Protein 9JI1 (pdb70)

Secondary structure (DSSP, 8-state):
---S----SS-BS----SSTTS--HHHHHHHHSSSSEEEEE-TTS-EEEEE-SHHHHHHHHT-TTEE--TTSTT---SSTTGGGGGGSPP-GGG--TTHHHHHHTTTGGGGSHHHHHHTHHHHHHHHHHHHHHHHHH-SEEEHIIIIITHHHHHHHHHHHT--GGGHHHHHHHHHHHHT-SSHHHHHHHHHHHHHHHHHHHHHHHHS--SSHHHHHIIIIITTTSS-HHHHHHHHHHHHHHHHHHHHHHHHHHHHHHHT-HHHHHHHHH-GGGHHHHHHHHHHHH-TTGGG-EEEESS-EEETTEEEPTT-EEEE-HHHHTT-TTTSSSTTS--TTS--TT--TT--STTS-TTHHHHHHHHHHHHHHHHHH-TT-EESS-GGG--BPPTTS---BS--EEE---

Organism: Streptomyces griseolus (NCBI:txid1909)

InterPro domains:
  IPR001128 Cytochrome P450 [PF00067] (219-374)
  IPR001128 Cytochrome P450 [PR00385] (244-261)
  IPR001128 Cytochrome P450 [PR00385] (279-290)
  IPR001128 Cytochrome P450 [PR00385] (346-355)
  IPR001128 Cytochrome P450 [PR00385] (355-366)
  IPR002397 Cytochrome P450, B-class [PR00359] (98-109)
  IPR002397 Cytochrome P450, B-class [PR00359] (145-161)
  IPR002397 Cytochrome P450, B-class [PR00359] (162-177)
  IPR002397 Cytochrome P450, B-class [PR00359] (198-220)
  IPR002397 Cytochrome P450, B-class [PR00359] (279-290)
  IPR002397 Cytochrome P450, B-class [PR00359] (297-324)
  IPR002397 Cytochrome P450, B-class [PR00359] (325-340)
  IPR002397 Cytochrome P450, B-class [PR00359] (346-355)
  IPR002397 Cytochrome P450, B-class [PR00359] (355-366)
  IPR017972 Cytochrome P450, conserved site [PS00086] (348-357)
  IPR036396 Cytochrome P450 superfamily [G3DSA:1.10.630.10] (2-406)
  IPR036396 Cytochrome P450 superfamily [SSF48264] (21-406)

Nearest PDB structures (foldseek):
  3cv8-assembly1_A  TM=9.986E-01  e=2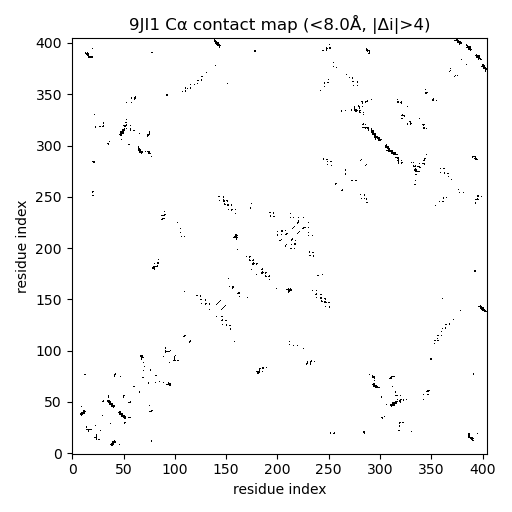.095E-65  Streptomyces griseolus
  5x7e-assembly1_A  TM=9.990E-01  e=7.126E-64  Streptomyces griseolus
  3cv9-assembly1_A  TM=9.985E-01  e=3.509E-63  Streptomyces griseolus
  2zbx-assembly1_A  TM=9.992E-01  e=6.575E-63  Streptomyces griseolus
  6f0c-assembly1_A  TM=9.402E-01  e=2.041E-28  Streptomyces acidiscabies 84-104

GO terms:
  GO:0005737 cytoplasm (C, IDA)
  GO:0016709 oxidoreductase activity, acting on paired donors, with incorporation or reduction of molecular oxygen, NAD(P)H as one donor, and incorporation of one atom of oxygen (F, IDA)
  GO:0070640 vitamin D3 metabolic process (P, IDA)
  GO:0020037 heme binding (F, IDA)

Solvent-accessible surface area: 17912 Å² total; per-residue (Å²): 179,80,130,94,126,134,136,80,106,15,46,81,11,28,30,94,20,108,40,5,33,52,20,7,136,38,7,32,120,7,40,97,40,118,30,4,5,39,106,0,41,10,93,80,53,104,95,2,14,0,0,1,42,7,118,7,0,68,125,1,22,43,16,117,100,11,5,1,47,64,40,50,117,58,11,5,18,9,7,42,29,44,112,15,51,148,172,23,56,39,13,10,66,2,34,44,79,97,91,7,14,54,43,50,147,28,0,75,72,35,20,59,115,172,107,13,164,46,14,94,91,57,0,63,128,9,0,58,33,35,0,78,109,2,47,93,84,19,94,82,16,35,0,17,58,76,1,1,33,11,0,0,0,54,0,3,1,182,14,0,19,5,60,45,97,52,53,140,84,0,23,74,0,0,91,81,20,20,37,7,101,61,30,112,43,0,61,59,0,24,78,47,0,17,47,43,1,51,40,14,1,69,118,21,98,105,122,97,37,90,19,4,2,2,49,3,6,64,75,31,27,80,97,63,91,4,86,60,95,22,0,15,5,4,2,9,39,11,0,19,41,14,0,10,42,4,5,3,6,1,2,0,1,6,0,0,1,48,59,40,93,151,35,36,65,34,0,102,92,65,65,93,40,0,80,34,0,4,35,0,2,7,0,8,0,1,14,18,12,37,52,5,7,15,2,2,87,37,77,1,144,4,139,83,54,81,0,150,57,29,42,6,0,4,1,0,10,4,0,0,0,4,12,41,129,59,5,138,94,23,51,47,9,52,3,114,38,76,4,164,106,19,1,13,28,22,58,33,84,37,57,42,31,19,28,53,8,14,73,13,2,3,31,5,0,1,28,2,0,2,80,85,6,75,68,11,140,25,46,40,72,44,153,121,28,118,37,20,55,6,31,5,20,8,1,3,53,122,0,45,0,16,22,146,199

Foldseek 3Di:
DDDDDDDDQAEEDDFFDLFLQFDDPVLVVVLPDDFQWGWHAAPVRDIFIEGQAAVLQQVVLADLLWALALLAPAWRARAQLSVQCNVFDAALLNHGPPVNVLRLVLQLVCADPVNLVVCLVVLLVLQVVLVVVQVVVDQKDWCLVSHLQPSLLVSLCQQAVNDCVCVVQLVVLLCQQQQPRHNVSNNVSLVSQLVSLLVVLVVCVVPQDDHSLSVCSVPCVVVVNADSSNSSNNSSVSNNCSRPQRSQLLQSVQVVCQVVVVVLVVCLVDVVLLLLLSLLSLLRSLQPLLSFKTAGQAWDDGPNDIDHHSHIYGHRQNSNSQNCVVPPVSSDRDSPDRSPSRQSQHHHPNRNSNVSSSSSSSSSNSNCCCVPFVFKDFPDDSSPFDWRGPSGGTHGPTTMIGGDD

Radius of gyration: 21.14 Å; Cα contacts (8 Å, |Δi|>4): 704; chains: 1; bounding box: 46×63×52 Å

B-factor: mean 29.86, std 13.22, range [12.65, 101.73]

Sequence (405 aa):
TATTPQTTDAPAFPSNRSCPYQQLPDGYAQLRDTPGPLHRVTLYDGRQAWVVTKHEAARKLLGDPRLSSNRRTDDNFPATSPRFEAVRESPQQAFIGLDPPEHGTRRRMTISEEFTVKRRIKGMRPEVEEVVHGFLDEMLAAGPTADLVSQQFALPVPSMVICRLLGVPYADHEFFQDASKRLVQSTDAQSSALTARNDLAGYLDGLITQFQTEPGAGLVGALVADQLANGEIDREEELISTAMLLLIAGHHETTASMTSSLSVITLLDHPEQYAALRRADRSLVPGAVEELLRYLAIADIAGGRVATADIEEVEGQLLIRAGEGVIVVNSIANRDGTVYEDDPDALDIHRSARRHHLAFGFGVHQQCLGQNLARLELEVILNALMDRVPTLRLAVPVEEQLVLRPGTTIQGVVNELPVTWHH

Structure (mmCIF, N/CA/C/O backbone):
data_9JI1
#
_entry.id   9JI1
#
_cell.length_a   52.994
_cell.length_b   53.578
_cell.length_c   139.097
_cell.angle_alpha   90.000
_cell.angle_beta   90.000
_cell.angle_gamma   90.000
#
_symmetry.space_group_name_H-M   'P 21 21 21'
#
loop_
_entity.id
_entity.type
_entity.pdbx_description
1 polymer 'Vitamin D3 dihydroxylase'
2 non-polymer 'PROTOPORPHYRIN IX CONTAINING FE'
3 non-polymer 2-AMINO-2-HYDROXYMETHYL-PROPANE-1,3-DIOL
4 non-polymer '2-[[3-(TRIFLUOROMETHYL)PHENYL]AMINO] BENZOIC ACID'
5 non-polymer 1,2-ETHANEDIOL
6 water water
#
loop_
_atom_site.group_PDB
_atom_site.id
_atom_site.type_symbol
_atom_site.label_atom_id
_atom_site.label_alt_id
_atom_site.label_comp_id
_atom_site.label_asym_id
_atom_site.label_entity_id
_atom_site.label_seq_id
_atom_site.pdbx_PDB_ins_code
_atom_site.Cartn_x
_atom_site.Cartn_y
_atom_site.Cartn_z
_atom_site.occupancy
_atom_site.B_iso_or_equiv
_atom_site.auth_seq_id
_atom_site.auth_comp_id
_atom_site.auth_asym_id
_atom_site.auth_atom_id
_atom_site.pdbx_PDB_model_num
ATOM 1 N N . THR A 1 4 ? -10.22700 -28.45800 32.41200 1.000 52.16152 4 THR A N 1
ATOM 2 C CA . THR A 1 4 ? -9.19500 -27.43400 32.27500 1.000 51.72725 4 THR A CA 1
ATOM 3 C C . THR A 1 4 ? -7.87700 -28.04900 31.81500 1.000 50.59554 4 THR A C 1
ATOM 4 O O . THR A 1 4 ? -7.75300 -29.27000 31.71800 1.000 50.00863 4 THR A O 1
ATOM 8 N N . ALA A 1 5 ? -6.89300 -27.19200 31.54400 1.000 48.05050 5 ALA A N 1
ATOM 9 C CA . ALA A 1 5 ? -5.62200 -27.63400 30.98300 1.000 45.40018 5 ALA A CA 1
ATOM 10 C C . ALA A 1 5 ? -4.73700 -28.24200 32.06600 1.000 44.17635 5 ALA A C 1
ATOM 11 O O . ALA A 1 5 ? -4.46700 -27.60700 33.09100 1.000 42.95515 5 ALA A O 1
ATOM 13 N N . THR A 1 6 ? -4.27100 -29.47000 31.82700 1.000 46.12922 6 THR A N 1
ATOM 14 C CA . THR A 1 6 ? -3.45800 -30.19900 32.79200 1.000 49.08483 6 THR A CA 1
ATOM 15 C C . THR A 1 6 ? -2.05700 -30.53300 32.29000 1.000 50.54553 6 THR A C 1
ATOM 16 O O . THR A 1 6 ? -1.26800 -31.11700 33.04100 1.000 53.39588 6 THR A O 1
ATOM 20 N N . THR A 1 7 ? -1.72500 -30.17800 31.06400 1.000 46.28186 7 THR A N 1
ATOM 21 C CA . THR A 1 7 ? -0.46100 -30.51200 30.42900 1.000 41.85765 7 THR A CA 1
ATOM 22 C C . THR A 1 7 ? 0.45500 -29.29600 30.42400 1.000 36.93601 7 THR A C 1
ATOM 23 O O . THR A 1 7 ? 0.01100 -28.17000 30.66400 1.000 35.73323 7 THR A O 1
ATOM 27 N N . PRO A 1 8 ? 1.75800 -29.48200 30.16500 1.000 34.12251 8 PRO A N 1
ATOM 28 C CA . PRO A 1 8 ? 2.66800 -28.32700 30.14100 1.000 31.66695 8 PRO A CA 1
ATOM 29 C C . PRO A 1 8 ? 2.23600 -27.29200 29.11300 1.000 30.77211 8 PRO A C 1
ATOM 30 O O . PRO A 1 8 ? 1.63600 -27.61700 28.08700 1.000 31.21953 8 PRO A O 1
ATOM 34 N N . GLN A 1 9 ? 2.57000 -26.03400 29.40000 1.000 29.98254 9 GLN A N 1
ATOM 35 C CA . GLN A 1 9 ? 2.06600 -24.88900 28.65300 1.000 29.91411 9 GLN A CA 1
ATOM 36 C C . GLN A 1 9 ? 3.09900 -24.23700 27.74200 1.000 28.67712 9 GLN A C 1
ATOM 37 O O . GLN A 1 9 ? 2.78500 -23.22000 27.11200 1.000 31.23006 9 GLN A O 1
ATOM 43 N N . THR A 1 10 ? 4.31600 -24.77900 27.66700 1.000 27.94546 10 THR A N 1
ATOM 44 C CA . THR A 1 10 ? 5.34000 -24.26800 26.75700 1.000 27.21379 10 THR A CA 1
ATOM 45 C C . THR A 1 10 ? 4.78700 -24.16600 25.33900 1.000 25.59254 10 THR A C 1
ATOM 46 O O . THR A 1 10 ? 4.04300 -25.03600 24.88500 1.000 24.83982 10 THR A O 1
ATOM 50 N N . THR A 1 11 ? 5.14600 -23.08800 24.63900 1.000 25.69782 11 THR A N 1
ATOM 51 C CA . THR A 1 11 ? 4.78000 -22.91600 23.24200 1.000 26.21893 11 THR A CA 1
ATOM 52 C C . THR A 1 11 ? 6.02300 -22.57900 22.43200 1.000 27.07430 11 THR A C 1
ATOM 53 O O . THR A 1 11 ? 7.00800 -22.06800 22.96900 1.000 30.06939 11 THR A O 1
ATOM 57 N N . ASP A 1 12 ? 5.98000 -22.88600 21.13500 1.000 26.62688 12 ASP A N 1
ATOM 58 C CA . ASP A 1 12 ? 7.00700 -22.43800 20.20300 1.000 28.36393 12 ASP A CA 1
ATOM 59 C C . ASP A 1 12 ? 6.59100 -21.18600 19.43600 1.000 29.81410 12 ASP A C 1
ATOM 60 O O . ASP A 1 12 ?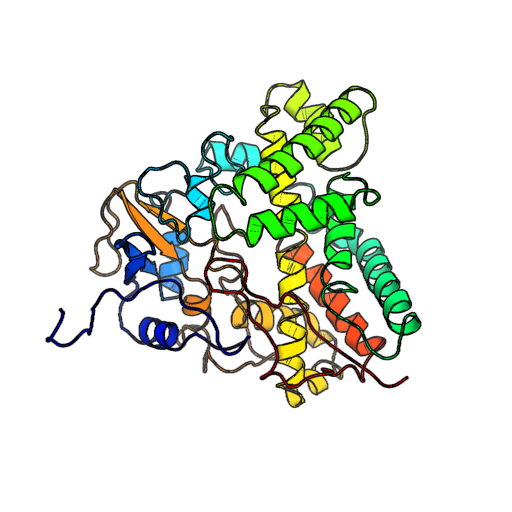 7.28700 -20.78100 18.49900 1.000 31.59589 12 ASP A O 1
ATOM 65 N N . ALA A 1 13 ? 5.47000 -20.56800 19.81300 1.000 28.85346 13 ALA A N 1
ATOM 66 C CA . ALA A 1 13 ? 5.00000 -19.32900 19.19200 1.000 29.36405 13 ALA A CA 1
ATOM 67 C C . ALA A 1 13 ? 4.52600 -18.40000 20.29700 1.000 30.22994 13 ALA A C 1
ATOM 68 O O . ALA A 1 13 ? 3.32000 -18.22600 20.51600 1.000 31.30902 13 ALA A O 1
ATOM 70 N N . PRO A 1 14 ? 5.45600 -17.78100 21.02100 1.000 29.99570 14 PRO A N 1
ATOM 71 C CA . PRO A 1 14 ? 5.07600 -16.98800 22.19500 1.000 30.23520 14 PRO A CA 1
ATOM 72 C C . PRO A 1 14 ? 4.23000 -15.77500 21.83700 1.000 30.05360 14 PRO A C 1
ATOM 73 O O . PRO A 1 14 ? 4.27500 -15.24400 20.72400 1.000 29.23772 14 PRO A O 1
ATOM 77 N N . ALA A 1 15 ? 3.44700 -15.33600 22.82300 1.000 30.19046 15 ALA A N 1
ATOM 78 C CA . ALA A 1 15 ? 2.62700 -14.14800 22.65100 1.000 28.17706 15 ALA A CA 1
ATOM 79 C C . ALA A 1 15 ? 3.51200 -12.93900 22.39000 1.000 25.57149 15 ALA A C 1
ATOM 80 O O . ALA A 1 15 ? 4.55000 -12.75700 23.03200 1.000 28.11653 15 ALA A O 1
ATOM 82 N N . PHE A 1 16 ? 3.09200 -12.11000 21.43600 1.000 24.34239 16 PHE A N 1
ATOM 83 C CA . PHE A 1 16 ? 3.84500 -10.92700 21.05400 1.000 22.92643 16 PHE A CA 1
ATOM 84 C C . PHE A 1 16 ? 2.85300 -9.79000 20.85100 1.000 24.28712 16 PHE A C 1
ATOM 85 O O . PHE A 1 16 ? 1.76600 -10.01300 20.30300 1.000 25.31883 16 PHE A O 1
ATOM 93 N N . PRO A 1 17 ? 3.20200 -8.55700 21.24600 1.000 25.00037 17 PRO A N 1
ATOM 94 C CA . PRO A 1 17 ? 4.46400 -8.11600 21.85300 1.000 25.23197 17 PRO A CA 1
ATOM 95 C C . PRO A 1 17 ? 4.54300 -8.40100 23.34000 1.000 25.30303 17 PRO A C 1
ATOM 96 O O . PRO A 1 17 ? 3.59500 -8.87900 23.95400 1.000 27.77438 17 PRO A O 1
ATOM 100 N N . SER A 1 18 ? 5.69500 -8.10400 23.92900 1.000 27.14273 18 SER A N 1
ATOM 101 C CA . SER A 1 18 ? 5.89600 -8.14900 25.36600 1.000 26.81374 18 SER A CA 1
ATOM 102 C C . SER A 1 18 ? 6.04000 -6.72800 25.89400 1.000 27.51119 18 SER A C 1
ATOM 103 O O . SER A 1 18 ? 6.31500 -5.78700 25.14700 1.000 27.39276 18 SER A O 1
ATOM 106 N N . ASN A 1 19 ? 5.84700 -6.57300 27.19900 1.000 27.92177 19 ASN A N 1
ATOM 107 C CA . ASN A 1 19 ? 5.98400 -5.27400 27.84100 1.000 26.89796 19 ASN A CA 1
ATOM 108 C C . ASN A 1 19 ? 7.34700 -5.16600 28.50900 1.000 26.70057 19 ASN A C 1
ATOM 109 O O . ASN A 1 19 ? 7.82900 -6.12400 29.11900 1.000 28.69291 19 ASN A O 1
ATOM 114 N N . ARG A 1 20 ? 7.95800 -3.99100 28.40200 1.000 25.03721 20 ARG A N 1
ATOM 115 C CA . ARG A 1 20 ? 9.18300 -3.72400 29.14300 1.000 26.72162 20 ARG A CA 1
ATOM 116 C C . ARG A 1 20 ? 8.89800 -3.60900 30.63000 1.000 30.21941 20 ARG A C 1
ATOM 117 O O . ARG A 1 20 ? 7.89100 -3.03100 31.04700 1.000 32.66181 20 ARG A O 1
ATOM 125 N N . SER A 1 21 ? 9.79900 -4.17200 31.42900 1.000 30.17204 21 SER A N 1
ATOM 126 C CA . SER A 1 21 ? 9.81300 -3.93000 32.86100 1.000 32.24597 21 SER A CA 1
ATOM 127 C C . SER A 1 21 ? 10.88300 -2.93000 33.26300 1.000 30.07992 21 SER A C 1
ATOM 128 O O . SER A 1 21 ? 10.77000 -2.31600 34.32900 1.000 33.88827 21 SER A O 1
ATOM 131 N N . CYS A 1 22 ? 11.90800 -2.75200 32.43100 1.000 26.50844 22 CYS A N 1
ATOM 132 C CA . CYS A 1 22 ? 12.94000 -1.75400 32.63500 1.000 27.12430 22 CYS A CA 1
ATOM 133 C C . CYS A 1 22 ? 12.98500 -0.92600 31.35700 1.000 26.53476 22 CYS A C 1
ATOM 134 O O . CYS A 1 22 ? 12.97900 -1.50000 30.25400 1.000 26.44528 22 CYS A O 1
ATOM 137 N N . PRO A 1 23 ? 13.02300 0.40600 31.45200 1.000 27.56646 23 PRO A N 1
ATOM 138 C CA . PRO A 1 23 ? 12.88100 1.23000 30.24000 1.000 28.53237 23 PRO A CA 1
ATOM 139 C C . PRO A 1 23 ? 13.94800 0.98700 29.18900 1.000 26.70320 23 PRO A C 1
ATOM 140 O O . PRO A 1 23 ? 13.69100 1.23400 28.00400 1.000 27.95598 23 PRO A O 1
ATOM 144 N N . TYR A 1 24 ? 15.12200 0.48300 29.56600 1.000 23.66336 24 TYR A N 1
ATOM 145 C CA . TYR A 1 24 ? 16.23400 0.36200 28.63000 1.000 23.94761 24 TYR A CA 1
ATOM 146 C C . TYR A 1 24 ? 16.73300 -1.07200 28.48500 1.000 24.01341 24 TYR A C 1
ATOM 147 O O . TYR A 1 24 ? 17.84800 -1.29000 27.99300 1.000 26.50844 24 TYR A O 1
ATOM 156 N N . GLN A 1 25 ? 15.93700 -2.06200 28.87300 1.000 23.92655 25 GLN A N 1
ATOM 157 C CA A GLN A 1 25 ? 16.34000 -3.42800 28.60700 0.510 25.80573 25 GLN A CA 1
ATOM 158 C CA B GLN A 1 25 ? 16.28500 -3.47500 28.74600 0.490 25.03458 25 GLN A CA 1
ATOM 159 C C . GLN A 1 25 ? 15.24300 -4.19700 27.89300 1.000 25.90311 25 GLN A C 1
ATOM 160 O O . GLN A 1 25 ? 14.06000 -3.84800 27.93300 1.000 26.11366 25 GLN A O 1
ATOM 171 N N . LEU A 1 26 ? 15.68400 -5.21300 27.15700 1.000 26.08471 26 LEU A N 1
ATOM 172 C CA . LEU A 1 26 ? 14.75800 -6.05800 26.42300 1.000 29.05612 26 LEU A CA 1
ATOM 173 C C . LEU A 1 26 ? 13.81400 -6.74600 27.40400 1.000 31.42482 26 LEU A C 1
ATOM 174 O O . LEU A 1 26 ? 14.24200 -7.16600 28.48600 1.000 32.47495 26 LEU A O 1
ATOM 179 N N . PRO A 1 27 ? 12.53000 -6.86400 27.07200 1.000 30.12466 27 PRO A N 1
ATOM 180 C CA . PRO A 1 27 ? 11.66700 -7.78600 27.81500 1.000 32.00384 27 PRO A CA 1
ATOM 181 C C . PRO A 1 27 ? 12.27300 -9.18400 27.79300 1.000 35.06473 27 PRO A C 1
ATOM 182 O O . PRO A 1 27 ? 12.91000 -9.58600 26.81600 1.000 33.75931 27 PRO A O 1
ATOM 186 N N . ASP A 1 28 ? 12.08300 -9.91900 28.89600 1.000 39.78635 28 ASP A N 1
ATOM 187 C CA . ASP A 1 28 ? 12.69800 -11.23800 29.03500 1.000 43.51838 28 ASP A CA 1
ATOM 188 C C . ASP A 1 28 ? 12.45800 -12.11200 27.80700 1.000 40.74699 28 ASP A C 1
ATOM 189 O O . ASP A 1 28 ? 13.38800 -12.73200 27.27900 1.000 41.01018 28 ASP A O 1
ATOM 194 N N . GLY A 1 29 ? 11.21300 -12.15900 27.32800 1.000 38.89151 29 GLY A N 1
ATOM 195 C CA . GLY A 1 29 ? 10.91600 -12.93800 26.13700 1.000 36.34383 29 GLY A CA 1
ATOM 196 C C . GLY A 1 29 ? 11.67500 -12.48400 24.90300 1.000 34.27253 29 GLY A C 1
ATOM 197 O O . GLY A 1 29 ? 11.95900 -13.29300 24.01500 1.000 31.29059 29 GLY A O 1
ATOM 198 N N . TYR A 1 30 ? 12.01600 -11.19200 24.82300 1.000 30.00097 30 TYR A N 1
ATOM 199 C CA . TYR A 1 30 ? 12.72000 -10.69500 23.64100 1.000 29.67461 30 TYR A CA 1
ATOM 200 C C . TYR A 1 30 ? 14.17700 -11.13200 23.62200 1.000 32.16175 30 TYR A C 1
ATOM 201 O O . TYR A 1 30 ? 14.75100 -11.32000 22.54200 1.000 31.19321 30 TYR A O 1
ATOM 210 N N . ALA A 1 31 ? 14.80400 -11.26000 24.79500 1.000 33.44875 31 ALA A N 1
ATOM 211 C CA . ALA A 1 31 ? 16.17000 -11.76700 24.84000 1.000 35.49373 31 ALA A CA 1
ATOM 212 C C . ALA A 1 31 ? 16.22700 -13.19500 24.31700 1.000 35.69112 31 ALA A C 1
ATOM 213 O O . ALA A 1 31 ? 17.17900 -13.57600 23.62500 1.000 34.93314 31 ALA A O 1
ATOM 215 N N . GLN A 1 32 ? 15.20500 -13.99400 24.63300 1.000 37.77032 32 GLN A N 1
ATOM 216 C CA . GLN A 1 32 ? 15.10400 -15.34400 24.08900 1.000 39.60738 32 GLN A CA 1
ATOM 217 C C . GLN A 1 32 ? 15.01400 -15.31500 22.56800 1.000 35.13053 32 GLN A C 1
ATOM 218 O O . GLN A 1 32 ? 15.73100 -16.05100 21.87800 1.000 35.48847 32 GLN A O 1
ATOM 224 N N . LEU A 1 33 ? 14.13600 -14.46400 22.02600 1.000 31.80118 33 LEU A N 1
ATOM 225 C CA . LEU A 1 33 ? 14.05500 -14.31800 20.57700 1.000 28.50605 33 LEU A CA 1
ATOM 226 C C . LEU A 1 33 ? 15.39300 -13.87800 19.99900 1.000 29.12718 33 LEU A C 1
ATOM 227 O O . LEU A 1 33 ? 15.83600 -14.40000 18.96900 1.000 29.39563 33 LEU A O 1
ATOM 232 N N . ARG A 1 34 ? 16.06100 -12.93000 20.66600 1.000 27.65332 34 ARG A N 1
ATOM 233 C CA . ARG A 1 34 ? 17.36000 -12.45100 20.19500 1.000 28.03494 34 ARG A CA 1
ATOM 234 C C . ARG A 1 34 ? 18.37200 -13.58900 20.10600 1.000 29.66671 34 ARG A C 1
ATOM 235 O O . ARG A 1 34 ? 19.17500 -13.64700 19.16600 1.000 31.12215 34 ARG A O 1
ATOM 243 N N . ASP A 1 35 ? 18.33200 -14.51800 21.06100 1.000 31.54589 35 ASP A N 1
ATOM 244 C CA . ASP A 1 35 ? 19.34700 -15.56600 21.14200 1.000 33.99355 35 ASP A CA 1
ATOM 245 C C . ASP A 1 35 ? 19.06400 -16.74700 20.21800 1.000 35.21212 35 ASP A C 1
ATOM 246 O O . ASP A 1 35 ? 20.00000 -17.46900 19.85100 1.000 37.01233 35 ASP A O 1
ATOM 251 N N . THR A 1 36 ? 17.80800 -16.97500 19.85100 1.000 34.17252 36 THR A N 1
ATOM 252 C CA . THR A 1 36 ? 17.47300 -18.13900 19.03200 1.000 36.47279 36 THR A CA 1
ATOM 253 C C . THR A 1 36 ? 18.03300 -17.96000 17.62600 1.000 36.07011 36 THR A C 1
ATOM 254 O O . THR A 1 36 ? 17.84300 -16.90000 17.02000 1.000 37.20972 36 THR A O 1
ATOM 258 N N . PRO A 1 37 ? 18.72600 -18.95700 17.08000 1.000 33.13029 37 PRO A N 1
ATOM 259 C CA . PRO A 1 37 ? 19.28900 -18.81500 15.73500 1.000 32.20912 37 PRO A CA 1
ATOM 260 C C . PRO A 1 37 ? 18.20300 -18.63300 14.68500 1.000 31.58800 37 PRO A C 1
ATOM 261 O O . PRO A 1 37 ? 17.05300 -19.05700 14.84400 1.000 30.65104 37 PRO A O 1
ATOM 265 N N . GLY A 1 38 ? 18.59200 -18.00000 13.58400 1.000 30.52208 38 GLY A N 1
ATOM 266 C CA . GLY A 1 38 ? 17.68900 -17.78900 12.48100 1.000 29.56933 38 GLY A CA 1
ATOM 267 C C . GLY A 1 38 ? 17.13000 -16.38400 12.46700 1.000 27.75070 38 GLY A C 1
ATOM 268 O O . GLY A 1 38 ? 16.95600 -15.74300 13.50700 1.000 29.04296 38 GLY A O 1
ATOM 269 N N . PRO A 1 39 ? 16.84400 -15.87800 11.26800 1.000 25.35567 39 PRO A N 1
ATOM 270 C CA . PRO A 1 39 ? 16.30700 -14.51600 11.15000 1.000 24.03183 39 PRO A CA 1
ATOM 271 C C . PRO A 1 39 ? 14.88200 -14.36600 11.65200 1.000 22.44216 39 PRO A C 1
ATOM 272 O O . PRO A 1 39 ? 14.50400 -13.25200 12.03400 1.000 21.59206 39 PRO A O 1
ATOM 276 N N . LEU A 1 40 ? 14.08500 -15.43500 11.66600 1.000 23.89234 40 LEU A N 1
ATOM 277 C CA . LEU A 1 40 ? 12.65600 -15.34700 11.92800 1.000 22.55534 40 LEU A CA 1
ATOM 278 C C . LEU A 1 40 ? 12.26500 -16.23100 13.10100 1.000 25.35567 40 LEU A C 1
ATOM 279 O O . LEU A 1 40 ? 12.89800 -17.26000 13.36600 1.000 26.21630 40 LEU A O 1
ATOM 284 N N . HIS A 1 41 ? 11.18800 -15.83700 13.78200 1.000 23.72653 41 HIS A N 1
ATOM 285 C CA . HIS A 1 41 ? 10.58900 -16.67400 14.81100 1.000 25.05827 41 HIS A CA 1
ATOM 286 C C . HIS A 1 41 ? 9.07700 -16.51500 14.78800 1.000 23.94498 41 HIS A C 1
ATOM 287 O O . HIS A 1 41 ? 8.56500 -15.40400 14.61600 1.000 23.27121 41 HIS A O 1
ATOM 294 N N . ARG A 1 42 ? 8.36800 -17.62900 14.95300 1.000 24.74770 42 ARG A N 1
ATOM 295 C CA . ARG A 1 42 ? 6.91700 -17.57400 15.03900 1.000 24.25817 42 ARG A CA 1
ATOM 296 C C . ARG A 1 42 ? 6.49200 -16.91200 16.34600 1.000 25.06353 42 ARG A C 1
ATOM 297 O O . ARG A 1 42 ? 7.15300 -17.04500 17.38000 1.000 26.07418 42 ARG A O 1
ATOM 305 N N . VAL A 1 43 ? 5.38200 -16.17100 16.28600 1.000 24.87930 43 VAL A N 1
ATOM 306 C CA . VAL A 1 43 ? 4.75200 -15.57300 17.45800 1.000 24.40293 43 VAL A CA 1
ATOM 307 C C . VAL A 1 43 ? 3.24300 -15.67300 17.29100 1.000 24.98984 43 VAL A C 1
ATOM 308 O O . VAL A 1 43 ? 2.73100 -15.91900 16.19700 1.000 26.07944 43 VAL A O 1
ATOM 312 N N . THR A 1 44 ? 2.53200 -15.45100 18.39400 1.000 25.80046 44 THR A N 1
ATOM 313 C CA . THR A 1 44 ? 1.07500 -15.43200 18.41800 1.000 26.31895 44 THR A CA 1
ATOM 314 C C . THR A 1 44 ? 0.61300 -14.03600 18.81000 1.000 27.39276 44 THR A C 1
ATOM 315 O O . THR A 1 44 ? 1.03400 -13.51200 19.84500 1.000 28.21917 44 THR A O 1
ATOM 319 N N . LEU A 1 45 ? -0.25200 -13.43900 17.98800 1.000 27.50330 45 LEU A N 1
ATOM 320 C CA . LEU A 1 45 ? -0.73900 -12.09200 18.24800 1.000 28.31392 45 LEU A CA 1
ATOM 321 C C . LEU A 1 45 ? -1.96600 -12.13600 19.15800 1.000 30.64841 45 LEU A C 1
ATOM 322 O O . LEU A 1 45 ? -2.47800 -13.20400 19.50200 1.000 30.92739 45 LEU A O 1
ATOM 327 N N . TYR A 1 46 ? -2.46000 -10.94900 19.53100 1.000 31.40377 46 TYR A N 1
ATOM 328 C CA . TYR A 1 46 ? -3.46900 -10.83800 20.58500 1.000 32.47758 46 TYR A CA 1
ATOM 329 C C . TYR A 1 46 ? -4.74500 -11.60500 20.25400 1.000 35.75955 46 TYR A C 1
ATOM 330 O O . TYR A 1 46 ? -5.43500 -12.07600 21.16600 1.000 37.98613 46 TYR A O 1
ATOM 339 N N . ASP A 1 47 ? -5.08300 -11.73400 18.97100 1.000 35.74639 47 ASP A N 1
ATOM 340 C CA . ASP A 1 47 ? -6.29200 -12.42900 18.55100 1.000 35.69112 47 ASP A CA 1
ATOM 341 C C . ASP A 1 47 ? -6.06000 -13.90400 18.25100 1.000 35.15158 47 ASP A C 1
ATOM 342 O O . ASP A 1 47 ? -6.97900 -14.57900 17.77500 1.000 39.18891 47 ASP A O 1
ATOM 347 N N . GLY A 1 48 ? -4.86400 -14.42200 18.52600 1.000 34.85681 48 GLY A N 1
ATOM 348 C CA . GLY A 1 48 ? -4.56100 -15.81100 18.26500 1.000 33.70667 48 GLY A CA 1
ATOM 349 C C . GLY A 1 48 ? -3.93000 -16.09100 16.91900 1.000 36.14118 48 GLY A C 1
ATOM 350 O O . GLY A 1 48 ? -3.54000 -17.23700 16.66300 1.000 37.49660 48 GLY A O 1
ATOM 351 N N . ARG A 1 49 ? -3.81500 -15.09100 16.05200 1.000 33.94881 49 ARG A N 1
ATOM 352 C CA . ARG A 1 49 ? -3.21500 -15.30600 14.74600 1.000 34.87787 49 ARG A CA 1
ATOM 353 C C . ARG A 1 49 ? -1.70100 -15.39900 14.86200 1.000 31.48535 49 ARG A C 1
ATOM 354 O O . ARG A 1 49 ? -1.07200 -14.67300 15.63800 1.000 30.31679 49 ARG A O 1
ATOM 362 N N . GLN A 1 50 ? -1.12200 -16.30900 14.09000 1.000 31.95909 50 GLN A N 1
ATOM 363 C CA . GLN A 1 50 ? 0.31800 -16.48700 14.06100 1.000 31.36429 50 GLN A CA 1
ATOM 364 C C . GLN A 1 50 ? 0.94400 -15.52700 13.05900 1.000 31.59853 50 GLN A C 1
ATOM 365 O O . GLN A 1 50 ? 0.37100 -15.24100 12.00300 1.000 33.49612 50 GLN A O 1
ATOM 371 N N . ALA A 1 51 ? 2.12700 -15.03300 13.40100 1.000 26.80321 51 ALA A N 1
ATOM 372 C CA . ALA A 1 51 ? 2.88800 -14.16100 12.52500 1.000 24.15816 51 ALA A CA 1
ATOM 373 C C . ALA A 1 51 ? 4.36000 -14.46800 12.72400 1.000 25.26092 51 ALA A C 1
ATOM 374 O O . ALA A 1 51 ? 4.74200 -15.19500 13.64200 1.000 26.59793 51 ALA A O 1
ATOM 376 N N . TRP A 1 52 ? 5.18600 -13.91700 11.84300 1.000 23.66073 52 TRP A N 1
ATOM 377 C CA . TRP A 1 52 ? 6.62800 -13.99000 11.99800 1.000 21.66049 52 TRP A CA 1
ATOM 378 C C . TRP A 1 52 ? 7.12500 -12.68100 12.58600 1.000 21.18149 52 TRP A C 1
ATOM 379 O O . TRP A 1 52 ? 6.59800 -11.60900 12.27400 1.000 24.26607 52 TRP A O 1
ATOM 390 N N . VAL A 1 53 ? 8.16200 -12.77000 13.41600 1.000 20.92619 53 VAL A N 1
ATOM 391 C CA . VAL A 1 53 ? 8.96300 -11.61600 13.80600 1.000 20.20505 53 VAL A CA 1
ATOM 392 C C . VAL A 1 53 ? 10.36700 -11.78600 13.24600 1.000 20.83671 53 VAL A C 1
ATOM 393 O O . VAL A 1 53 ? 10.88900 -12.90500 13.18500 1.000 20.60773 53 VAL A O 1
ATOM 397 N N . VAL A 1 54 ? 10.97400 -10.67400 12.83000 1.000 20.42613 54 VAL A N 1
ATOM 398 C CA . VAL A 1 54 ? 12.36700 -10.64500 12.39800 1.000 20.14452 54 VAL A CA 1
ATOM 399 C C . VAL A 1 54 ? 13.20400 -10.18400 13.57900 1.000 20.30507 54 VAL A C 1
ATOM 400 O O . VAL A 1 54 ? 12.92500 -9.13400 14.16900 1.000 21.67365 54 VAL A O 1
ATOM 404 N N . THR A 1 55 ? 14.23800 -10.95600 13.91700 1.000 19.98397 55 THR A N 1
ATOM 405 C CA . THR A 1 55 ? 14.97800 -10.76200 15.15600 1.000 21.91579 55 THR A CA 1
ATOM 406 C C . THR A 1 55 ? 16.46500 -10.49400 14.96300 1.000 23.55809 55 THR A C 1
ATOM 407 O O . THR A 1 55 ? 17.18700 -10.38500 15.96200 1.000 28.95874 55 THR A O 1
ATOM 411 N N . LYS A 1 56 ? 16.95100 -10.40700 13.72900 1.000 20.99462 56 LYS A N 1
ATOM 412 C CA . LYS A 1 56 ? 18.36800 -10.20900 13.45600 1.000 18.40747 56 LYS A CA 1
ATOM 413 C C . LYS A 1 56 ? 18.54700 -8.99600 12.54900 1.000 18.24692 56 LYS A C 1
ATOM 414 O O . LYS A 1 56 ? 17.67200 -8.67400 11.74100 1.000 19.50497 56 LYS A O 1
ATOM 420 N N . HIS A 1 57 ? 19.72100 -8.35800 12.65900 1.000 17.43367 57 HIS A N 1
ATOM 421 C CA . HIS A 1 57 ? 19.93100 -7.02100 12.10000 1.000 17.48631 57 HIS A CA 1
ATOM 422 C C . HIS A 1 57 ? 19.94300 -7.01500 10.56800 1.000 17.27839 57 HIS A C 1
ATOM 423 O O . HIS A 1 57 ? 19.18300 -6.27100 9.93200 1.000 19.35758 57 HIS A O 1
ATOM 430 N N . GLU A 1 58 ? 20.82900 -7.80100 9.94700 1.000 20.09188 58 GLU A N 1
ATOM 431 C CA . GLU A 1 58 ? 20.90800 -7.74800 8.48600 1.000 20.72880 58 GLU A CA 1
ATOM 432 C C . GLU A 1 58 ? 19.64200 -8.30000 7.84400 1.000 20.79723 58 GLU A C 1
ATOM 433 O O . GLU A 1 58 ? 19.17200 -7.76500 6.83300 1.000 20.32349 58 GLU A O 1
ATOM 439 N N . ALA A 1 59 ? 19.05900 -9.35000 8.43100 1.000 19.79185 59 ALA A N 1
ATOM 440 C CA . ALA A 1 59 ? 17.78700 -9.85800 7.92000 1.000 21.81314 59 ALA A CA 1
ATOM 441 C C . ALA A 1 59 ? 16.69400 -8.79500 7.99200 1.000 19.99977 59 ALA A C 1
ATOM 442 O O . ALA A 1 59 ? 15.83700 -8.71500 7.10300 1.000 21.50521 59 ALA A O 1
ATOM 444 N N . ALA A 1 60 ? 16.71100 -7.96500 9.04200 1.000 18.17060 60 ALA A N 1
ATOM 445 C CA . ALA A 1 60 ? 15.73400 -6.88300 9.14900 1.000 18.15744 60 ALA A CA 1
ATOM 446 C C . ALA A 1 60 ? 15.90500 -5.86000 8.02800 1.000 18.05216 60 ALA A C 1
ATOM 447 O O . ALA A 1 60 ? 14.91300 -5.42300 7.43400 1.000 18.12586 60 ALA A O 1
ATOM 449 N N . ARG A 1 61 ? 17.15000 -5.47400 7.71700 1.000 17.58106 61 ARG A N 1
ATOM 450 C CA . ARG A 1 61 ? 17.37700 -4.57500 6.58600 1.000 18.17323 61 ARG A CA 1
ATOM 451 C C . ARG A 1 61 ? 16.91900 -5.21400 5.28600 1.000 18.56012 61 ARG A C 1
ATOM 452 O O . ARG A 1 61 ? 16.29300 -4.55700 4.44300 1.000 19.91291 61 ARG A O 1
ATOM 460 N N . LYS A 1 62 ? 17.23400 -6.49400 5.09700 1.000 19.07071 62 LYS A N 1
ATOM 461 C CA . LYS A 1 62 ? 16.85200 -7.14700 3.85200 1.000 19.49181 62 LYS A CA 1
ATOM 462 C C . LYS A 1 62 ? 15.34000 -7.15800 3.68800 1.000 19.54708 62 LYS A C 1
ATOM 463 O O . LYS A 1 62 ? 14.82100 -6.89000 2.59600 1.000 23.15541 62 LYS A O 1
ATOM 469 N N . LEU A 1 63 ? 14.60900 -7.45800 4.76500 1.000 17.30997 63 LEU A N 1
ATOM 470 C CA . LEU A 1 63 ? 13.16100 -7.57400 4.64300 1.000 17.07047 63 LEU A CA 1
ATOM 471 C C . LEU A 1 63 ? 12.48300 -6.20800 4.56000 1.000 17.98374 63 LEU A C 1
ATOM 472 O O . LEU A 1 63 ? 11.50200 -6.05400 3.82400 1.000 18.77330 63 LEU A O 1
ATOM 477 N N . LEU A 1 64 ? 12.99300 -5.20500 5.29600 1.000 16.88624 64 LEU A N 1
ATOM 478 C CA . LEU A 1 64 ? 12.48800 -3.84400 5.13700 1.000 17.35998 64 LEU A CA 1
ATOM 479 C C . LEU A 1 64 ? 12.74500 -3.30900 3.73200 1.000 18.58381 64 LEU A C 1
ATOM 480 O O . LEU A 1 64 ? 11.99000 -2.46100 3.24200 1.000 19.28915 64 LEU A O 1
ATOM 485 N N . GLY A 1 65 ? 13.80000 -3.78900 3.07000 1.000 17.79161 65 GLY A N 1
ATOM 486 C CA . GLY A 1 65 ? 14.07800 -3.41200 1.69500 1.000 19.59972 65 GLY A CA 1
ATOM 487 C C . GLY A 1 65 ? 13.36400 -4.22700 0.63800 1.000 18.28640 65 GLY A C 1
ATOM 488 O O . GLY A 1 65 ? 13.46600 -3.89500 -0.54700 1.000 22.10528 65 GLY A O 1
ATOM 489 N N . ASP A 1 66 ? 12.62400 -5.26300 1.03000 1.000 18.36010 66 ASP A N 1
ATOM 490 C CA . ASP A 1 66 ? 12.03400 -6.18500 0.06600 1.000 19.52603 66 ASP A CA 1
ATOM 491 C C . ASP A 1 66 ? 10.63800 -5.70200 -0.30600 1.000 18.78120 66 ASP A C 1
ATOM 492 O O . ASP A 1 66 ? 9.75600 -5.67500 0.56000 1.000 20.06556 66 ASP A O 1
ATOM 497 N N . PRO A 1 67 ? 10.37900 -5.32600 -1.56200 1.000 20.52615 67 PRO A N 1
ATOM 498 C CA . PRO A 1 67 ? 9.03900 -4.83000 -1.90500 1.000 21.92631 67 PRO A CA 1
ATOM 499 C C . PRO A 1 67 ? 7.94700 -5.87800 -1.79300 1.000 22.18950 67 PRO A C 1
ATOM 500 O O . PRO A 1 67 ? 6.76200 -5.52100 -1.83800 1.000 21.57364 67 PRO A O 1
ATOM 504 N N . ARG A 1 68 ? 8.30100 -7.15400 -1.63800 1.000 19.93660 68 ARG A N 1
ATOM 505 C CA . ARG A 1 68 ? 7.29300 -8.17700 -1.40100 1.000 20.14715 68 ARG A CA 1
ATOM 506 C C . ARG A 1 68 ? 6.69100 -8.10100 -0.00300 1.000 19.91291 68 ARG A C 1
ATOM 507 O O . ARG A 1 68 ? 5.70500 -8.79400 0.26100 1.000 21.31835 68 ARG A O 1
ATOM 515 N N . LEU A 1 69 ? 7.25600 -7.29900 0.89600 1.000 19.48392 69 LEU A N 1
ATOM 516 C CA . LEU A 1 69 ? 6.65900 -7.05600 2.20700 1.000 19.92607 69 LEU A CA 1
ATOM 517 C C . LEU A 1 69 ? 5.94700 -5.71200 2.14500 1.000 19.19704 69 LEU A C 1
ATOM 518 O O . LEU A 1 69 ? 6.58600 -4.65700 2.16300 1.000 19.80764 69 LEU A O 1
ATOM 523 N N . SER A 1 70 ? 4.62100 -5.76300 2.09000 1.000 18.96280 70 SER A N 1
ATOM 524 C CA . SER A 1 70 ? 3.78600 -4.58200 1.92000 1.000 20.77354 70 SER A CA 1
ATOM 525 C C . SER A 1 70 ? 3.50500 -3.92100 3.26500 1.000 19.69447 70 SER A C 1
ATOM 526 O O . SER A 1 70 ? 3.46000 -4.58300 4.30700 1.000 20.17610 70 SER A O 1
ATOM 529 N N . SER A 1 71 ? 3.31700 -2.59700 3.23400 1.000 20.52878 71 SER A N 1
ATOM 530 C CA . SER A 1 71 ? 2.94900 -1.80600 4.40800 1.000 19.34442 71 SER A CA 1
ATOM 531 C C . SER A 1 71 ? 1.44900 -1.52600 4.48900 1.000 21.46310 71 SER A C 1
ATOM 532 O O . SER A 1 71 ? 1.02700 -0.68600 5.29000 1.000 22.87643 71 SER A O 1
ATOM 535 N N . ASN A 1 72 ? 0.64000 -2.20900 3.68600 1.000 23.26858 72 ASN A N 1
ATOM 536 C CA . ASN A 1 72 ? -0.79200 -1.91900 3.55500 1.000 23.23963 72 ASN A CA 1
ATOM 537 C C . ASN A 1 72 ? -1.55900 -2.38900 4.79000 1.000 26.82953 72 ASN A C 1
ATOM 538 O O . ASN A 1 72 ? -1.86200 -3.57300 4.93600 1.000 29.50091 72 ASN A O 1
ATOM 543 N N . ARG A 1 73 ? -1.92900 -1.44400 5.66100 1.000 27.97441 73 ARG A N 1
ATOM 544 C CA A ARG A 1 73 ? -2.67200 -1.76900 6.87600 0.400 31.02214 73 ARG A CA 1
ATOM 545 C CA B ARG A 1 73 ? -2.66200 -1.79000 6.87400 0.600 29.70093 73 ARG A CA 1
ATOM 546 C C . ARG A 1 73 ? -4.06900 -2.30400 6.58900 1.000 31.83803 73 ARG A C 1
ATOM 547 O O . ARG A 1 73 ? -4.64500 -2.98400 7.44400 1.000 34.17515 73 ARG A O 1
ATOM 562 N N . THR A 1 74 ? -4.63600 -1.99800 5.42000 1.000 33.21188 74 THR A N 1
ATOM 563 C CA . THR A 1 74 ? -5.98300 -2.46200 5.10000 1.000 35.76481 74 THR A CA 1
ATOM 564 C C . THR A 1 74 ? -6.02000 -3.92000 4.66200 1.000 34.26727 74 THR A C 1
ATOM 565 O O . THR A 1 74 ? -7.11300 -4.48300 4.54300 1.000 36.90179 74 THR A O 1
ATOM 569 N N . ASP A 1 75 ? -4.86600 -4.54200 4.42300 1.000 33.63298 75 ASP A N 1
ATOM 570 C CA . ASP A 1 75 ? -4.84400 -5.95300 4.06400 1.000 33.68562 75 ASP A CA 1
ATOM 571 C C . ASP A 1 75 ? -5.39000 -6.78900 5.21300 1.000 35.94642 75 ASP A C 1
ATOM 572 O O . ASP A 1 75 ? -5.04900 -6.56300 6.37800 1.000 34.20147 75 ASP A O 1
ATOM 577 N N . ASP A 1 76 ? -6.23900 -7.76600 4.86900 1.000 38.42040 76 ASP A N 1
ATOM 578 C CA . ASP A 1 76 ? -6.85700 -8.62800 5.87500 1.000 42.14716 76 ASP A CA 1
ATOM 579 C C . ASP A 1 76 ? -5.82300 -9.30700 6.76000 1.000 39.47842 76 ASP A C 1
ATOM 580 O O . ASP A 1 76 ? -6.10300 -9.60500 7.92700 1.000 40.16797 76 ASP A O 1
ATOM 585 N N . ASN A 1 77 ? -4.62900 -9.55900 6.23400 1.000 35.78850 77 ASN A N 1
ATOM 586 C CA . ASN A 1 77 ? -3.61800 -10.32100 6.94900 1.000 34.48835 77 ASN A CA 1
ATOM 587 C C . ASN A 1 77 ? -2.53800 -9.45400 7.58300 1.000 30.20889 77 ASN A C 1
ATOM 588 O O . ASN A 1 77 ? -1.53200 -9.99200 8.05800 1.000 32.75919 77 ASN A O 1
ATOM 593 N N . PHE A 1 78 ? -2.71400 -8.13500 7.60500 1.000 28.93768 78 PHE A N 1
ATOM 594 C CA . PHE A 1 78 ? -1.71600 -7.28700 8.24100 1.000 26.87691 78 PHE A CA 1
ATOM 595 C C . PHE A 1 78 ? -1.61100 -7.63300 9.72800 1.000 27.08483 78 PHE A C 1
ATOM 596 O O . PHE A 1 78 ? -2.63600 -7.81000 10.40200 1.000 29.96675 78 PHE A O 1
ATOM 604 N N . PRO A 1 79 ? -0.39000 -7.73900 10.27400 1.000 25.57675 79 PRO A N 1
ATOM 605 C CA . PRO A 1 79 ? -0.18600 -8.23700 11.65700 1.000 27.15852 79 PRO A CA 1
ATOM 606 C C . PRO A 1 79 ? -0.47900 -7.22100 12.75800 1.000 30.02202 79 PRO A C 1
ATOM 607 O O . PRO A 1 79 ? 0.40800 -6.63600 13.38900 1.000 31.84329 79 PRO A O 1
ATOM 611 N N . ALA A 1 80 ? -1.76800 -7.03200 13.02300 1.000 28.81924 80 ALA A N 1
ATOM 612 C CA . ALA A 1 80 ? -2.20200 -6.09300 14.05000 1.000 29.48248 80 ALA A CA 1
ATOM 613 C C . ALA A 1 80 ? -1.86700 -6.63400 15.43400 1.000 27.76649 80 ALA A C 1
ATOM 614 O O . ALA A 1 80 ? -2.13200 -7.80200 15.73800 1.000 28.47447 80 ALA A O 1
ATOM 616 N N . THR A 1 81 ? -1.28400 -5.78000 16.27600 1.000 26.30579 81 THR A N 1
ATOM 617 C CA . THR A 1 81 ? -0.86900 -6.19700 17.60900 1.000 25.31883 81 THR A CA 1
ATOM 618 C C . THR A 1 81 ? -1.87400 -5.85000 18.70000 1.000 28.84030 81 THR A C 1
ATOM 619 O O . THR A 1 81 ? -1.70500 -6.31000 19.83300 1.000 29.87200 81 THR A O 1
ATOM 623 N N . SER A 1 82 ? -2.90500 -5.06900 18.39000 1.000 31.33534 82 SER A N 1
ATOM 624 C CA . SER A 1 82 ? -3.93400 -4.71500 19.36000 1.000 33.81984 82 SER A CA 1
ATOM 625 C C . SER A 1 82 ? -5.18300 -4.30400 18.59200 1.000 35.61743 82 SER A C 1
ATOM 626 O O . SER A 1 82 ? -5.12300 -4.07000 17.37500 1.000 33.30136 82 SER A O 1
ATOM 629 N N . PRO A 1 83 ? -6.33500 -4.22000 19.26900 1.000 37.90981 83 PRO A N 1
ATOM 630 C CA . PRO A 1 83 ? -7.56900 -3.80000 18.58200 1.000 41.58657 83 PRO A CA 1
ATOM 631 C C . PRO A 1 83 ? -7.53000 -2.39200 18.00600 1.000 43.53154 83 PRO A C 1
ATOM 632 O O . PRO A 1 83 ? -8.41200 -2.06600 17.19900 1.000 45.31859 83 PRO A O 1
ATOM 636 N N . ARG A 1 84 ? -6.56000 -1.55700 18.39500 1.000 47.22145 84 ARG A N 1
ATOM 637 C CA . ARG A 1 84 ? -6.45100 -0.21000 17.83500 1.000 50.38499 84 ARG A CA 1
ATOM 638 C C . ARG A 1 84 ? -6.48800 -0.23300 16.31300 1.000 56.94893 84 ARG A C 1
ATOM 639 O O . ARG A 1 84 ? -7.10800 0.63400 15.68500 1.000 56.30938 84 ARG A O 1
ATOM 647 N N . PHE A 1 85 ? -5.84000 -1.23000 15.70500 1.000 64.38930 85 PHE A N 1
ATOM 648 C CA . PHE A 1 85 ? -5.71100 -1.26600 14.25100 1.000 72.09549 85 PHE A CA 1
ATOM 649 C C . PHE A 1 85 ? -7.07100 -1.34600 13.56400 1.000 79.69113 85 PHE A C 1
ATOM 650 O O . PHE A 1 85 ? -7.34000 -0.60000 12.61600 1.000 83.44422 85 PHE A O 1
ATOM 658 N N . GLU A 1 86 ? -7.95100 -2.23200 14.04200 1.000 81.49398 86 GLU A N 1
ATOM 659 C CA . GLU A 1 86 ? -9.23500 -2.46500 13.38400 1.000 82.69676 86 GLU A CA 1
ATOM 660 C C . GLU A 1 86 ? -10.08000 -1.20600 13.24700 1.000 84.18641 86 GLU A C 1
ATOM 661 O O . GLU A 1 86 ? -11.06700 -1.22200 12.50300 1.000 83.58371 86 GLU A O 1
ATOM 667 N N . ALA A 1 87 ? -9.72000 -0.12200 13.93500 1.000 86.77093 87 ALA A N 1
ATOM 668 C CA . ALA A 1 87 ? -10.59300 1.04300 14.01800 1.000 89.71339 87 ALA A CA 1
ATOM 669 C C . ALA A 1 87 ? -10.55300 1.89500 12.75300 1.000 93.94284 87 ALA A C 1
ATOM 670 O O . ALA A 1 87 ? -11.60000 2.34900 12.27700 1.000 95.49040 87 ALA A O 1
ATOM 672 N N . VAL A 1 88 ? -9.36500 2.11400 12.19300 1.000 94.85874 88 VAL A N 1
ATOM 673 C CA . VAL A 1 88 ? -9.14700 3.18600 11.22600 1.000 95.13509 88 VAL A CA 1
ATOM 674 C C . VAL A 1 88 ? -9.36100 2.72900 9.78500 1.000 96.44841 88 VAL A C 1
ATOM 675 O O . VAL A 1 88 ? -8.78300 3.30000 8.85200 1.000 97.25377 88 VAL A O 1
ATOM 679 N N . ARG A 1 89 ? -10.21500 1.72200 9.58800 1.000 96.10100 89 ARG A N 1
ATOM 680 C CA . ARG A 1 89 ? -10.38300 1.13800 8.25900 1.000 95.16667 89 ARG A CA 1
ATOM 681 C C . ARG A 1 89 ? -10.97000 2.13800 7.26700 1.000 94.19814 89 ARG A C 1
ATOM 682 O O . ARG A 1 89 ? -10.48700 2.25700 6.13500 1.000 94.44290 89 ARG A O 1
ATOM 690 N N . GLU A 1 90 ? -12.01200 2.86600 7.67500 1.000 92.95062 90 GLU A N 1
ATOM 691 C CA . GLU A 1 90 ? -12.77900 3.69400 6.74700 1.000 90.98459 90 GLU A CA 1
ATOM 692 C C . GLU A 1 90 ? -11.95600 4.82400 6.13500 1.000 86.00242 90 GLU A C 1
ATOM 693 O O . GLU A 1 90 ? -12.28900 5.29300 5.04100 1.000 85.87345 90 GLU A O 1
ATOM 699 N N . SER A 1 91 ? -10.88700 5.26100 6.80300 1.000 80.11750 91 SER A N 1
ATOM 700 C CA . SER A 1 91 ? -10.09400 6.41800 6.40200 1.000 72.85347 91 SER A CA 1
ATOM 701 C C . SER A 1 91 ? -8.98300 5.99900 5.44600 1.000 65.61839 91 SER A C 1
ATOM 702 O O . SER A 1 91 ? -8.38200 4.93400 5.62200 1.000 64.25770 91 SER A O 1
ATOM 705 N N . PRO A 1 92 ? -8.68600 6.82400 4.44200 1.000 59.21763 92 PRO A N 1
ATOM 706 C CA . PRO A 1 92 ? -7.53600 6.53300 3.58100 1.000 52.19047 92 PRO A CA 1
ATOM 707 C C . PRO A 1 92 ? -6.25700 6.59300 4.39500 1.000 43.13412 92 PRO A C 1
ATOM 708 O O . PRO A 1 92 ? -6.11900 7.39800 5.31700 1.000 43.18413 92 PRO A O 1
ATOM 712 N N . GLN A 1 93 ? -5.32300 5.72100 4.05800 1.000 36.01484 93 GLN A N 1
ATOM 713 C CA A GLN A 1 93 ? -4.08600 5.65500 4.81100 0.640 31.25112 93 GLN A CA 1
ATOM 714 C CA B GLN A 1 93 ? -4.07300 5.64200 4.79500 0.360 32.85657 93 GLN A CA 1
ATOM 715 C C . GLN A 1 93 ? -3.18100 6.83100 4.46500 1.000 30.70105 93 GLN A C 1
ATOM 716 O O . GLN A 1 93 ? -3.23000 7.38200 3.36200 1.000 33.71720 93 GLN A O 1
ATOM 727 N N . ALA A 1 94 ? -2.36300 7.22800 5.43700 1.000 26.71110 94 ALA A N 1
ATOM 728 C CA . ALA A 1 94 ? -1.24900 8.10500 5.12700 1.000 26.45844 94 ALA A CA 1
ATOM 729 C C . ALA A 1 94 ? -0.15200 7.27200 4.46700 1.000 24.55294 94 ALA A C 1
ATOM 730 O O . ALA A 1 94 ? -0.25400 6.04200 4.36100 1.000 24.92667 94 ALA A O 1
ATOM 732 N N . PHE A 1 95 ? 0.90900 7.94200 4.00400 1.000 22.96854 95 PHE A N 1
ATOM 733 C CA . PHE A 1 95 ? 1.87600 7.22800 3.17100 1.000 21.27887 95 PHE A CA 1
ATOM 734 C C . PHE A 1 95 ? 2.63500 6.13900 3.92100 1.000 20.26559 95 PHE A C 1
ATOM 735 O O . PHE A 1 95 ? 3.19900 5.25000 3.27500 1.000 21.34203 95 PHE A O 1
ATOM 743 N N . ILE A 1 96 ? 2.63500 6.16400 5.25700 1.000 20.96567 96 ILE A N 1
ATOM 744 C CA . ILE A 1 96 ? 3.24900 5.08300 6.02200 1.000 19.33916 96 ILE A CA 1
ATOM 745 C C . ILE A 1 96 ? 2.57500 3.74100 5.74000 1.000 19.41812 96 ILE A C 1
ATOM 746 O O . ILE A 1 96 ? 3.20000 2.69200 5.91100 1.000 20.47877 96 ILE A O 1
ATOM 751 N N . GLY A 1 97 ? 1.31600 3.75200 5.29700 1.000 19.34706 97 GLY A N 1
ATOM 752 C CA . GLY A 1 97 ? 0.57400 2.56500 4.92800 1.000 19.86028 97 GLY A CA 1
ATOM 753 C C . GLY A 1 97 ? 0.47700 2.31700 3.43800 1.000 21.06832 97 GLY A C 1
ATOM 754 O O . GLY A 1 97 ? -0.29200 1.44100 3.01700 1.000 25.92942 97 GLY A O 1
ATOM 755 N N . LEU A 1 98 ? 1.22900 3.05100 2.62300 1.000 21.85525 98 LEU A N 1
ATOM 756 C CA . LEU A 1 98 ? 1.20400 2.88100 1.17700 1.000 21.25255 98 LEU A CA 1
ATOM 757 C C . LEU A 1 98 ? 2.45300 2.14700 0.70900 1.000 21.31045 98 LEU A C 1
ATOM 758 O O . LEU A 1 98 ? 3.47800 2.11400 1.39400 1.000 22.70009 98 LEU A O 1
ATOM 763 N N . ASP A 1 99 ? 2.34300 1.53500 -0.46300 1.000 23.10277 99 ASP A N 1
ATOM 764 C CA . ASP A 1 99 ? 3.46000 0.91300 -1.14900 1.000 23.15278 99 ASP A CA 1
ATOM 765 C C . ASP A 1 99 ? 3.79100 1.69900 -2.41300 1.000 25.85310 99 ASP A C 1
ATOM 766 O O . ASP A 1 99 ? 2.96300 2.47000 -2.90900 1.000 24.48188 99 ASP A O 1
ATOM 771 N N . PRO A 1 100 ? 5.00300 1.54800 -2.94800 1.000 27.51119 100 PRO A N 1
ATOM 772 C CA . PRO A 1 100 ? 5.31200 2.12700 -4.25900 1.000 29.41932 100 PRO A CA 1
ATOM 773 C C . PRO A 1 100 ? 4.32400 1.62100 -5.29300 1.000 31.91172 100 PRO A C 1
ATOM 774 O O . PRO A 1 100 ? 3.91500 0.45100 -5.24300 1.000 36.01221 100 PRO A O 1
ATOM 778 N N . PRO A 1 101 ? 3.90400 2.47000 -6.24400 1.000 29.47195 101 PRO A N 1
ATOM 779 C CA . PRO A 1 101 ? 4.36500 3.84100 -6.51000 1.000 29.47722 101 PRO A CA 1
ATOM 780 C C . PRO A 1 101 ? 3.62500 4.91700 -5.71800 1.000 27.40592 101 PRO A C 1
ATOM 781 O O . PRO A 1 101 ? 4.06100 6.06400 -5.66800 1.000 27.77965 101 PRO A O 1
ATOM 785 N N . GLU A 1 102 ? 2.48800 4.58900 -5.10600 1.000 28.55079 102 GLU A N 1
ATOM 786 C CA . GLU A 1 102 ? 1.71400 5.61300 -4.41600 1.000 27.50330 102 GLU A CA 1
ATOM 787 C C . GLU A 1 102 ? 2.48100 6.18100 -3.22900 1.000 25.26882 102 GLU A C 1
ATOM 788 O O . GLU A 1 102 ? 2.37800 7.37900 -2.93600 1.000 27.53488 102 GLU A O 1
ATOM 794 N N . HIS A 1 103 ? 3.26200 5.34600 -2.54700 1.000 23.03434 103 HIS A N 1
ATOM 795 C CA . HIS A 1 103 ? 4.02100 5.81500 -1.39400 1.000 22.16845 103 HIS A CA 1
ATOM 796 C C . HIS A 1 103 ? 4.89000 7.01300 -1.75100 1.000 19.52076 103 HIS A C 1
ATOM 797 O O . HIS A 1 103 ? 4.87500 8.03800 -1.05800 1.000 20.63932 103 HIS A O 1
ATOM 804 N N . GLY A 1 104 ? 5.65700 6.89900 -2.83500 1.000 21.77630 104 GLY A N 1
ATOM 805 C CA . GLY A 1 104 ? 6.58300 7.96100 -3.19200 1.000 22.30004 104 GLY A CA 1
ATOM 806 C C . GLY A 1 104 ? 5.89500 9.25100 -3.59700 1.000 21.16833 104 GLY A C 1
ATOM 807 O O . GLY A 1 104 ? 6.35800 10.34300 -3.24700 1.000 23.90023 104 GLY A O 1
ATOM 808 N N . THR A 1 105 ? 4.77700 9.15300 -4.32600 1.000 21.55258 105 THR A N 1
ATOM 809 C CA . THR A 1 105 ? 4.09100 10.37300 -4.74900 1.000 23.50808 105 THR A CA 1
ATOM 810 C C . THR A 1 105 ? 3.56800 11.16700 -3.55900 1.000 24.52136 105 THR A C 1
ATOM 811 O O . THR A 1 105 ? 3.54500 12.40200 -3.60100 1.000 24.88193 105 THR A O 1
ATOM 815 N N . ARG A 1 106 ? 3.13700 10.48600 -2.49300 1.000 21.41309 106 ARG A N 1
ATOM 816 C CA . ARG A 1 106 ? 2.67900 11.20700 -1.30900 1.000 21.11306 106 ARG A CA 1
ATOM 817 C C . ARG A 1 106 ? 3.84200 11.65500 -0.43300 1.000 20.26032 106 ARG A C 1
ATOM 818 O O . ARG A 1 106 ? 3.86000 12.79700 0.04000 1.000 21.71839 106 ARG A O 1
ATOM 826 N N . ARG A 1 107 ? 4.81600 10.77100 -0.18800 1.000 18.49432 107 ARG A N 1
ATOM 827 C CA . ARG A 1 107 ? 5.96000 11.15400 0.63300 1.000 18.30219 107 ARG A CA 1
ATOM 828 C C . ARG A 1 107 ? 6.66800 12.37100 0.04800 1.000 20.16031 107 ARG A C 1
ATOM 829 O O . ARG A 1 107 ? 7.03700 13.29200 0.78400 1.000 21.36309 107 ARG A O 1
ATOM 837 N N . ARG A 1 108 ? 6.83300 12.41200 -1.28100 1.000 20.41824 108 ARG A N 1
ATOM 838 C CA . ARG A 1 108 ? 7.53800 13.53500 -1.88800 1.000 23.07382 108 ARG A CA 1
ATOM 839 C C . ARG A 1 108 ? 6.79600 14.85300 -1.71600 1.000 23.05540 108 ARG A C 1
ATOM 840 O O . ARG A 1 108 ? 7.40700 15.91500 -1.87500 1.000 25.29251 108 ARG A O 1
ATOM 848 N N . MET A 1 109 ? 5.50300 14.81900 -1.39000 1.000 19.45760 109 MET A N 1
ATOM 849 C CA . MET A 1 109 ? 4.79900 16.06300 -1.10600 1.000 17.75213 109 MET A CA 1
ATOM 850 C C . MET A 1 109 ? 5.23400 16.69400 0.20400 1.000 18.69171 109 MET A C 1
ATOM 851 O O . MET A 1 109 ? 4.91300 17.86600 0.44100 1.000 21.39467 109 MET A O 1
ATOM 856 N N . THR A 1 110 ? 5.94100 15.95200 1.06000 1.000 19.04965 110 THR A N 1
ATOM 857 C CA . THR A 1 110 ? 6.32200 16.45200 2.37000 1.000 17.82319 110 THR A CA 1
ATOM 858 C C . THR A 1 110 ? 7.82600 16.57400 2.58400 1.000 18.48380 110 THR A C 1
ATOM 859 O O . THR A 1 110 ? 8.23500 17.20000 3.56900 1.000 18.65487 110 THR A O 1
ATOM 863 N N . ILE A 1 111 ? 8.65800 16.00500 1.70300 1.000 20.30243 111 ILE A N 1
ATOM 864 C CA . ILE A 1 111 ? 10.09100 15.87500 1.98900 1.000 20.18663 111 ILE A CA 1
ATOM 865 C C . ILE A 1 111 ? 10.77500 17.22400 2.10300 1.000 21.32098 111 ILE A C 1
ATOM 866 O O . ILE A 1 111 ? 11.78800 17.35100 2.80000 1.000 22.68693 111 ILE A O 1
ATOM 871 N N . SER A 1 112 ? 10.26800 18.24100 1.40200 1.000 22.78694 112 SER A N 1
ATOM 872 C CA . SER A 1 112 ? 10.95200 19.52700 1.36300 1.000 23.46597 112 SER A CA 1
ATOM 873 C C . SER A 1 112 ? 11.02100 20.18700 2.72800 1.000 22.76589 112 SER A C 1
ATOM 874 O O . SER A 1 112 ? 11.88900 21.03400 2.94700 1.000 24.95299 112 SER A O 1
ATOM 877 N N . GLU A 1 113 ? 10.14800 19.80800 3.65700 1.000 20.42877 113 GLU A N 1
ATOM 878 C CA A GLU A 1 113 ? 10.15400 20.37300 4.99900 0.510 19.33916 113 GLU A CA 1
ATOM 879 C CA B GLU A 1 113 ? 10.19700 20.41400 4.97600 0.490 20.50246 113 GLU A CA 1
ATOM 880 C C . GLU A 1 113 ? 11.19900 19.73800 5.90200 1.000 19.48392 113 GLU A C 1
ATOM 881 O O . GLU A 1 113 ? 11.43000 20.23500 7.00400 1.000 21.31308 113 GLU A O 1
ATOM 892 N N . PHE A 1 114 ? 11.82400 18.64600 5.46900 1.000 17.61001 114 PHE A N 1
ATOM 893 C CA . PHE A 1 114 ? 12.71000 17.86400 6.32000 1.000 18.08112 114 PHE A CA 1
ATOM 894 C C . PHE A 1 114 ? 14.12500 17.74700 5.76600 1.000 18.62329 114 PHE A C 1
ATOM 895 O O . PHE A 1 114 ? 14.90600 16.92900 6.27100 1.000 21.96842 114 PHE A O 1
ATOM 903 N N . THR A 1 115 ? 14.47700 18.53600 4.74500 1.000 19.05228 115 THR A N 1
ATOM 904 C CA . THR A 1 115 ? 15.82400 18.49000 4.18700 1.000 20.82618 115 THR A CA 1
ATOM 905 C C . THR A 1 115 ? 16.84000 18.91900 5.23700 1.000 20.54983 115 THR A C 1
ATOM 906 O O . THR A 1 115 ? 16.52400 19.64000 6.18400 1.000 20.79723 115 THR A O 1
ATOM 910 N N . VAL A 1 116 ? 18.08900 18.49300 5.04200 1.000 20.76302 116 VAL A N 1
ATOM 911 C CA . VAL A 1 116 ? 19.15000 18.92400 5.95400 1.000 22.43164 116 VAL A CA 1
ATOM 912 C C . VAL A 1 116 ? 19.21300 20.44600 6.04400 1.000 25.12406 116 VAL A C 1
ATOM 913 O O . VAL A 1 116 ? 19.44000 21.01000 7.12200 1.000 23.71863 116 VAL A O 1
ATOM 917 N N . LYS A 1 117 ? 18.96300 21.13400 4.92800 1.000 25.95838 117 LYS A N 1
ATOM 918 C CA . LYS A 1 117 ? 19.03000 22.59200 4.92200 1.000 24.90299 117 LYS A CA 1
ATOM 919 C C . LYS A 1 117 ? 17.90700 23.19700 5.75900 1.000 22.68956 117 LYS A C 1
ATOM 920 O O . LYS A 1 117 ? 18.13800 24.14200 6.52700 1.000 23.96077 117 LYS A O 1
ATOM 926 N N . ARG A 1 118 ? 16.68800 22.65800 5.64200 1.000 21.74471 118 ARG A N 1
ATOM 927 C CA A ARG A 1 118 ? 15.59400 23.18000 6.45300 0.580 22.17634 118 ARG A CA 1
ATOM 928 C CA B ARG A 1 118 ? 15.58000 23.16000 6.44900 0.420 21.50784 118 ARG A CA 1
ATOM 929 C C . ARG A 1 118 ? 15.80200 22.86500 7.92500 1.000 21.91052 118 ARG A C 1
ATOM 930 O O . ARG A 1 118 ? 15.51500 23.70600 8.78500 1.000 23.52914 118 ARG A O 1
ATOM 945 N N . ILE A 1 119 ? 16.30900 21.67100 8.23400 1.000 21.28676 119 ILE A N 1
ATOM 946 C CA . ILE A 1 119 ? 16.54300 21.31700 9.63100 1.000 20.34454 119 ILE A CA 1
ATOM 947 C C . ILE A 1 119 ? 17.56800 22.25900 10.24600 1.000 23.57388 119 ILE A C 1
ATOM 948 O O . ILE A 1 119 ? 17.40200 22.73500 11.37600 1.000 23.51598 119 ILE A O 1
ATOM 953 N N . LYS A 1 120 ? 18.64500 22.54600 9.51300 1.000 22.74483 120 LYS A N 1
ATOM 954 C CA . LYS A 1 120 ? 19.64000 23.49000 10.01000 1.000 24.05288 120 LYS A CA 1
ATOM 955 C C . LYS A 1 120 ? 19.01200 24.84900 10.28000 1.000 24.61348 120 LYS A C 1
ATOM 956 O O . LYS A 1 120 ? 19.30500 25.48700 11.29800 1.000 26.74531 120 LYS A O 1
ATOM 962 N N . GLY A 1 121 ? 18.13100 25.30100 9.38300 1.000 25.18460 121 GLY A N 1
ATOM 963 C CA . GLY A 1 121 ? 17.44700 26.56400 9.58500 1.000 25.72151 121 GLY A CA 1
ATOM 964 C C . GLY A 1 121 ? 16.47300 26.56400 10.74600 1.000 24.47925 121 GLY A C 1
ATOM 965 O O . GLY A 1 121 ? 16.06300 27.64000 11.19300 1.000 26.32947 121 GLY A O 1
ATOM 966 N N . MET A 1 122 ? 16.08800 25.38700 11.23700 1.000 23.16594 122 MET A N 1
ATOM 967 C CA . MET A 1 122 ? 15.17700 25.29400 12.36900 1.000 23.25279 122 MET A CA 1
ATOM 968 C C . MET A 1 122 ? 15.87600 25.37700 13.71300 1.000 24.08183 122 MET A C 1
ATOM 969 O O . MET A 1 122 ? 15.18900 25.48500 14.73600 1.000 23.59757 122 MET A O 1
ATOM 974 N N . ARG A 1 123 ? 17.20700 25.33900 13.74300 1.000 24.62927 123 ARG A N 1
ATOM 975 C CA . ARG A 1 123 ? 17.91900 25.38100 15.02100 1.000 25.65308 123 ARG A CA 1
ATOM 976 C C . ARG A 1 123 ? 17.51500 26.54700 15.91900 1.000 26.51107 123 ARG A C 1
ATOM 977 O O . ARG A 1 123 ? 17.25400 26.31000 17.10900 1.000 25.54517 123 ARG A O 1
ATOM 985 N N . PRO A 1 124 ? 17.44500 27.80200 15.44300 1.000 27.82439 124 PRO A N 1
ATOM 986 C CA . PRO A 1 124 ? 17.02300 28.88600 16.34900 1.000 29.50354 124 PRO A CA 1
ATOM 987 C C . PRO A 1 124 ? 15.66500 28.65900 16.98600 1.000 27.29801 124 PRO A C 1
ATOM 988 O O . PRO A 1 124 ? 15.51100 28.90400 18.18900 1.000 30.03518 124 PRO A O 1
ATOM 992 N N . GLU A 1 125 ? 14.67300 28.20200 16.21400 1.000 26.34263 125 GLU A N 1
ATOM 993 C CA . GLU A 1 125 ? 13.35400 27.93700 16.78500 1.000 25.33988 125 GLU A CA 1
ATOM 994 C C . GLU A 1 125 ? 13.42200 26.81900 17.81400 1.000 23.94761 125 GLU A C 1
ATOM 995 O O . GLU A 1 125 ? 12.83200 26.92600 18.89500 1.000 24.67138 125 GLU A O 1
ATOM 1001 N N . VAL A 1 126 ? 14.13700 25.73700 17.49300 1.000 22.39216 126 VAL A N 1
ATOM 1002 C CA . VAL A 1 126 ? 14.21100 24.60100 18.40600 1.000 21.06568 126 VAL A CA 1
ATOM 1003 C C . VAL A 1 126 ? 14.88400 25.01100 19.70600 1.000 21.41309 126 VAL A C 1
ATOM 1004 O O . VAL A 1 126 ? 14.39700 24.69600 20.79600 1.000 23.26858 126 VAL A O 1
ATOM 1008 N N . GLU A 1 127 ? 15.99000 25.75300 19.61500 1.000 22.81589 127 GLU A N 1
ATOM 1009 C CA . GLU A 1 127 ? 16.66200 26.19700 20.83100 1.000 22.60271 127 GLU A CA 1
ATOM 1010 C C . GLU A 1 127 ? 15.78000 27.14400 21.63600 1.000 24.03446 127 GLU A C 1
ATOM 1011 O O . GLU A 1 127 ? 15.71200 27.04300 22.86700 1.000 25.72677 127 GLU A O 1
ATOM 1017 N N . GLU A 1 128 ? 15.07700 28.05600 20.95900 1.000 24.40556 128 GLU A N 1
ATOM 1018 C CA . GLU A 1 128 ? 14.20100 28.97600 21.68100 1.000 25.34251 128 GLU A CA 1
ATOM 1019 C C . GLU A 1 128 ? 13.07900 28.22700 22.39000 1.000 26.53476 128 GLU A C 1
ATOM 1020 O O . GLU A 1 128 ? 12.78100 28.50300 23.56200 1.000 25.98996 128 GLU A O 1
ATOM 1026 N N . VAL A 1 129 ? 12.46800 27.25600 21.70400 1.000 24.06868 129 VAL A N 1
ATOM 1027 C CA . VAL A 1 129 ? 11.36300 26.50000 22.28600 1.000 23.70284 129 VAL A CA 1
ATOM 1028 C C . VAL A 1 129 ? 11.84900 25.68300 23.48000 1.000 23.82391 129 VAL A C 1
ATOM 1029 O O . VAL A 1 129 ? 11.21400 25.66400 24.54200 1.000 24.73454 129 VAL A O 1
ATOM 1033 N N . VAL A 1 130 ? 12.98000 24.98900 23.31700 1.000 23.53966 130 VAL A N 1
ATOM 1034 C CA . VAL A 1 130 ? 13.52900 24.17900 24.40300 1.000 22.32636 130 VAL A CA 1
ATOM 1035 C C . VAL A 1 130 ? 13.81400 25.03800 25.62400 1.000 24.89772 130 VAL A C 1
ATOM 1036 O O . VAL A 1 130 ? 13.43300 24.69800 26.75100 1.000 26.55845 130 VAL A O 1
ATOM 1040 N N . HIS A 1 131 ? 14.49700 26.14600 25.42400 1.000 24.85561 131 HIS A N 1
ATOM 1041 C CA . HIS A 1 131 ? 14.90700 26.99300 26.57400 1.000 28.88241 131 HIS A CA 1
ATOM 1042 C C . HIS A 1 131 ? 13.68500 27.65000 27.21900 1.000 30.41680 131 HIS A C 1
ATOM 1043 O O . HIS A 1 131 ? 13.67500 27.80600 28.42700 1.000 33.08818 131 HIS A O 1
ATOM 1050 N N . GLY A 1 132 ? 12.67800 27.98500 26.43100 1.000 29.37194 132 GLY A N 1
ATOM 1051 C CA . GLY A 1 132 ? 11.46100 28.59800 26.97800 1.000 28.10600 132 GLY A CA 1
ATOM 1052 C C . GLY A 1 132 ? 10.71200 27.66000 27.88600 1.000 29.12981 132 GLY A C 1
ATOM 1053 O O . GLY A 1 132 ? 10.32100 28.07200 28.95300 1.000 31.45377 132 GLY A O 1
ATOM 1054 N N . PHE A 1 133 ? 10.48200 26.42100 27.46000 1.000 26.26631 133 PHE A N 1
ATOM 1055 C CA . PHE A 1 133 ? 9.72800 25.49300 28.32100 1.000 25.09775 133 PHE A CA 1
ATOM 1056 C C . PHE A 1 133 ? 10.57900 25.17300 29.55400 1.000 28.65607 133 PHE A C 1
ATOM 1057 O O . PHE A 1 133 ? 10.01000 24.88600 30.57600 1.000 30.01676 133 PHE A O 1
ATOM 1065 N N . LEU A 1 134 ? 11.89300 25.23800 29.40400 1.000 30.43786 134 LEU A N 1
ATOM 1066 C CA . LEU A 1 134 ? 12.80600 24.99100 30.54700 1.000 36.13065 134 LEU A CA 1
ATOM 1067 C C . LEU A 1 134 ? 12.73000 26.16900 31.50700 1.000 41.17599 134 LEU A C 1
ATOM 1068 O O . LEU A 1 134 ? 12.47400 25.91000 32.67900 1.000 45.45282 134 LEU A O 1
ATOM 1073 N N . ASP A 1 135 ? 12.93800 27.40000 31.02800 1.000 42.10768 135 ASP A N 1
ATOM 1074 C CA . ASP A 1 135 ? 12.70200 28.62200 31.85100 1.000 43.14465 135 ASP A CA 1
ATOM 1075 C C . ASP A 1 135 ? 11.42700 28.40100 32.67700 1.000 39.93637 135 ASP A C 1
ATOM 1076 O O . ASP A 1 135 ? 11.47900 28.43500 33.90300 1.000 41.22336 135 ASP A O 1
ATOM 1081 N N . GLU A 1 136 ? 10.33200 28.08100 32.00600 1.000 36.85968 136 GLU A N 1
ATOM 1082 C CA . GLU A 1 136 ? 9.01200 27.93900 32.65100 1.000 34.73838 136 GLU A CA 1
ATOM 1083 C C . GLU A 1 136 ? 9.00100 26.84600 33.72100 1.000 35.53847 136 GLU A C 1
ATOM 1084 O O . GLU A 1 136 ? 8.49500 27.10700 34.79400 1.000 37.26763 136 GLU A O 1
ATOM 1090 N N . MET A 1 137 ? 9.51300 25.65400 33.42500 1.000 36.35962 137 MET A N 1
ATOM 1091 C CA . MET A 1 137 ? 9.39500 24.52400 34.37600 1.000 35.33845 137 MET A CA 1
ATOM 1092 C C . MET A 1 137 ? 10.21100 24.83100 35.63200 1.000 38.24932 137 MET A C 1
ATOM 1093 O O . MET A 1 137 ? 9.74200 24.52000 36.70800 1.000 40.68119 137 MET A O 1
ATOM 1098 N N . LEU A 1 138 ? 11.39300 25.39200 35.45400 1.000 39.63896 138 LEU A N 1
ATOM 1099 C CA . LEU A 1 138 ? 12.27800 25.64700 36.61100 1.000 43.28940 138 LEU A CA 1
ATOM 1100 C C . LEU A 1 138 ? 11.63700 26.71500 37.49000 1.000 44.62377 138 LEU A C 1
ATOM 1101 O O . LEU A 1 138 ? 11.81000 26.63900 38.68600 1.000 48.02681 138 LEU A O 1
ATOM 1106 N N . ALA A 1 139 ? 10.92000 27.65800 36.89600 1.000 42.64459 139 ALA A N 1
ATOM 1107 C CA . ALA A 1 139 ? 10.30400 28.70900 37.69400 1.000 41.42865 139 ALA A CA 1
ATOM 1108 C C . ALA A 1 139 ? 9.00700 28.27000 38.36300 1.000 42.80513 139 ALA A C 1
ATOM 1109 O O . ALA A 1 139 ? 8.61900 28.86100 39.37700 1.000 46.08974 139 ALA A O 1
ATOM 1111 N N . ALA A 1 140 ? 8.33500 27.24600 37.83100 1.000 43.86579 140 ALA A N 1
ATOM 1112 C CA . ALA A 1 140 ? 7.01000 26.87500 38.31100 1.000 45.93182 140 ALA A CA 1
ATOM 1113 C C . ALA A 1 140 ? 7.03500 26.13300 39.64200 1.000 49.50067 140 ALA A C 1
ATOM 1114 O O . ALA A 1 140 ? 6.03500 26.16200 40.36800 1.000 52.96688 140 ALA A O 1
ATOM 1116 N N . GLY A 1 141 ? 8.14100 25.48300 39.98900 1.000 48.83743 141 GLY A N 1
ATOM 1117 C CA . GLY A 1 141 ? 8.21700 24.76800 41.23900 1.000 49.04009 141 GLY A CA 1
ATOM 1118 C C . GLY A 1 141 ? 9.53800 24.06000 41.43500 1.000 49.45593 141 GLY A C 1
ATOM 1119 O O . GLY A 1 141 ? 10.38100 24.00900 40.53900 1.000 51.29562 141 GLY A O 1
ATOM 1120 N N . PRO A 1 142 ? 9.75400 23.51900 42.63900 1.000 49.39276 142 PRO A N 1
ATOM 1121 C CA . PRO A 1 142 ? 10.95200 22.70000 42.87000 1.000 46.67928 142 PRO A CA 1
ATOM 1122 C C . PRO A 1 142 ? 10.86600 21.31900 42.25200 1.000 44.89749 142 PRO A C 1
ATOM 1123 O O . PRO A 1 142 ? 11.90800 20.67100 42.08500 1.000 45.90814 142 PRO A O 1
ATOM 1127 N N . THR A 1 143 ? 9.66700 20.84300 41.92400 1.000 41.38391 143 THR A N 1
ATOM 1128 C CA . THR A 1 143 ? 9.49300 19.55700 41.26400 1.000 39.20996 143 THR A CA 1
ATOM 1129 C C . THR A 1 143 ? 8.60200 19.74200 40.04600 1.000 39.06521 143 THR A C 1
ATOM 1130 O O . THR A 1 143 ? 7.91200 20.75400 39.90500 1.000 41.43392 143 THR A O 1
ATOM 1134 N N . ALA A 1 144 ? 8.62400 18.74600 39.16100 1.000 34.11462 144 ALA A N 1
ATOM 1135 C CA . ALA A 1 144 ? 7.82900 18.82100 37.94600 1.000 33.00133 144 ALA A CA 1
ATOM 1136 C C . ALA A 1 144 ? 7.63500 17.42600 37.37500 1.000 31.14058 144 ALA A C 1
ATOM 1137 O O . ALA A 1 144 ? 8.40800 16.50600 37.65400 1.000 33.12239 144 ALA A O 1
ATOM 1139 N N . ASP A 1 145 ? 6.58600 17.29000 36.56400 1.000 27.70069 145 ASP A N 1
ATOM 1140 C CA . ASP A 1 145 ? 6.43900 16.16300 35.64500 1.000 26.88743 145 ASP A CA 1
ATOM 1141 C C . ASP A 1 145 ? 7.16400 16.53600 34.35800 1.000 27.41908 145 ASP A C 1
ATOM 1142 O O . ASP A 1 145 ? 6.70700 17.41000 33.61600 1.000 28.39551 145 ASP A O 1
ATOM 1147 N N . LEU A 1 146 ? 8.29700 15.88000 34.10000 1.000 26.86638 146 LEU A N 1
ATOM 1148 C CA . LEU A 1 146 ? 9.07200 16.20100 32.90500 1.000 24.22922 146 LEU A CA 1
ATOM 1149 C C . LEU A 1 146 ? 8.26500 15.98200 31.63300 1.000 23.07119 146 LEU A C 1
ATOM 1150 O O . LEU A 1 146 ? 8.47800 16.68800 30.64500 1.000 25.57412 146 LEU A O 1
ATOM 1155 N N . VAL A 1 147 ? 7.34500 15.01800 31.63600 1.000 25.46621 147 VAL A N 1
ATOM 1156 C CA . VAL A 1 147 ? 6.59800 14.70000 30.42000 1.000 24.02656 147 VAL A CA 1
ATOM 1157 C C . VAL A 1 147 ? 5.69800 15.86500 30.02400 1.000 24.66612 147 VAL A C 1
ATOM 1158 O O . VAL A 1 147 ? 5.83300 16.43900 28.93400 1.000 25.41094 147 VAL A O 1
ATOM 1162 N N . SER A 1 148 ? 4.76600 16.23500 30.90500 1.000 25.91100 148 SER A N 1
ATOM 1163 C CA . SER A 1 148 ? 3.78700 17.25500 30.55400 1.000 25.31619 148 SER A CA 1
ATOM 1164 C C . SER A 1 148 ? 4.40000 18.64800 30.49500 1.000 25.20039 148 SER A C 1
ATOM 1165 O O . SER A 1 148 ? 3.89200 19.50500 29.76700 1.000 28.12969 148 SER A O 1
ATOM 1168 N N . GLN A 1 149 ? 5.47200 18.90500 31.24900 1.000 25.82941 149 GLN A N 1
ATOM 1169 C CA A GLN A 1 149 ? 6.04700 20.24300 31.32300 0.410 25.90837 149 GLN A CA 1
ATOM 1170 C CA B GLN A 1 149 ? 6.03300 20.24700 31.31000 0.590 27.10851 149 GLN A CA 1
ATOM 1171 C C . GLN A 1 149 ? 7.18700 20.47500 30.33800 1.000 25.06353 149 GLN A C 1
ATOM 1172 O O . GLN A 1 149 ? 7.58400 21.63000 30.13700 1.000 26.01101 149 GLN A O 1
ATOM 1183 N N . PHE A 1 150 ? 7.72100 19.42300 29.71300 1.000 24.18448 150 PHE A N 1
ATOM 1184 C CA . PHE A 1 150 ? 8.89000 19.62200 28.86600 1.000 21.98685 150 PHE A CA 1
ATOM 1185 C C . PHE A 1 150 ? 8.95700 18.65300 27.68700 1.000 21.13411 150 PHE A C 1
ATOM 1186 O O . PHE A 1 150 ? 9.06900 19.08100 26.53000 1.000 21.05516 150 PHE A O 1
ATOM 1194 N N . ALA A 1 151 ? 8.89700 17.34600 27.96500 1.000 21.49468 151 ALA A N 1
ATOM 1195 C CA . ALA A 1 151 ? 9.14700 16.36000 26.91300 1.000 19.51287 151 ALA A CA 1
ATOM 1196 C C . ALA A 1 151 ? 8.11000 16.44300 25.80500 1.000 20.14978 151 ALA A C 1
ATOM 1197 O O . ALA A 1 151 ? 8.44200 16.27800 24.62600 1.000 20.26296 151 ALA A O 1
ATOM 1199 N N . LEU A 1 152 ? 6.85100 16.68100 26.15300 1.000 19.68394 152 LEU A N 1
ATOM 1200 C CA . LEU A 1 152 ? 5.81100 16.73600 25.12900 1.000 18.59433 152 LEU A CA 1
ATOM 1201 C C . LEU A 1 152 ? 5.64100 18.12000 24.49400 1.000 19.94186 152 LEU A C 1
ATOM 1202 O O . LEU A 1 152 ? 5.57900 18.21700 23.25900 1.000 20.38929 152 LEU A O 1
ATOM 1207 N N . PRO A 1 153 ? 5.55100 19.21100 25.26800 1.000 21.29203 153 PRO A N 1
ATOM 1208 C CA . PRO A 1 153 ? 5.29700 20.51100 24.62100 1.000 22.22635 153 PRO A CA 1
ATOM 1209 C C . PRO A 1 153 ? 6.36900 20.92700 23.63000 1.000 20.40508 153 PRO A C 1
ATOM 1210 O O . PRO A 1 153 ? 6.05400 21.59200 22.63600 1.000 22.06844 153 PRO A O 1
ATOM 1214 N N . VAL A 1 154 ? 7.62700 20.59200 23.88600 1.000 20.57615 154 VAL A N 1
ATOM 1215 C CA . VAL A 1 154 ? 8.71200 21.04100 23.01700 1.000 18.84700 154 VAL A CA 1
ATOM 1216 C C . VAL A 1 154 ? 8.53900 20.51500 21.59100 1.000 17.79161 154 VAL A C 1
ATOM 1217 O O . VAL A 1 154 ? 8.39500 21.32400 20.66100 1.000 18.39431 154 VAL A O 1
ATOM 1221 N N . PRO A 1 155 ? 8.53500 19.19500 21.35100 1.000 17.66001 155 PRO A N 1
ATOM 1222 C CA . PRO A 1 155 ? 8.34600 18.72100 19.96700 1.000 16.84939 155 PRO A CA 1
ATOM 1223 C C . PRO A 1 155 ? 6.97700 19.05200 19.40800 1.000 17.52579 155 PRO A C 1
ATOM 1224 O O . PRO A 1 155 ? 6.83200 19.16700 18.18000 1.000 17.25996 155 PRO A O 1
ATOM 1228 N N . SER A 1 156 ? 5.97300 19.21000 20.27200 1.000 16.40723 156 SER A N 1
ATOM 1229 C CA . SER A 1 156 ? 4.64600 19.60800 19.81900 1.000 16.76517 156 SER A CA 1
ATOM 1230 C C . SER A 1 156 ? 4.67800 20.99200 19.18400 1.000 16.74938 156 SER A C 1
ATOM 1231 O O . SER A 1 156 ? 4.18900 21.18900 18.06700 1.000 18.98649 156 SER A O 1
ATOM 1234 N N . MET A 1 157 ? 5.25500 21.97000 19.88600 1.000 16.77833 157 MET A N 1
ATOM 1235 C CA . MET A 1 157 ? 5.33200 23.32000 19.33800 1.000 17.28628 157 MET A CA 1
ATOM 1236 C C . MET A 1 157 ? 6.14700 23.34900 18.04700 1.000 16.12299 157 MET A C 1
ATOM 1237 O O . MET A 1 157 ? 5.78200 24.04000 17.08400 1.000 18.88911 157 MET A O 1
ATOM 1242 N N . VAL A 1 158 ? 7.25200 22.59600 18.00600 1.000 17.38103 158 VAL A N 1
ATOM 1243 C CA . VAL A 1 158 ? 8.10800 22.57400 16.82000 1.000 15.69925 158 VAL A CA 1
ATOM 1244 C C . VAL A 1 158 ? 7.35700 22.00600 15.61900 1.000 14.40436 158 VAL A C 1
ATOM 1245 O O . VAL A 1 158 ? 7.35500 22.60200 14.53300 1.000 16.98098 158 VAL A O 1
ATOM 1249 N N . ILE A 1 159 ? 6.72700 20.84000 15.78200 1.000 14.61228 159 ILE A N 1
ATOM 1250 C CA . ILE A 1 159 ? 6.04600 20.24400 14.63300 1.000 14.92284 159 ILE A CA 1
ATOM 1251 C C . ILE A 1 159 ? 4.83300 21.06900 14.22200 1.000 17.42314 159 ILE A C 1
ATOM 1252 O O . ILE A 1 159 ? 4.51000 21.14800 13.03000 1.000 16.78886 159 ILE A O 1
ATOM 1257 N N . CYS A 1 160 ? 4.13500 21.69300 15.17900 1.000 16.44408 160 CYS A N 1
ATOM 1258 C CA . CYS A 1 160 ? 2.99100 22.51100 14.79400 1.000 17.43630 160 CYS A CA 1
ATOM 1259 C C . CYS A 1 160 ? 3.42400 23.68300 13.92500 1.000 17.69949 160 CYS A C 1
ATOM 1260 O O . CYS A 1 160 ? 2.73600 24.03900 12.95900 1.000 18.24429 160 CYS A O 1
ATOM 1263 N N . ARG A 1 161 ? 4.57200 24.28800 14.23900 1.000 20.04977 161 ARG A N 1
ATOM 1264 C CA . ARG A 1 161 ? 5.06600 25.38100 13.40900 1.000 19.58393 161 ARG A CA 1
ATOM 1265 C C . ARG A 1 161 ? 5.43400 24.88400 12.01600 1.000 18.44695 161 ARG A C 1
ATOM 1266 O O . ARG A 1 161 ? 5.12400 25.53700 11.01100 1.000 20.49983 161 ARG A O 1
ATOM 1274 N N . LEU A 1 162 ? 6.06800 23.71300 11.93600 1.000 16.23089 162 LEU A N 1
ATOM 1275 C CA . LEU A 1 162 ? 6.39500 23.14700 10.62800 1.000 16.49935 162 LEU A CA 1
ATOM 1276 C C . LEU A 1 162 ? 5.13100 22.90600 9.81000 1.000 17.28628 162 LEU A C 1
ATOM 1277 O O . LEU A 1 162 ? 5.11000 23.13800 8.59100 1.000 17.90215 162 LEU A O 1
ATOM 1282 N N . LEU A 1 163 ? 4.06800 22.43400 10.46500 1.000 15.47554 163 LEU A N 1
ATOM 1283 C CA . LEU A 1 163 ? 2.83500 22.07200 9.77300 1.000 15.68083 163 LEU A CA 1
ATOM 1284 C C . LEU A 1 163 ? 1.91200 23.25500 9.50700 1.000 15.37553 163 LEU A C 1
ATOM 1285 O O . LEU A 1 163 ? 1.05800 23.15700 8.61600 1.000 16.57304 163 LEU A O 1
ATOM 1290 N N . GLY A 1 164 ? 2.03000 24.34300 10.27000 1.000 15.81242 164 GLY A N 1
ATOM 1291 C CA . GLY A 1 164 ? 1.01800 25.38000 10.22100 1.000 17.27312 164 GLY A CA 1
ATOM 1292 C C . GLY A 1 164 ? -0.20300 25.09200 11.06300 1.000 18.32851 164 GLY A C 1
ATOM 1293 O O . GLY A 1 164 ? -1.28100 25.61300 10.77700 1.000 21.10779 164 GLY A O 1
ATOM 1294 N N . VAL A 1 165 ? -0.06800 24.25500 12.08500 1.000 17.81266 165 VAL A N 1
ATOM 1295 C CA . VAL A 1 165 ? -1.14300 23.98600 13.03500 1.000 18.58644 165 VAL A CA 1
ATOM 1296 C C . VAL A 1 165 ? -1.00900 24.98800 14.17700 1.000 17.83635 165 VAL A C 1
ATOM 1297 O O . VAL A 1 165 ? 0.06800 25.06300 14.79200 1.000 19.48392 165 VAL A O 1
ATOM 1301 N N . PRO A 1 166 ? -2.04600 25.77200 14.48800 1.000 19.11545 166 PRO A N 1
ATOM 1302 C CA . PRO A 1 166 ? -1.90300 26.80500 15.52800 1.000 19.67078 166 PRO A CA 1
ATOM 1303 C C . PRO A 1 166 ? -1.78900 26.18900 16.91600 1.000 21.25781 166 PRO A C 1
ATOM 1304 O O . PRO A 1 166 ? -2.63800 25.39700 17.33700 1.000 22.56850 166 PRO A O 1
ATOM 1308 N N . TYR A 1 167 ? -0.73300 26.57300 17.63600 1.000 21.26044 167 TYR A N 1
ATOM 1309 C CA . TYR A 1 167 ? -0.49600 25.95600 18.93400 1.000 24.66348 167 TYR A CA 1
ATOM 1310 C C . TYR A 1 167 ? -1.53700 26.34800 19.97700 1.000 25.49516 167 TYR A C 1
ATOM 1311 O O . TYR A 1 167 ? -1.59900 25.70400 21.02800 1.000 26.86112 167 TYR A O 1
ATOM 1320 N N . ALA A 1 168 ? -2.35700 27.37100 19.71500 1.000 26.72426 168 ALA A N 1
ATOM 1321 C CA . ALA A 1 168 ? -3.41500 27.73700 20.65400 1.000 29.04822 168 ALA A CA 1
ATOM 1322 C C . ALA A 1 168 ? -4.37900 26.58800 20.92000 1.000 30.17993 168 ALA A C 1
ATOM 1323 O O . ALA A 1 168 ? -5.05700 26.58700 21.95300 1.000 33.45927 168 ALA A O 1
ATOM 1325 N N . ASP A 1 169 ? -4.45400 25.60800 20.02100 1.000 27.30327 169 ASP A N 1
ATOM 1326 C CA . ASP A 1 169 ? -5.35200 24.47500 20.17800 1.000 28.02704 169 ASP A CA 1
ATOM 1327 C C . ASP A 1 169 ? -4.65800 23.26100 20.77900 1.000 26.78479 169 ASP A C 1
ATOM 1328 O O . ASP A 1 169 ? -5.18100 22.14700 20.68200 1.000 26.72952 169 ASP A O 1
ATOM 1333 N N . HIS A 1 170 ? -3.50700 23.45900 21.42400 1.000 25.08459 170 HIS A N 1
ATOM 1334 C CA . HIS A 1 170 ? -2.64300 22.33300 21.77200 1.000 24.75297 170 HIS A CA 1
ATOM 1335 C C . HIS A 1 170 ? -3.27200 21.40200 22.80700 1.000 23.14225 170 HIS A C 1
ATOM 1336 O O . HIS A 1 170 ? -3.04600 20.18900 22.76200 1.000 23.80812 170 HIS A O 1
ATOM 1343 N N . GLU A 1 171 ? -4.03700 21.92800 23.76400 1.000 26.21367 171 GLU A N 1
ATOM 1344 C CA . GLU A 1 171 ? -4.66300 21.02200 24.72300 1.000 29.50880 171 GLU A CA 1
ATOM 1345 C C . GLU A 1 171 ? -5.58000 20.02500 24.02000 1.000 28.95347 171 GLU A C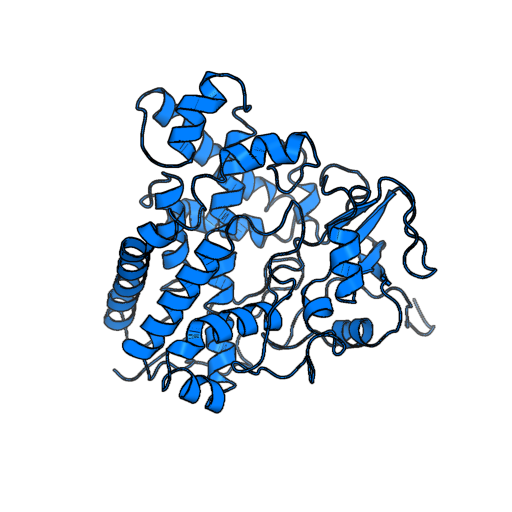 1
ATOM 1346 O O . GLU A 1 171 ? -5.57400 18.82900 24.34000 1.000 29.24298 171 GLU A O 1
ATOM 1352 N N . PHE A 1 172 ? -6.34000 20.48900 23.02900 1.000 26.69267 172 PHE A N 1
ATOM 1353 C CA . PHE A 1 172 ? -7.20400 19.58800 22.27600 1.000 24.77402 172 PHE A CA 1
ATOM 1354 C C . PHE A 1 172 ? -6.39700 18.54600 21.50400 1.000 23.80285 172 PHE A C 1
ATOM 1355 O O . PHE A 1 172 ? -6.62100 17.33500 21.64700 1.000 24.13447 172 PHE A O 1
ATOM 1363 N N . PHE A 1 173 ? -5.46100 18.98800 20.66000 1.000 22.70009 173 PHE A N 1
ATOM 1364 C CA . PHE A 1 173 ? -4.83400 18.01100 19.77100 1.000 20.30770 173 PHE A CA 1
ATOM 1365 C C . PHE A 1 173 ? -3.79300 17.15100 20.47700 1.000 19.94186 173 PHE A C 1
ATOM 1366 O O . PHE A 1 173 ? -3.56300 16.00800 20.06300 1.000 20.66564 173 PHE A O 1
ATOM 1374 N N . GLN A 1 174 ? -3.18000 17.65100 21.55300 1.000 20.96041 174 GLN A N 1
ATOM 1375 C CA . GLN A 1 174 ? -2.28000 16.79200 22.31900 1.000 21.42099 174 GLN A CA 1
ATOM 1376 C C . GLN A 1 174 ? -3.05200 15.67800 23.01200 1.000 22.10528 174 GLN A C 1
ATOM 1377 O O . GLN A 1 174 ? -2.61900 14.51600 23.00800 1.000 23.85812 174 GLN A O 1
ATOM 1383 N N . ASP A 1 175 ? -4.20200 16.01300 23.60400 1.000 22.33426 175 ASP A N 1
ATOM 1384 C CA . ASP A 1 175 ? -5.02700 14.98500 24.22300 1.000 25.51622 175 ASP A CA 1
ATOM 1385 C C . ASP A 1 175 ? -5.51400 13.97300 23.19300 1.000 25.05037 175 ASP A C 1
ATOM 1386 O O . ASP A 1 175 ? -5.50000 12.76300 23.44800 1.000 26.38737 175 ASP A O 1
ATOM 1391 N N . ALA A 1 176 ? -5.95200 14.44400 22.02000 1.000 22.54218 176 ALA A N 1
ATOM 1392 C CA . ALA A 1 176 ? -6.43700 13.51400 21.00600 1.000 22.67377 176 ALA A CA 1
ATOM 1393 C C . ALA A 1 176 ? -5.31300 12.62500 20.49000 1.000 22.13160 176 ALA A C 1
ATOM 1394 O O . ALA A 1 176 ? -5.52200 11.43200 20.24200 1.000 22.96854 176 ALA A O 1
ATOM 1396 N N . SER A 1 177 ? -4.11300 13.18600 20.32900 1.000 21.63154 177 SER A N 1
ATOM 1397 C CA . SER A 1 177 ? -2.97300 12.38800 19.89000 1.000 22.53954 177 SER A CA 1
ATOM 1398 C C . SER A 1 177 ? -2.66100 11.29000 20.89700 1.000 24.74770 177 SER A C 1
ATOM 1399 O O . SER A 1 177 ? -2.41900 10.13500 20.52500 1.000 24.55031 177 SER A O 1
ATOM 1402 N N . LYS A 1 178 ? -2.66600 11.63200 22.18200 1.000 24.32134 178 LYS A N 1
ATOM 1403 C CA . LYS A 1 178 ? -2.39900 10.63400 23.21100 1.000 26.58477 178 LYS A CA 1
ATOM 1404 C C . LYS A 1 178 ? -3.44800 9.52800 23.19400 1.000 26.40580 178 LYS A C 1
ATOM 1405 O O . LYS A 1 178 ? -3.11800 8.33800 23.28600 1.000 27.80333 178 LYS A O 1
ATOM 1411 N N . ARG A 1 179 ? -4.72500 9.90500 23.09100 1.000 25.16354 179 ARG A N 1
ATOM 1412 C CA . ARG A 1 179 ? -5.78700 8.90500 23.07600 1.000 25.92942 179 ARG A CA 1
ATOM 1413 C C . ARG A 1 179 ? -5.65600 7.97700 21.87700 1.000 28.79819 179 ARG A C 1
ATOM 1414 O O . ARG A 1 179 ? -5.94800 6.77800 21.97400 1.000 31.50641 179 ARG A O 1
ATOM 1422 N N . LEU A 1 180 ? -5.20400 8.50600 20.74000 1.000 27.01377 180 LEU A N 1
ATOM 1423 C CA . LEU A 1 180 ? -5.09000 7.67600 19.54600 1.000 26.95586 180 LEU A CA 1
ATOM 1424 C C . LEU A 1 180 ? -3.92900 6.69000 19.64800 1.000 26.36369 180 LEU A C 1
ATOM 1425 O O . LEU A 1 180 ? -4.10200 5.49000 19.40200 1.000 27.37697 180 LEU A O 1
ATOM 1430 N N . VAL A 1 181 ? -2.73400 7.16700 20.00900 1.000 25.23460 181 VAL A N 1
ATOM 1431 C CA . VAL A 1 181 ? -1.59200 6.25000 20.01400 1.000 23.68705 181 VAL A CA 1
ATOM 1432 C C . VAL A 1 181 ? -1.64400 5.26900 21.17600 1.000 28.80609 181 VAL A C 1
ATOM 1433 O O . VAL A 1 181 ? -1.08100 4.17100 21.08100 1.000 30.20099 181 VAL A O 1
ATOM 1437 N N . GLN A 1 182 ? -2.29000 5.63300 22.28400 1.000 27.58225 182 GLN A N 1
ATOM 1438 C CA . GLN A 1 182 ? -2.34300 4.77700 23.46300 1.000 30.37469 182 GLN A CA 1
ATOM 1439 C C . GLN A 1 182 ? -3.67800 4.05600 23.62600 1.000 32.12490 182 GLN A C 1
ATOM 1440 O O . GLN A 1 182 ? -3.89400 3.39300 24.64800 1.000 33.52507 182 GLN A O 1
ATOM 1446 N N . SER A 1 183 ? -4.56800 4.16700 22.64300 1.000 30.85107 183 SER A N 1
ATOM 1447 C CA . SER A 1 183 ? -5.85400 3.48400 22.69100 1.000 31.91962 183 SER A CA 1
ATOM 1448 C C . SER A 1 183 ? -5.65900 1.98000 22.80900 1.000 32.58022 183 SER A C 1
ATOM 1449 O O . SER A 1 183 ? -4.82900 1.38900 22.11400 1.000 31.99068 183 SER A O 1
ATOM 1452 N N . THR A 1 184 ? -6.44700 1.35600 23.68000 1.000 35.92536 184 THR A N 1
ATOM 1453 C CA . THR A 1 184 ? -6.41800 -0.09100 23.84100 1.000 36.19381 184 THR A CA 1
ATOM 1454 C C . THR A 1 184 ? -7.59400 -0.79100 23.17400 1.000 37.30447 184 THR A C 1
ATOM 1455 O O . THR A 1 184 ? -7.59800 -2.02600 23.09500 1.000 38.01245 184 THR A O 1
ATOM 1459 N N . ASP A 1 185 ? -8.58600 -0.04500 22.69600 1.000 36.51490 185 ASP A N 1
ATOM 1460 C CA . ASP A 1 185 ? -9.71300 -0.62000 21.98000 1.000 36.56754 185 ASP A CA 1
ATOM 1461 C C . ASP A 1 185 ? -9.97100 0.17900 20.71100 1.000 36.60702 185 ASP A C 1
ATOM 1462 O O . ASP A 1 185 ? -9.48600 1.30100 20.54500 1.000 36.55965 185 ASP A O 1
ATOM 1467 N N . ALA A 1 186 ? -10.75800 -0.41900 19.81500 1.000 34.66468 186 ALA A N 1
ATOM 1468 C CA . ALA A 1 186 ? -11.00200 0.19300 18.51500 1.000 33.68035 186 ALA A CA 1
ATOM 1469 C C . ALA A 1 186 ? -11.86600 1.44300 18.63500 1.000 33.44348 186 ALA A C 1
ATOM 1470 O O . ALA A 1 186 ? -11.65300 2.42000 17.90900 1.000 33.61456 186 ALA A O 1
ATOM 1472 N N . GLN A 1 187 ? -12.84900 1.4350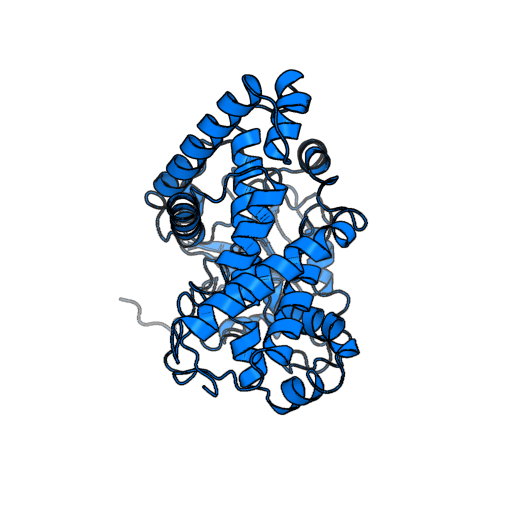0 19.53800 1.000 34.04356 187 GLN A N 1
ATOM 1473 C CA . GLN A 1 187 ? -13.77400 2.56200 19.60300 1.000 35.49373 187 GLN A CA 1
ATOM 1474 C C . GLN A 1 187 ? -13.08700 3.82500 20.10500 1.000 33.34610 187 GLN A C 1
ATOM 1475 O O . GLN A 1 187 ? -13.30000 4.91200 19.55500 1.000 34.07514 187 GLN A O 1
ATOM 1481 N N . SER A 1 188 ? -12.26000 3.70800 21.14600 1.000 32.69076 188 SER A N 1
ATOM 1482 C CA A SER A 1 188 ? -11.53700 4.87600 21.63900 0.300 31.89067 188 SER A CA 1
ATOM 1483 C CA B SER A 1 188 ? -11.53700 4.87600 21.63900 0.700 32.89605 188 SER A CA 1
ATOM 1484 C C . SER A 1 188 ? -10.57200 5.40900 20.58700 1.000 31.03793 188 SER A C 1
ATOM 1485 O O . SER A 1 188 ? -10.38500 6.62700 20.46200 1.000 29.94570 188 SER A O 1
ATOM 1490 N N . ALA A 1 189 ? -9.95100 4.51100 19.82000 1.000 28.25339 189 ALA A N 1
ATOM 1491 C CA . ALA A 1 189 ? -9.05900 4.93600 18.74800 1.000 28.77713 189 ALA A CA 1
ATOM 1492 C C . ALA A 1 189 ? -9.83000 5.67300 17.66200 1.000 27.53225 189 ALA A C 1
ATOM 1493 O O . ALA A 1 189 ? -9.39300 6.72600 17.17600 1.000 27.88492 189 ALA A O 1
ATOM 1495 N N . LEU A 1 190 ? -10.97900 5.12300 17.26600 1.000 26.33474 190 LEU A N 1
ATOM 1496 C CA . LEU A 1 190 ? -11.79000 5.75500 16.23300 1.000 27.03482 190 LEU A CA 1
ATOM 1497 C C . LEU A 1 190 ? -12.25500 7.13600 16.67400 1.000 25.96627 190 LEU A C 1
ATOM 1498 O O . LEU A 1 190 ? -12.24900 8.08300 15.88000 1.000 27.45856 190 LEU A O 1
ATOM 1503 N N . THR A 1 191 ? -12.66300 7.27200 17.93800 1.000 27.41118 191 THR A N 1
ATOM 1504 C CA . THR A 1 191 ? -13.09800 8.57200 18.43800 1.000 26.60056 191 THR A CA 1
ATOM 1505 C C . THR A 1 191 ? -11.96400 9.58700 18.38500 1.000 27.29801 191 THR A C 1
ATOM 1506 O O . THR A 1 191 ? -12.15300 10.72300 17.93000 1.000 27.34802 191 THR A O 1
ATOM 1510 N N . ALA A 1 192 ? -10.77300 9.19800 18.85000 1.000 26.07944 192 ALA A N 1
ATOM 1511 C CA . ALA A 1 192 ? -9.65100 10.12800 18.83600 1.000 24.62664 192 ALA A CA 1
ATOM 1512 C C . ALA A 1 192 ? -9.27700 10.50800 17.41000 1.000 23.10014 192 ALA A C 1
ATOM 1513 O O . ALA A 1 192 ? -8.97200 11.67400 17.12900 1.000 24.02656 192 ALA A O 1
ATOM 1515 N N . ARG A 1 193 ? -9.30400 9.54100 16.49100 1.000 23.82128 193 ARG A N 1
ATOM 1516 C CA . ARG A 1 193 ? -8.96300 9.85100 15.10700 1.000 23.81075 193 ARG A CA 1
ATOM 1517 C C . ARG A 1 193 ? -9.97300 10.81000 14.49800 1.000 23.25279 193 ARG A C 1
ATOM 1518 O O . ARG A 1 193 ? -9.59300 11.76400 13.80600 1.000 25.01353 193 ARG A O 1
ATOM 1526 N N . ASN A 1 194 ? -11.26500 10.57100 14.74200 1.000 23.87128 194 ASN A N 1
ATOM 1527 C CA . ASN A 1 194 ? -12.29400 11.46900 14.22200 1.000 25.18723 194 ASN A CA 1
ATOM 1528 C C . ASN A 1 194 ? -12.16100 12.86300 14.82200 1.000 26.20314 194 ASN A C 1
ATOM 1529 O O . ASN A 1 194 ? -12.40600 13.86800 14.13800 1.000 27.10588 194 ASN A O 1
ATOM 1534 N N . ASP A 1 195 ? -11.78000 12.94300 16.10100 1.000 25.72940 195 ASP A N 1
ATOM 1535 C CA . ASP A 1 195 ? -11.54600 14.24200 16.72700 1.000 25.36620 195 ASP A CA 1
ATOM 1536 C C . ASP A 1 195 ? -10.46200 15.01000 15.98000 1.000 23.87128 195 ASP A C 1
ATOM 1537 O O . ASP A 1 195 ? -10.64800 16.17900 15.61700 1.000 25.54517 195 ASP A O 1
ATOM 1542 N N . LEU A 1 196 ? -9.31600 14.36100 15.74200 1.000 22.93696 196 LEU A N 1
ATOM 1543 C CA . LEU A 1 196 ? -8.22500 15.00700 15.01700 1.000 24.02920 196 LEU A CA 1
ATOM 1544 C C . LEU A 1 196 ? -8.61900 15.31400 13.58000 1.000 20.84724 196 LEU A C 1
ATOM 1545 O O . LEU A 1 196 ? -8.26300 16.37300 13.04800 1.000 22.21056 196 LEU A O 1
ATOM 1550 N N . ALA A 1 197 ? -9.34000 14.39400 12.93300 1.000 20.55773 197 ALA A N 1
ATOM 1551 C CA . ALA A 1 197 ? -9.73800 14.60400 11.54600 1.000 20.70775 197 ALA A CA 1
ATOM 1552 C C . ALA A 1 197 ? -10.63800 15.82400 11.40600 1.000 21.71839 1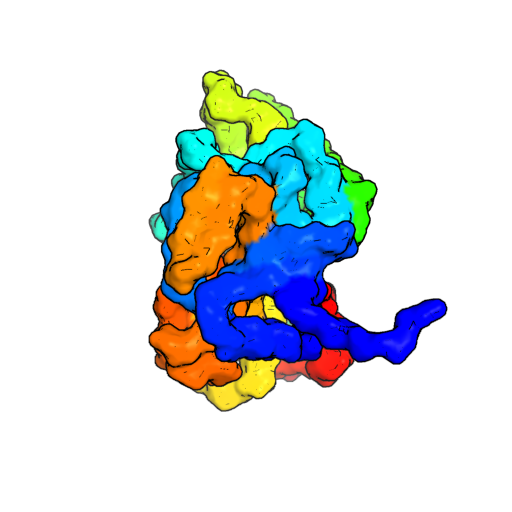97 ALA A C 1
ATOM 1553 O O . ALA A 1 197 ? -10.44700 16.64400 10.50100 1.000 23.72653 197 ALA A O 1
ATOM 1555 N N . GLY A 1 198 ? -11.61800 15.96700 12.29800 1.000 23.80022 198 GLY A N 1
ATOM 1556 C CA . GLY A 1 198 ? -12.49800 17.12000 12.22200 1.000 24.39240 198 GLY A CA 1
ATOM 1557 C C . GLY A 1 198 ? -11.75200 18.42000 12.43100 1.000 23.62652 198 GLY A C 1
ATOM 1558 O O . GLY A 1 198 ? -12.03000 19.42200 11.76500 1.000 25.86100 198 GLY A O 1
ATOM 1559 N N . TYR A 1 199 ? -10.78200 18.41600 13.34800 1.000 24.92141 199 TYR A N 1
ATOM 1560 C CA . TYR A 1 199 ? -9.97800 19.60700 13.58700 1.000 23.61862 199 TYR A CA 1
ATOM 1561 C C . TYR A 1 199 ? -9.14900 19.96300 12.35900 1.000 21.76050 199 TYR A C 1
ATOM 1562 O O . TYR A 1 199 ? -9.10300 21.12900 11.94000 1.000 24.57137 199 TYR A O 1
ATOM 1571 N N . LEU A 1 200 ? -8.47000 18.97000 11.77500 1.000 22.71851 200 LEU A N 1
ATOM 1572 C CA . LEU A 1 200 ? -7.62800 19.24300 10.61600 1.000 21.57627 200 LEU A CA 1
ATOM 1573 C C . LEU A 1 200 ? -8.46600 19.64400 9.41000 1.000 22.97907 200 LEU A C 1
ATOM 1574 O O . LEU A 1 200 ? -8.02200 20.45600 8.59000 1.000 22.53691 200 LEU A O 1
ATOM 1579 N N . ASP A 1 201 ? -9.67600 19.09200 9.29200 1.000 24.41345 201 ASP A N 1
ATOM 1580 C CA . ASP A 1 201 ? -10.56200 19.48300 8.20200 1.000 24.92141 201 ASP A CA 1
ATOM 1581 C C . ASP A 1 201 ? -10.89300 20.97000 8.26500 1.000 25.16881 201 ASP A C 1
ATOM 1582 O O . ASP A 1 201 ? -10.87800 21.66000 7.23900 1.000 27.19273 201 ASP A O 1
ATOM 1587 N N . GLY A 1 202 ? -11.20100 21.47800 9.46300 1.000 27.36644 202 GLY A N 1
ATOM 1588 C CA . GLY A 1 202 ? -11.46500 22.90300 9.60800 1.000 27.84808 202 GLY A CA 1
ATOM 1589 C C . GLY A 1 202 ? -10.25900 23.74900 9.24900 1.000 27.25327 202 GLY A C 1
ATOM 1590 O O . GLY A 1 202 ? -10.39200 24.82100 8.65000 1.000 28.48763 202 GLY A O 1
ATOM 1591 N N . LEU A 1 203 ? -9.06100 23.26100 9.58200 1.000 27.97441 203 LEU A N 1
ATOM 1592 C CA . LEU A 1 203 ? -7.83800 23.97400 9.23300 1.000 25.80046 203 LEU A CA 1
ATOM 1593 C C . LEU A 1 203 ? -7.66500 24.05600 7.72100 1.000 26.17419 203 LEU A C 1
ATOM 1594 O O . LEU A 1 203 ? -7.21100 25.07700 7.19300 1.000 26.30315 203 LEU A O 1
ATOM 1599 N N . ILE A 1 204 ? -8.03000 22.98600 7.00800 1.000 25.75572 204 ILE A N 1
ATOM 1600 C CA . ILE A 1 204 ? -7.91600 22.97300 5.55000 1.000 25.45568 204 ILE A CA 1
ATOM 1601 C C . ILE A 1 204 ? -8.82400 24.03200 4.92700 1.000 26.83216 204 ILE A C 1
ATOM 1602 O O . ILE A 1 204 ? -8.40200 24.81300 4.06100 1.000 27.57436 204 ILE A O 1
ATOM 1607 N N . THR A 1 205 ? -10.08700 24.06600 5.35200 1.000 27.70859 205 THR A N 1
ATOM 1608 C CA . THR A 1 205 ? -11.02100 25.04900 4.81100 1.000 29.11139 205 THR A CA 1
ATOM 1609 C C . THR A 1 205 ? -10.50400 26.46500 5.02200 1.000 29.19561 205 THR A C 1
ATOM 1610 O O . THR A 1 205 ? -10.67100 27.33800 4.15700 1.000 31.31165 205 THR A O 1
ATOM 1614 N N . GLN A 1 206 ? -9.83800 26.70200 6.15100 1.000 27.63489 206 GLN A N 1
ATOM 1615 C CA . GLN A 1 206 ? -9.34600 28.04000 6.43700 1.000 28.50868 206 GLN A CA 1
ATOM 1616 C C . GLN A 1 206 ? -8.21900 28.43200 5.48700 1.000 27.54541 206 GLN A C 1
ATOM 1617 O O . GLN A 1 206 ? -8.14300 29.58800 5.05400 1.000 26.52160 206 GLN A O 1
ATOM 1623 N N . PHE A 1 207 ? -7.34100 27.48100 5.14700 1.000 26.56108 207 PHE A N 1
ATOM 1624 C CA . PHE A 1 207 ? -6.26700 27.75700 4.19700 1.000 25.48463 207 PHE A CA 1
ATOM 1625 C C . PHE A 1 207 ? -6.79800 28.01600 2.78600 1.000 24.78981 207 PHE A C 1
ATOM 1626 O O . PHE A 1 207 ? -6.16200 28.74100 2.01200 1.000 26.22683 207 PHE A O 1
ATOM 1634 N N . GLN A 1 208 ? -7.93200 27.41200 2.41200 1.000 24.84772 208 GLN A N 1
ATOM 1635 C CA . GLN A 1 208 ? -8.49200 27.67800 1.08600 1.000 22.43427 208 GLN A CA 1
ATOM 1636 C C . GLN A 1 208 ? -9.02200 29.09900 0.98000 1.000 23.73706 208 GLN A C 1
ATOM 1637 O O . GLN A 1 208 ? -8.98000 29.70300 -0.10300 1.000 27.59015 208 GLN A O 1
ATOM 1643 N N . THR A 1 209 ? -9.52200 29.63900 2.08800 1.000 19.87870 209 THR A N 1
ATOM 1644 C CA . THR A 1 209 ? -9.97400 31.01800 2.13900 1.000 21.96842 209 THR A CA 1
ATOM 1645 C C . THR A 1 209 ? -8.79600 31.96400 2.29400 1.000 25.65834 209 THR A C 1
ATOM 1646 O O . THR A 1 209 ? -8.70700 32.98300 1.59700 1.000 27.78228 209 THR A O 1
ATOM 1650 N N . GLU A 1 210 ? -7.88600 31.63800 3.21100 1.000 26.81111 210 GLU A N 1
ATOM 1651 C CA . GLU A 1 210 ? -6.76600 32.50000 3.57400 1.000 30.26679 210 GLU A CA 1
ATOM 1652 C C . GLU A 1 210 ? -5.50500 31.65600 3.48700 1.000 26.78479 210 GLU A C 1
ATOM 1653 O O . GLU A 1 210 ? -5.12200 30.98900 4.45900 1.000 29.10349 210 GLU A O 1
ATOM 1659 N N . PRO A 1 211 ? -4.85300 31.63300 2.32800 1.000 27.80070 211 PRO A N 1
ATOM 1660 C CA . PRO A 1 211 ? -3.60700 30.87500 2.19300 1.000 27.22958 211 PRO A CA 1
ATOM 1661 C C . PRO A 1 211 ? -2.61100 31.26100 3.27900 1.000 25.80309 211 PRO A C 1
ATOM 1662 O O . PRO A 1 211 ? -2.54000 32.41400 3.70600 1.000 28.46131 211 PRO A O 1
ATOM 1666 N N . GLY A 1 212 ? -1.86000 30.27800 3.76100 1.000 26.96639 212 GLY A N 1
ATOM 1667 C CA . GLY A 1 212 ? -0.96200 30.56000 4.86000 1.000 26.66636 212 GLY A CA 1
ATOM 1668 C C . GLY A 1 212 ? 0.22700 29.62600 4.88000 1.000 25.16354 212 GLY A C 1
ATOM 1669 O O . GLY A 1 212 ? 0.34300 28.71700 4.05800 1.000 23.35806 212 GLY A O 1
ATOM 1670 N N . ALA A 1 213 ? 1.11800 29.87000 5.84000 1.000 26.52423 213 ALA A N 1
ATOM 1671 C CA . ALA A 1 213 ? 2.38400 29.16600 5.96000 1.000 23.20015 213 ALA A CA 1
ATOM 1672 C C . ALA A 1 213 ? 2.19700 27.78300 6.57700 1.000 21.28939 213 ALA A C 1
ATOM 1673 O O . ALA A 1 213 ? 1.17600 27.46700 7.19500 1.000 25.20565 213 ALA A O 1
ATOM 1675 N N . GLY A 1 214 ? 3.23300 26.97200 6.43000 1.000 20.73933 214 GLY A N 1
ATOM 1676 C CA . GLY A 1 214 ? 3.27300 25.63800 6.97900 1.000 18.17850 214 GLY A CA 1
ATOM 1677 C C . GLY A 1 214 ? 2.95800 24.58700 5.93100 1.000 17.45999 214 GLY A C 1
ATOM 1678 O O . GLY A 1 214 ? 2.36500 24.85800 4.88900 1.000 21.58943 214 GLY A O 1
ATOM 1679 N N . LEU A 1 215 ? 3.36700 23.35300 6.22600 1.000 15.76768 215 LEU A N 1
ATOM 1680 C CA . LEU A 1 215 ? 3.18300 22.26100 5.27400 1.000 15.46764 215 LEU A CA 1
ATOM 1681 C C . LEU A 1 215 ? 1.71200 22.04200 4.93600 1.000 16.88887 215 LEU A C 1
ATOM 1682 O O . LEU A 1 215 ? 1.37100 21.78100 3.77600 1.000 18.55749 215 LEU A O 1
ATOM 1687 N N . VAL A 1 216 ? 0.81900 22.13200 5.92800 1.000 17.56526 216 VAL A N 1
ATOM 1688 C CA . VAL A 1 216 ? -0.60300 21.98100 5.61800 1.000 16.79412 216 VAL A CA 1
ATOM 1689 C C . VAL A 1 216 ? -1.05000 23.06300 4.64500 1.000 18.03637 216 VAL A C 1
ATOM 1690 O O . VAL A 1 216 ? -1.75400 22.78100 3.66800 1.000 19.86291 216 VAL A O 1
ATOM 1694 N N . GLY A 1 217 ? -0.63200 24.31200 4.88000 1.000 17.12574 217 GLY A N 1
ATOM 1695 C CA . GLY A 1 217 ? -0.98000 25.38400 3.95200 1.000 18.37852 217 GLY A CA 1
ATOM 1696 C C . GLY A 1 217 ? -0.43700 25.14900 2.55100 1.000 19.42601 217 GLY A C 1
ATOM 1697 O O . GLY A 1 217 ? -1.10600 25.44500 1.55000 1.000 19.24441 217 GLY A O 1
ATOM 1698 N N . ALA A 1 218 ? 0.77700 24.60000 2.45900 1.000 17.85214 218 ALA A N 1
ATOM 1699 C CA . ALA A 1 218 ? 1.38700 24.35400 1.15400 1.000 18.53117 218 ALA A CA 1
ATOM 1700 C C . ALA A 1 218 ? 0.65700 23.24800 0.40300 1.000 17.12574 218 ALA A C 1
ATOM 1701 O O . ALA A 1 218 ? 0.44100 23.35300 -0.81400 1.000 19.28389 218 ALA A O 1
ATOM 1703 N N . LEU A 1 219 ? 0.26600 22.17700 1.10900 1.000 16.43881 219 LEU A N 1
ATOM 1704 C CA . LEU A 1 219 ? -0.46800 21.08700 0.47200 1.000 17.71265 219 LEU A CA 1
ATOM 1705 C C . LEU A 1 219 ? -1.84100 21.54500 0.00100 1.000 16.91782 219 LEU A C 1
ATOM 1706 O O . LEU A 1 219 ? -2.31800 21.11100 -1.05300 1.000 19.93397 219 LEU A O 1
ATOM 1711 N N . VAL A 1 220 ? -2.50100 22.40500 0.77900 1.000 16.41513 220 VAL A N 1
ATOM 1712 C CA . VAL A 1 220 ? -3.79500 22.94500 0.36600 1.000 17.81266 220 VAL A CA 1
ATOM 1713 C C . VAL A 1 220 ? -3.64400 23.78600 -0.89600 1.000 18.31535 220 VAL A C 1
ATOM 1714 O O . VAL A 1 220 ? -4.42300 23.65500 -1.85500 1.000 19.94976 220 VAL A O 1
ATOM 1718 N N . ALA A 1 221 ? -2.64700 24.67300 -0.91100 1.000 18.75225 221 ALA A N 1
ATOM 1719 C CA . ALA A 1 221 ? -2.53400 25.63600 -2.00200 1.000 19.02597 221 ALA A CA 1
ATOM 1720 C C . ALA A 1 221 ? -2.04900 24.98100 -3.28800 1.000 20.19716 221 ALA A C 1
ATOM 1721 O O . ALA A 1 221 ? -2.35300 25.47100 -4.38600 1.000 20.82092 221 ALA A O 1
ATOM 1723 N N . ASP A 1 222 ? -1.29200 23.89200 -3.17800 1.000 20.73143 222 ASP A N 1
ATOM 1724 C CA . ASP A 1 222 ? -0.67800 23.27600 -4.34700 1.000 18.85752 222 ASP A CA 1
ATOM 1725 C C . ASP A 1 222 ? -1.35100 21.95000 -4.69700 1.000 18.40484 222 ASP A C 1
ATOM 1726 O O . ASP A 1 222 ? -2.19800 21.90100 -5.59200 1.000 19.06281 222 ASP A O 1
ATOM 1731 N N . GLN A 1 223 ? -1.02200 20.87600 -3.97700 1.000 18.73909 223 GLN A N 1
ATOM 1732 C CA . GLN A 1 223 ? -1.49100 19.55200 -4.38500 1.000 19.27863 223 GLN A CA 1
ATOM 1733 C C . GLN A 1 223 ? -3.01400 19.42700 -4.32800 1.000 18.19955 223 GLN A C 1
ATOM 1734 O O . GLN A 1 223 ? -3.62900 18.85400 -5.23800 1.000 19.31811 223 GLN A O 1
ATOM 1740 N N . LEU A 1 224 ? -3.64500 19.93300 -3.26900 1.000 18.05216 224 LEU A N 1
ATOM 1741 C CA . LEU A 1 224 ? -5.09900 19.84200 -3.18100 1.000 17.86793 224 LEU A CA 1
ATOM 1742 C C . LEU A 1 224 ? -5.76800 20.61300 -4.32300 1.000 16.82307 224 LEU A C 1
ATOM 1743 O O . LEU A 1 224 ? -6.69600 20.10900 -4.97500 1.000 18.55222 224 LEU A O 1
ATOM 1748 N N . ALA A 1 225 ? -5.29800 21.84000 -4.58000 1.000 17.23891 225 ALA A N 1
ATOM 1749 C CA . ALA A 1 225 ? -5.86400 22.67100 -5.64000 1.000 16.76780 225 ALA A CA 1
ATOM 1750 C C . ALA A 1 225 ? -5.66300 22.05500 -7.01900 1.000 15.89401 225 ALA A C 1
ATOM 1751 O O . ALA A 1 225 ? -6.40300 22.38300 -7.95600 1.000 17.34418 225 ALA A O 1
ATOM 1753 N N . ASN A 1 226 ? -4.68700 21.16700 -7.17000 1.000 16.22826 226 ASN A N 1
ATOM 1754 C CA . ASN A 1 226 ? -4.48000 20.46900 -8.43200 1.000 18.01005 226 ASN A CA 1
ATOM 1755 C C . ASN A 1 226 ? -5.13100 19.09500 -8.47000 1.000 19.33127 226 ASN A C 1
ATOM 1756 O O . ASN A 1 226 ? -4.97800 18.38300 -9.46800 1.000 21.45520 226 ASN A O 1
ATOM 1761 N N . GLY A 1 227 ? -5.84100 18.70400 -7.41200 1.000 17.15732 227 GLY A N 1
ATOM 1762 C CA . GLY A 1 227 ? -6.43400 17.38500 -7.33700 1.000 18.78120 227 GLY A CA 1
ATOM 1763 C C . GLY A 1 227 ? -5.43200 16.26000 -7.24000 1.000 19.89186 227 GLY A C 1
ATOM 1764 O O . GLY A 1 227 ? -5.76700 15.11500 -7.56300 1.000 24.95299 227 GLY A O 1
ATOM 1765 N N . GLU A 1 228 ? -4.20300 16.55400 -6.82000 1.000 19.03649 228 GLU A N 1
ATOM 1766 C CA . GLU A 1 228 ? -3.14000 15.56600 -6.72000 1.000 19.17862 228 GLU A CA 1
ATOM 1767 C C . GLU A 1 228 ? -3.13700 14.83500 -5.38400 1.000 19.99713 228 GLU A C 1
ATOM 1768 O O . GLU A 1 228 ? -2.43600 13.82600 -5.23600 1.000 22.67640 228 GLU A O 1
ATOM 1774 N N . ILE A 1 229 ? -3.89300 15.32500 -4.41300 1.000 20.21295 229 ILE A N 1
ATOM 1775 C CA . ILE A 1 229 ? -4.12900 14.62100 -3.16300 1.000 19.62604 229 ILE A CA 1
ATOM 1776 C C . ILE A 1 229 ? -5.59600 14.81800 -2.82500 1.000 20.96304 229 ILE A C 1
ATOM 1777 O O . ILE A 1 229 ? -6.16400 15.88300 -3.09400 1.000 21.55258 229 ILE A O 1
ATOM 1782 N N . ASP A 1 230 ? -6.22800 13.77000 -2.30200 1.000 22.14213 230 ASP A N 1
ATOM 1783 C CA . ASP A 1 230 ? -7.59200 13.89100 -1.81700 1.000 23.81865 230 ASP A CA 1
ATOM 1784 C C . ASP A 1 230 ? -7.59200 14.62400 -0.47300 1.000 22.88432 230 ASP A C 1
ATOM 1785 O O . ASP A 1 230 ? -6.62000 14.57600 0.28300 1.000 19.75763 230 ASP A O 1
ATOM 1790 N N . ARG A 1 231 ? -8.68500 15.34500 -0.20100 1.000 21.89999 231 ARG A N 1
ATOM 1791 C CA . ARG A 1 231 ? -8.80800 16.07900 1.05500 1.000 22.53954 231 ARG A CA 1
ATOM 1792 C C . ARG A 1 231 ? -8.62000 15.14600 2.24400 1.000 20.04977 231 ARG A C 1
ATOM 1793 O O . ARG A 1 231 ? -7.92700 15.47000 3.21600 1.000 20.90777 231 ARG A O 1
ATOM 1801 N N . GLU A 1 232 ? -9.22200 13.97200 2.17500 1.000 20.28664 232 GLU A N 1
ATOM 1802 C CA A GLU A 1 232 ? -9.12400 13.01200 3.25900 0.530 20.10504 232 GLU A CA 1
ATOM 1803 C CA B GLU A 1 232 ? -9.10100 13.04000 3.29400 0.470 19.79974 232 GLU A CA 1
ATOM 1804 C C . GLU A 1 232 ? -7.68900 12.49300 3.41400 1.000 18.21797 232 GLU A C 1
ATOM 1805 O O . GLU A 1 232 ? -7.22600 12.23100 4.53700 1.000 17.50736 232 GLU A O 1
ATOM 1816 N N . GLU A 1 233 ? -6.97200 12.33900 2.29000 1.000 18.92595 233 GLU A N 1
ATOM 1817 C CA . GLU A 1 233 ? -5.55800 11.96600 2.34900 1.000 18.12849 233 GLU A CA 1
ATOM 1818 C C . GLU A 1 233 ? -4.72100 13.07000 2.97800 1.000 16.40197 233 GLU A C 1
ATOM 1819 O O . GLU A 1 233 ? -3.72900 12.79200 3.66700 1.000 17.80740 233 GLU A O 1
ATOM 1825 N N . LEU A 1 234 ? -5.04800 14.32800 2.67100 1.000 17.30997 234 LEU A N 1
ATOM 1826 C CA . LEU A 1 234 ? -4.33700 15.44300 3.28400 1.000 17.71528 234 LEU A CA 1
ATOM 1827 C C . LEU A 1 234 ? -4.50100 15.40100 4.79600 1.000 15.83874 234 LEU A C 1
ATOM 1828 O O . LEU A 1 234 ? -3.52600 15.57500 5.54100 1.000 16.79149 234 LEU A O 1
ATOM 1833 N N . ILE A 1 235 ? -5.72500 15.14600 5.26400 1.000 15.56766 235 ILE A N 1
ATOM 1834 C CA . ILE A 1 235 ? -5.97000 14.99700 6.69800 1.000 16.68884 235 ILE A CA 1
ATOM 1835 C C . ILE A 1 235 ? -5.09500 13.89100 7.28300 1.000 16.73885 235 ILE A C 1
ATOM 1836 O O . ILE A 1 235 ? -4.42100 14.08500 8.30100 1.000 16.85465 235 ILE A O 1
ATOM 1841 N N . SER A 1 236 ? -5.08500 12.71900 6.63900 1.000 16.75990 236 SER A N 1
ATOM 1842 C CA . SER A 1 236 ? -4.30900 11.59400 7.15200 1.000 15.97034 236 SER A CA 1
ATOM 1843 C C . SER A 1 236 ? -2.82300 11.91400 7.17600 1.000 15.08865 236 SER A C 1
ATOM 1844 O O . SER A 1 236 ? -2.10800 11.52200 8.10900 1.000 16.86518 236 SER A O 1
ATOM 1847 N N . THR A 1 237 ? -2.33100 12.60400 6.14400 1.000 15.99665 237 THR A N 1
ATOM 1848 C CA . THR A 1 237 ? -0.91600 12.96500 6.09300 1.000 14.54911 237 THR A CA 1
ATOM 1849 C C . THR A 1 237 ? -0.56400 13.93900 7.21100 1.000 14.69387 237 THR A C 1
ATOM 1850 O O . THR A 1 237 ? 0.42600 13.74800 7.92800 1.000 16.44934 237 THR A O 1
ATOM 1854 N N . ALA A 1 238 ? -1.36100 14.99500 7.36600 1.000 16.29143 238 ALA A N 1
ATOM 1855 C CA . ALA A 1 238 ? -1.12100 15.94900 8.44000 1.000 15.12023 238 ALA A CA 1
ATOM 1856 C C . ALA A 1 238 ? -1.19800 15.26800 9.79400 1.000 14.22802 238 ALA A C 1
ATOM 1857 O O . ALA A 1 238 ? -0.40100 15.56700 10.69400 1.000 16.58883 238 ALA A O 1
ATOM 1859 N N . MET A 1 239 ? -2.14500 14.33600 9.95600 1.000 15.10971 239 MET A N 1
ATOM 1860 C CA . MET A 1 239 ? -2.30100 13.66400 11.24400 1.000 16.15720 239 MET A CA 1
ATOM 1861 C C . MET A 1 239 ? -1.08400 12.80400 11.56700 1.000 14.07011 239 MET A C 1
ATOM 1862 O O . MET A 1 239 ? -0.59400 12.79800 12.71000 1.000 15.79663 239 MET A O 1
ATOM 1867 N N . LEU A 1 240 ? -0.59000 12.05800 10.57600 1.000 14.34383 240 LEU A N 1
ATOM 1868 C CA . LEU A 1 240 ? 0.61500 11.25600 10.76700 1.000 15.15445 240 LEU A CA 1
ATOM 1869 C C . LEU A 1 240 ? 1.78400 12.12300 11.22400 1.000 13.58321 240 LEU A C 1
ATOM 1870 O O . LEU A 1 240 ? 2.48400 11.79100 12.18800 1.000 15.98350 240 LEU A O 1
ATOM 1875 N N . LEU A 1 241 ? 2.02600 13.23600 10.53200 1.000 14.77809 241 LEU A N 1
ATOM 1876 C CA . LEU A 1 241 ? 3.17900 14.06400 10.87300 1.000 13.71217 241 LEU A CA 1
ATOM 1877 C C . LEU A 1 241 ? 3.00200 14.72600 12.23900 1.000 14.56490 241 LEU A C 1
ATOM 1878 O O . LEU A 1 241 ? 3.96200 14.82700 13.01800 1.000 15.79400 241 LEU A O 1
ATOM 1883 N N . LEU A 1 242 ? 1.78000 15.16200 12.54800 1.000 14.60438 242 LEU A N 1
ATOM 1884 C CA . LEU A 1 242 ? 1.50000 15.76800 13.85000 1.000 15.36237 242 LEU A CA 1
ATOM 1885 C C . LEU A 1 242 ? 1.77200 14.78800 14.98500 1.000 17.07047 242 LEU A C 1
ATOM 1886 O O . LEU A 1 242 ? 2.46700 15.11400 15.95900 1.000 17.71791 242 LEU A O 1
ATOM 1891 N N . ILE A 1 243 ? 1.23200 13.57400 14.87200 1.000 17.20206 243 ILE A N 1
ATOM 1892 C CA . ILE A 1 243 ? 1.32600 12.61200 15.96400 1.000 16.73622 243 ILE A CA 1
ATOM 1893 C C . ILE A 1 243 ? 2.74100 12.07000 16.08000 1.000 15.45185 243 ILE A C 1
ATOM 1894 O O . ILE A 1 243 ? 3.30700 12.00600 17.17800 1.000 17.73897 243 ILE A O 1
ATOM 1899 N N . ALA A 1 244 ? 3.33400 11.65100 14.95900 1.000 14.73335 244 ALA A N 1
ATOM 1900 C CA . ALA A 1 244 ? 4.70800 11.16300 15.03300 1.000 15.28868 244 ALA A CA 1
ATOM 1901 C C . ALA A 1 244 ? 5.64500 12.25900 15.52200 1.000 15.43869 244 ALA A C 1
ATOM 1902 O O . ALA A 1 244 ? 6.56700 11.99800 16.30500 1.000 19.43654 244 ALA A O 1
ATOM 1904 N N . GLY A 1 245 ? 5.41300 13.49700 15.08600 1.000 14.26750 245 GLY A N 1
ATOM 1905 C CA . GLY A 1 245 ? 6.30000 14.58000 15.45800 1.000 16.59673 245 GLY A CA 1
ATOM 1906 C C . GLY A 1 245 ? 6.29500 14.89600 16.94100 1.000 19.14703 245 GLY A C 1
ATOM 1907 O O . GLY A 1 245 ? 7.29400 15.38500 17.47700 1.000 24.03183 245 GLY A O 1
ATOM 1908 N N A HIS A 1 246 ? 5.22600 14.59600 17.65600 0.450 19.34442 246 HIS A N 1
ATOM 1909 N N B HIS A 1 246 ? 5.13400 14.68900 17.58600 0.550 19.86554 246 HIS A N 1
ATOM 1910 C CA A HIS A 1 246 ? 5.34100 14.87900 19.08000 0.450 18.99438 246 HIS A CA 1
ATOM 1911 C CA B HIS A 1 246 ? 4.90200 14.85300 19.02200 0.550 20.70248 246 HIS A CA 1
ATOM 1912 C C A HIS A 1 246 ? 5.33100 13.66500 19.99600 0.450 19.20493 246 HIS A C 1
ATOM 1913 C C B HIS A 1 246 ? 5.47100 13.67600 19.80000 0.550 16.53883 246 HIS A C 1
ATOM 1914 O O A HIS A 1 246 ? 5.72500 13.80000 21.15800 0.450 21.86578 246 HIS A O 1
ATOM 1915 O O B HIS A 1 246 ? 6.34400 13.83500 20.66400 0.550 14.99127 246 HIS A O 1
ATOM 1928 N N . GLU A 1 247 ? 4.94000 12.48200 19.52000 1.000 16.68621 247 GLU A N 1
ATOM 1929 C CA . GLU A 1 247 ? 4.99600 11.35800 20.45000 1.000 17.09942 247 GLU A CA 1
ATOM 1930 C C . GLU A 1 247 ? 6.37500 10.72300 20.50700 1.000 15.12550 247 GLU A C 1
ATOM 1931 O O . GLU A 1 247 ? 6.80700 10.27700 21.58100 1.000 17.85214 247 GLU A O 1
ATOM 1937 N N . THR A 1 248 ? 7.07000 10.65700 19.37300 1.000 14.07537 248 THR A N 1
ATOM 1938 C CA . THR A 1 248 ? 8.35800 9.97800 19.32000 1.000 13.97273 248 THR A CA 1
ATOM 1939 C C . THR A 1 248 ? 9.41500 10.73500 20.11800 1.000 13.47004 248 THR A C 1
ATOM 1940 O O . THR A 1 248 ? 10.07800 10.16700 20.99900 1.000 16.80201 248 THR A O 1
ATOM 1944 N N . THR A 1 249 ? 9.61700 12.01900 19.79500 1.000 13.93325 249 THR A N 1
ATOM 1945 C CA . THR A 1 249 ? 10.65300 12.77600 20.48800 1.000 15.54660 249 THR A CA 1
ATOM 1946 C C . THR A 1 249 ? 10.35000 12.88000 21.97000 1.000 15.36500 249 THR A C 1
ATOM 1947 O O . THR A 1 249 ? 11.26100 12.79600 22.80500 1.000 17.06257 249 THR A O 1
ATOM 1951 N N . ALA A 1 250 ? 9.07700 13.04900 22.32200 1.000 15.90717 250 ALA A N 1
ATOM 1952 C CA . ALA A 1 250 ? 8.72400 13.12500 23.73900 1.000 17.57053 250 ALA A CA 1
ATOM 1953 C C . ALA A 1 250 ? 9.14400 11.85500 24.46900 1.000 16.32564 250 ALA A C 1
ATOM 1954 O O . ALA A 1 250 ? 9.72900 11.91600 25.55900 1.000 18.17850 250 ALA A O 1
ATOM 1956 N N . SER A 1 251 ? 8.85600 10.69300 23.87300 1.000 17.36787 251 SER A N 1
ATOM 1957 C CA . SER A 1 251 ? 9.24100 9.42300 24.48100 1.000 15.93086 251 SER A CA 1
ATOM 1958 C C . SER A 1 251 ? 10.75500 9.29000 24.58100 1.000 16.89150 251 SER A C 1
ATOM 1959 O O . SER A 1 251 ? 11.27800 8.79400 25.58600 1.000 18.84173 251 SER A O 1
ATOM 1962 N N . MET A 1 252 ? 11.47700 9.69900 23.53800 1.000 15.43606 252 MET A N 1
ATOM 1963 C CA . MET A 1 252 ? 12.93000 9.60200 23.58500 1.000 17.06784 252 MET A CA 1
ATOM 1964 C C . MET A 1 252 ? 13.50300 10.48800 24.68000 1.000 16.73359 252 MET A C 1
ATOM 1965 O O . MET A 1 252 ? 14.46800 10.10900 25.34200 1.000 18.22587 252 MET A O 1
ATOM 1970 N N . THR A 1 253 ? 12.92900 11.67700 24.87700 1.000 16.72569 253 THR A N 1
ATOM 1971 C CA . THR A 1 253 ? 13.43600 12.57200 25.91500 1.000 17.47315 253 THR A CA 1
ATOM 1972 C C . THR A 1 253 ? 13.27800 11.95400 27.30000 1.000 17.67317 253 THR A C 1
ATOM 1973 O O . THR A 1 253 ? 14.24500 11.87200 28.07000 1.000 21.19991 253 THR A O 1
ATOM 1977 N N . SER A 1 254 ? 12.06600 11.50400 27.63300 1.000 18.87858 254 SER A N 1
ATOM 1978 C CA A SER A 1 254 ? 11.82600 10.96800 28.97100 0.490 19.24968 254 SER A CA 1
ATOM 1979 C CA B SER A 1 254 ? 11.81400 10.96000 28.96700 0.510 19.55761 254 SER A CA 1
ATOM 1980 C C . SER A 1 254 ? 12.62500 9.69200 29.21000 1.000 19.10755 254 SER A C 1
ATOM 1981 O O . SER A 1 254 ? 13.22800 9.51900 30.27700 1.000 23.18436 254 SER A O 1
ATOM 1986 N N . LEU A 1 255 ? 12.63700 8.77800 28.23300 1.000 18.05480 255 LEU A N 1
ATOM 1987 C CA . LEU A 1 255 ? 13.38400 7.53900 28.41400 1.000 19.13650 255 LEU A CA 1
ATOM 1988 C C . LEU A 1 255 ? 14.88800 7.78600 28.43500 1.000 19.02860 255 LEU A C 1
ATOM 1989 O O . LEU A 1 255 ? 15.61800 7.08300 29.14800 1.000 20.98146 255 LEU A O 1
ATOM 1994 N N . SER A 1 256 ? 15.37400 8.76700 27.66800 1.000 18.77594 256 SER A N 1
ATOM 1995 C CA . SER A 1 256 ? 16.79900 9.09200 27.70900 1.000 19.22336 256 SER A CA 1
ATOM 1996 C C . SER A 1 256 ? 17.20000 9.64800 29.06900 1.000 20.40508 256 SER A C 1
ATOM 1997 O O . SER A 1 256 ? 18.29200 9.35200 29.56400 1.000 21.47100 256 SER A O 1
ATOM 2000 N N . VAL A 1 257 ? 16.34900 10.48200 29.66800 1.000 20.68143 257 VAL A N 1
ATOM 2001 C CA . VAL A 1 257 ? 16.65900 11.01200 30.99500 1.000 20.92356 257 VAL A CA 1
ATOM 2002 C C . VAL A 1 257 ? 16.75600 9.87800 32.00500 1.000 22.86853 257 VAL A C 1
ATOM 2003 O O . VAL A 1 257 ? 17.71800 9.79400 32.78000 1.000 26.20314 257 VAL A O 1
ATOM 2007 N N . ILE A 1 258 ? 15.76700 8.97800 32.00200 1.000 22.63692 258 ILE A N 1
ATOM 2008 C CA . ILE A 1 258 ? 15.80500 7.83700 32.91500 1.000 23.44755 258 ILE A CA 1
ATOM 2009 C C . ILE A 1 258 ? 17.08200 7.03600 32.70900 1.000 22.99749 258 ILE A C 1
ATOM 2010 O O . ILE A 1 258 ? 17.77800 6.67000 33.66700 1.000 25.46621 258 ILE A O 1
ATOM 2015 N N . THR A 1 259 ? 17.40700 6.75400 31.44900 1.000 23.25805 259 THR A N 1
ATOM 2016 C CA . THR A 1 259 ? 18.54800 5.90700 31.13300 1.000 23.18436 259 THR A CA 1
ATOM 2017 C C . THR A 1 259 ? 19.85700 6.57300 31.53400 1.000 23.43965 259 THR A C 1
ATOM 2018 O O . THR A 1 259 ? 20.72100 5.93700 32.15200 1.000 25.56359 259 THR A O 1
ATOM 2022 N N . LEU A 1 260 ? 20.02000 7.86000 31.20500 1.000 22.40269 260 LEU A N 1
ATOM 2023 C CA . LEU A 1 260 ? 21.26900 8.54700 31.53000 1.000 20.63932 260 LEU A CA 1
ATOM 2024 C C . LEU A 1 260 ? 21.47900 8.63300 33.03700 1.000 24.09499 260 LEU A C 1
ATOM 2025 O O . LEU A 1 260 ? 22.60500 8.46600 33.52300 1.000 26.16893 260 LEU A O 1
ATOM 2030 N N . LEU A 1 261 ? 20.40200 8.85700 33.79300 1.000 26.30842 261 LEU A N 1
ATOM 2031 C CA . LEU A 1 261 ? 20.53400 8.93000 35.24900 1.000 27.16642 261 LEU A CA 1
ATOM 2032 C C . LEU A 1 261 ? 20.91400 7.58400 35.86600 1.000 28.19812 261 LEU A C 1
ATOM 2033 O O . LEU A 1 261 ? 21.56800 7.55200 36.91800 1.000 29.81673 261 LEU A O 1
ATOM 2038 N N . ASP A 1 262 ? 20.52800 6.47000 35.23800 1.000 26.44001 262 ASP A N 1
ATOM 2039 C CA . ASP A 1 262 ? 20.97000 5.14600 35.66600 1.000 27.17431 262 ASP A CA 1
ATOM 2040 C C . ASP A 1 262 ? 22.38200 4.80200 35.20800 1.000 27.20589 262 ASP A C 1
ATOM 2041 O O . ASP A 1 262 ? 22.91000 3.76000 35.61700 1.000 30.54577 262 ASP A O 1
ATOM 2046 N N . HIS A 1 263 ? 23.00100 5.63800 34.37800 1.000 26.32947 263 HIS A N 1
ATOM 2047 C CA . HIS A 1 263 ? 24.37300 5.43700 33.91300 1.000 26.56898 263 HIS A CA 1
ATOM 2048 C C . HIS A 1 263 ? 25.16600 6.70900 34.18300 1.000 28.05336 263 HIS A C 1
ATOM 2049 O O . HIS A 1 263 ? 25.62800 7.38400 33.25600 1.000 26.70583 263 HIS A O 1
ATOM 2056 N N . PRO A 1 264 ? 25.35300 7.05700 35.46000 1.000 28.60343 264 PRO A N 1
ATOM 2057 C CA . PRO A 1 264 ? 25.92800 8.37300 35.78900 1.000 30.50366 264 PRO A CA 1
ATOM 2058 C C . PRO A 1 264 ? 27.32400 8.59400 35.24300 1.000 32.80393 264 PRO A C 1
ATOM 2059 O O . PRO A 1 264 ? 27.68200 9.73500 34.92600 1.000 35.44109 264 PRO A O 1
ATOM 2063 N N . GLU A 1 265 ? 28.13000 7.53900 35.13200 1.000 33.80405 265 GLU A N 1
ATOM 2064 C CA . GLU A 1 265 ? 29.47000 7.69200 34.57900 1.000 36.22540 265 GLU A CA 1
ATOM 2065 C C . GLU A 1 265 ? 29.40900 8.19600 33.14300 1.000 35.41214 265 GLU A C 1
ATOM 2066 O O . GLU A 1 265 ? 30.14200 9.11700 32.76200 1.000 34.23568 265 GLU A O 1
ATOM 2072 N N . GLN A 1 266 ? 28.51500 7.62500 32.33900 1.000 32.35125 266 GLN A N 1
ATOM 2073 C CA . GLN A 1 266 ? 28.41000 8.05300 30.95000 1.000 30.30100 266 GLN A CA 1
ATOM 2074 C C . GLN A 1 266 ? 27.76000 9.42200 30.83900 1.000 29.59302 266 GLN A C 1
ATOM 2075 O O . GLN A 1 266 ? 28.11200 10.21100 29.95200 1.000 31.16953 266 GLN A O 1
ATOM 2081 N N . TYR A 1 267 ? 26.78900 9.71500 31.70400 1.000 29.16929 267 TYR A N 1
ATOM 2082 C CA . TYR A 1 267 ? 26.17600 11.03800 31.67200 1.000 29.51407 267 TYR A CA 1
ATOM 2083 C C . TYR A 1 267 ? 27.18400 12.11500 32.05300 1.000 30.81159 267 TYR A C 1
ATOM 2084 O O . TYR A 1 267 ? 27.19800 13.20000 31.45700 1.000 31.45377 267 TYR A O 1
ATOM 2093 N N . ALA A 1 268 ? 28.04000 11.83000 33.03900 1.000 30.76421 268 ALA A N 1
ATOM 2094 C CA . ALA A 1 268 ? 29.08400 12.78100 33.41000 1.000 33.37242 268 ALA A CA 1
ATOM 2095 C C . ALA A 1 268 ? 30.06600 12.99200 32.26600 1.000 35.06736 268 ALA A C 1
ATOM 2096 O O . ALA A 1 268 ? 30.50400 14.12000 32.01200 1.000 35.69375 268 ALA A O 1
ATOM 2098 N N . ALA A 1 269 ? 30.42300 11.91600 31.56000 1.000 32.66707 269 ALA A N 1
ATOM 2099 C CA . ALA A 1 269 ? 31.32300 12.05700 30.42100 1.000 33.35926 269 ALA A CA 1
ATOM 2100 C C . ALA A 1 269 ? 30.67400 12.87900 29.31700 1.000 34.56730 269 ALA A C 1
ATOM 2101 O O . ALA A 1 269 ? 31.33600 13.69300 28.66100 1.000 35.08315 269 ALA A O 1
ATOM 2103 N N . LEU A 1 270 ? 29.37500 12.67900 29.10100 1.000 32.36177 270 LEU A N 1
ATOM 2104 C CA . LEU A 1 270 ? 28.66500 13.46200 28.09900 1.000 31.55378 270 LEU A CA 1
ATOM 2105 C C . LEU A 1 270 ? 28.70300 14.94900 28.44100 1.000 33.49349 270 LEU A C 1
ATOM 2106 O O . LEU A 1 270 ? 28.93700 15.79100 27.56400 1.000 34.06198 270 LEU A O 1
ATOM 2111 N N . ARG A 1 271 ? 28.50100 15.29100 29.71700 1.000 32.03805 271 ARG A N 1
ATOM 2112 C CA A ARG A 1 271 ? 28.50700 16.69700 30.10800 0.510 34.00408 271 ARG A CA 1
ATOM 2113 C CA B ARG A 1 271 ? 28.50900 16.69600 30.11700 0.490 33.27504 271 ARG A CA 1
ATOM 2114 C C . ARG A 1 271 ? 29.88100 17.32400 29.89800 1.000 33.88827 271 ARG A C 1
ATOM 2115 O O . ARG A 1 271 ? 29.98500 18.48200 29.47800 1.000 33.92512 271 ARG A O 1
ATOM 2130 N N . ALA A 1 272 ? 30.94600 16.56700 30.16300 1.000 35.54900 272 ALA A N 1
ATOM 2131 C CA . ALA A 1 272 ? 32.30400 17.09000 30.06600 1.000 35.71744 272 ALA A CA 1
ATOM 2132 C C . ALA A 1 272 ? 32.79700 17.24600 28.63200 1.000 37.62293 272 ALA A C 1
ATOM 2133 O O . ALA A 1 272 ? 33.80000 17.93500 28.41200 1.000 40.24430 272 ALA A O 1
ATOM 2135 N N . ASP A 1 273 ? 32.13400 16.62900 27.65400 1.000 36.54912 273 ASP A N 1
ATOM 2136 C CA . ASP A 1 273 ? 32.59000 16.72500 26.26500 1.000 35.87272 273 ASP A CA 1
ATOM 2137 C C . ASP A 1 273 ? 31.34700 16.68600 25.37500 1.000 31.93804 273 ASP A C 1
ATOM 2138 O O . ASP A 1 273 ? 30.89300 15.61500 24.96500 1.000 31.10373 273 ASP A O 1
ATOM 2143 N N . ARG A 1 274 ? 30.82000 17.87200 25.06600 1.000 31.31954 274 ARG A N 1
ATOM 2144 C CA . ARG A 1 274 ? 29.57200 17.96300 24.31900 1.000 28.81398 274 ARG A CA 1
ATOM 2145 C C . ARG A 1 274 ? 29.71300 17.50100 22.87800 1.000 27.89808 274 ARG A C 1
ATOM 2146 O O . ARG A 1 274 ? 28.69000 17.27000 22.22000 1.000 28.35340 274 ARG A O 1
ATOM 2154 N N . SER A 1 275 ? 30.94200 17.35900 22.36700 1.000 28.55869 275 SER A N 1
ATOM 2155 C CA . SER A 1 275 ? 31.09800 16.79200 21.03000 1.000 28.69555 275 SER A CA 1
ATOM 2156 C C . SER A 1 275 ? 30.60200 15.35600 20.96700 1.000 27.00061 275 SER A C 1
ATOM 2157 O O . SER A 1 275 ? 30.38100 14.83300 19.86800 1.000 27.29801 275 SER A O 1
ATOM 2160 N N . LEU A 1 276 ? 30.40500 14.71900 22.12100 1.000 27.31906 276 LEU A N 1
ATOM 2161 C CA . LEU A 1 276 ? 29.87100 13.36500 22.19700 1.000 24.40029 276 LEU A CA 1
ATOM 2162 C C . LEU A 1 276 ? 28.35300 13.29500 22.05500 1.000 23.05540 276 LEU A C 1
ATOM 2163 O O . LEU A 1 276 ? 27.81900 12.19000 21.91000 1.000 23.00013 276 LEU A O 1
ATOM 2168 N N . VAL A 1 277 ? 27.64900 14.43000 22.10200 1.000 23.55019 277 VAL A N 1
ATOM 2169 C CA . VAL A 1 277 ? 26.18300 14.39100 22.10600 1.000 22.25004 277 VAL A CA 1
ATOM 2170 C C . VAL A 1 277 ? 25.58500 13.73400 20.86800 1.000 20.14715 277 VAL A C 1
ATOM 2171 O O . VAL A 1 277 ? 24.68900 12.88600 21.02000 1.000 20.52615 277 VAL A O 1
ATOM 2175 N N . PRO A 1 278 ? 25.98400 14.07800 19.64000 1.000 22.03422 278 PRO A N 1
ATOM 2176 C CA . PRO A 1 278 ? 25.36600 13.40200 18.48300 1.000 19.66288 278 PRO A CA 1
ATOM 2177 C C . PRO A 1 278 ? 25.54600 11.89500 18.51300 1.000 20.19716 278 PRO A C 1
ATOM 2178 O O . PRO A 1 278 ? 24.58900 11.15300 18.25200 1.000 18.72593 278 PRO A O 1
ATOM 2182 N N . GLY A 1 279 ? 26.74500 11.42200 18.86500 1.000 21.89473 279 GLY A N 1
ATOM 2183 C CA . GLY A 1 279 ? 26.95300 9.98800 18.99400 1.000 20.41034 279 GLY A CA 1
ATOM 2184 C C . GLY A 1 279 ? 26.13400 9.37600 20.11400 1.000 19.30231 279 GLY A C 1
ATOM 2185 O O . GLY A 1 279 ? 25.62100 8.25800 19.98200 1.000 20.36297 279 GLY A O 1
ATOM 2186 N N . ALA A 1 280 ? 25.99300 10.10000 21.22900 1.000 18.68645 280 ALA A N 1
ATOM 2187 C CA . ALA A 1 280 ? 25.18500 9.60300 22.34000 1.000 18.59170 280 ALA A CA 1
ATOM 2188 C C . ALA A 1 280 ? 23.71500 9.51300 21.95500 1.000 18.06006 280 ALA A C 1
ATOM 2189 O O . ALA A 1 280 ? 23.00900 8.59100 22.37900 1.000 18.25745 280 ALA A O 1
ATOM 2191 N N . VAL A 1 281 ? 23.23800 10.45200 21.13900 1.000 17.96531 281 VAL A N 1
ATOM 2192 C CA . VAL A 1 281 ? 21.86200 10.38100 20.66000 1.000 17.42051 281 VAL A CA 1
ATOM 2193 C C . VAL A 1 281 ? 21.66100 9.13300 19.81100 1.000 17.28365 281 VAL A C 1
ATOM 2194 O O . VAL A 1 281 ? 20.64400 8.44200 19.93900 1.000 17.96268 281 VAL A O 1
ATOM 2198 N N . GLU A 1 282 ? 22.62500 8.81800 18.93400 1.000 16.87571 282 GLU A N 1
ATOM 2199 C CA . GLU A 1 282 ? 22.49400 7.60900 18.12600 1.000 15.58345 282 GLU A CA 1
ATOM 2200 C C . GLU A 1 282 ? 22.46700 6.36800 19.00600 1.000 15.21761 282 GLU A C 1
ATOM 2201 O O . GLU A 1 282 ? 21.67500 5.44800 18.76500 1.000 15.72820 282 GLU A O 1
ATOM 2207 N N . GLU A 1 283 ? 23.33100 6.32300 20.02700 1.000 16.61252 283 GLU A N 1
ATOM 2208 C CA . GLU A 1 283 ? 23.34400 5.16400 20.91600 1.000 16.68884 283 GLU A CA 1
ATOM 2209 C C . GLU A 1 283 ? 22.03300 5.04500 21.68300 1.000 18.22061 283 GLU A C 1
ATOM 2210 O O . GLU A 1 283 ? 21.48400 3.94400 21.81900 1.000 18.98649 283 GLU A O 1
ATOM 2216 N N . LEU A 1 284 ? 21.50900 6.16500 22.18200 1.000 15.73610 284 LEU A N 1
ATOM 2217 C CA . LEU A 1 284 ? 20.22000 6.12900 22.86600 1.000 16.19668 284 LEU A CA 1
ATOM 2218 C C . LEU A 1 284 ? 19.10000 5.67700 21.93200 1.000 16.08877 284 LEU A C 1
ATOM 2219 O O . LEU A 1 284 ? 18.18900 4.95500 22.35200 1.000 16.08088 284 LEU A O 1
ATOM 2224 N N . LEU A 1 285 ? 19.12800 6.11400 20.67000 1.000 14.72282 285 LEU A N 1
ATOM 2225 C CA . LEU A 1 285 ? 18.12800 5.65600 19.71000 1.000 12.71468 285 LEU A CA 1
ATOM 2226 C C . LEU A 1 285 ? 18.21200 4.14500 19.52600 1.000 14.44384 285 LEU A C 1
ATOM 2227 O O . LEU A 1 285 ? 17.19200 3.44900 19.57100 1.000 15.08602 285 LEU A O 1
ATOM 2232 N N . ARG A 1 286 ? 19.42500 3.63300 19.29200 1.000 15.23867 286 ARG A N 1
ATOM 2233 C CA . ARG A 1 286 ? 19.63700 2.19200 19.15600 1.000 14.37541 286 ARG A CA 1
ATOM 2234 C C . ARG A 1 286 ? 19.11400 1.44900 20.37100 1.000 16.05192 286 ARG A C 1
ATOM 2235 O O . ARG A 1 286 ? 18.40300 0.44300 20.24500 1.000 16.20721 286 ARG A O 1
ATOM 2243 N N . TYR A 1 287 ? 19.49300 1.92400 21.56000 1.000 14.10959 287 TYR A N 1
ATOM 2244 C CA . TYR A 1 287 ? 19.31100 1.19000 22.80500 1.000 16.09667 287 TYR A CA 1
ATOM 2245 C C . TYR A 1 287 ? 17.86300 1.23000 23.27600 1.000 15.91770 287 TYR A C 1
ATOM 2246 O O . TYR A 1 287 ? 17.37300 0.25700 23.86900 1.000 18.01005 287 TYR A O 1
ATOM 2255 N N . LEU A 1 288 ? 17.16800 2.33900 23.03500 1.000 16.07035 288 LEU A N 1
ATOM 2256 C CA . LEU A 1 288 ? 15.80500 2.49700 23.51600 1.000 15.70978 288 LEU A CA 1
ATOM 2257 C C . LEU A 1 288 ? 14.76100 2.06200 22.50000 1.000 16.05456 288 LEU A C 1
ATOM 2258 O O . LEU A 1 288 ? 13.64100 1.73100 22.90700 1.000 16.97046 288 LEU A O 1
ATOM 2263 N N . ALA A 1 289 ? 15.09900 2.09400 21.19700 1.000 15.61766 289 ALA A N 1
ATOM 2264 C CA . ALA A 1 289 ? 14.28200 1.57900 20.09800 1.000 15.07286 289 ALA A CA 1
ATOM 2265 C C . ALA A 1 289 ? 12.78500 1.62100 20.39400 1.000 15.05180 289 ALA A C 1
ATOM 2266 O O . ALA A 1 289 ? 12.16000 0.58500 20.64600 1.000 18.63118 289 ALA A O 1
ATOM 2268 N N . ILE A 1 290 ? 12.20400 2.82300 20.38000 1.000 15.51502 290 ILE A N 1
ATOM 2269 C CA . ILE A 1 290 ? 10.86600 3.00300 20.94100 1.000 16.83097 290 ILE A CA 1
ATOM 2270 C C . ILE A 1 290 ? 9.72100 2.60800 20.01600 1.000 18.22324 290 ILE A C 1
ATOM 2271 O O . ILE A 1 290 ? 8.56300 2.62400 20.45800 1.000 19.45496 290 ILE A O 1
ATOM 2276 N N . ALA A 1 291 ? 9.99400 2.25100 18.75800 1.000 18.85226 291 ALA A N 1
ATOM 2277 C CA . ALA A 1 291 ? 8.95900 2.17300 17.73300 1.000 16.39933 291 ALA A CA 1
ATOM 2278 C C . ALA A 1 291 ? 8.85200 0.80000 17.04900 1.000 17.71002 291 ALA A C 1
ATOM 2279 O O . ALA A 1 291 ? 8.62800 0.72200 15.84300 1.000 18.71277 291 ALA A O 1
ATOM 2281 N N . ASP A 1 292 ? 8.93900 -0.31000 17.80400 1.000 20.58142 292 ASP A N 1
ATOM 2282 C CA . ASP A 1 292 ? 8.61300 -1.62300 17.22500 1.000 20.91567 292 ASP A CA 1
ATOM 2283 C C . ASP A 1 292 ? 7.19000 -1.67200 16.68300 1.000 19.47076 292 ASP A C 1
ATOM 2284 O O . ASP A 1 292 ? 6.88000 -2.50800 15.81900 1.000 20.07609 292 ASP A O 1
ATOM 2289 N N . ILE A 1 293 ? 6.29600 -0.83600 17.21700 1.000 20.85250 293 ILE A N 1
ATOM 2290 C CA . ILE A 1 293 ? 4.91100 -0.80100 16.76000 1.000 23.99235 293 ILE A CA 1
ATOM 2291 C C . ILE A 1 293 ? 4.81500 -0.48200 15.26300 1.000 25.13459 293 ILE A C 1
ATOM 2292 O O . ILE A 1 293 ? 3.78600 -0.75900 14.63000 1.000 28.04810 293 ILE A O 1
ATOM 2297 N N . ALA A 1 294 ? 5.88200 0.06000 14.67300 1.000 21.22360 294 ALA A N 1
ATOM 2298 C CA . ALA A 1 294 ? 5.89900 0.47200 13.27800 1.000 24.47136 294 ALA A CA 1
ATOM 2299 C C . ALA A 1 294 ? 6.55900 -0.55500 12.36700 1.000 23.71337 294 ALA A C 1
ATOM 2300 O O . ALA A 1 294 ? 6.82400 -0.25500 11.19800 1.000 28.77713 294 ALA A O 1
ATOM 2302 N N . GLY A 1 295 ? 6.81100 -1.76500 12.86000 1.000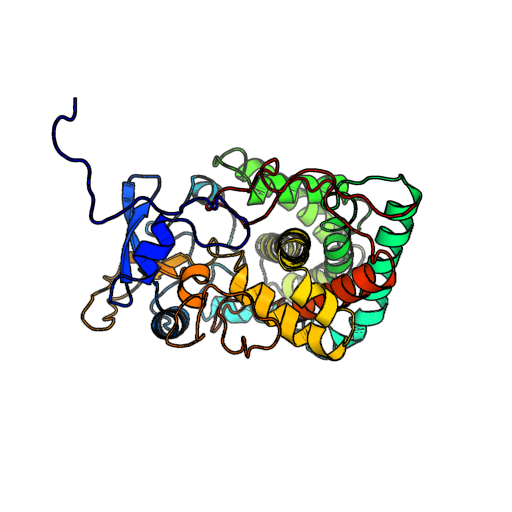 18.74698 295 GLY A N 1
ATOM 2303 C CA . GLY A 1 295 ? 7.49400 -2.77500 12.07800 1.000 17.86530 295 GLY A CA 1
ATOM 2304 C C . GLY A 1 295 ? 6.62400 -3.75400 11.31400 1.000 18.26798 295 GLY A C 1
ATOM 2305 O O . GLY A 1 295 ? 7.15700 -4.67200 10.68000 1.000 18.69171 295 GLY A O 1
ATOM 2306 N N . GLY A 1 296 ? 5.30300 -3.59400 11.34600 1.000 18.24956 296 GLY A N 1
ATOM 2307 C CA . GLY A 1 296 ? 4.42000 -4.57400 10.71900 1.000 19.10492 296 GLY A CA 1
ATOM 2308 C C . GLY A 1 296 ? 4.43000 -4.49600 9.19800 1.000 19.58393 296 GLY A C 1
ATOM 2309 O O . GLY A 1 296 ? 4.48400 -3.41500 8.60400 1.000 19.47865 296 GLY A O 1
ATOM 2310 N N . ARG A 1 297 ? 4.35200 -5.67800 8.57600 1.000 18.95754 297 ARG A N 1
ATOM 2311 C CA . ARG A 1 297 ? 4.35900 -5.85800 7.12900 1.000 17.53368 297 ARG A CA 1
ATOM 2312 C C . ARG A 1 297 ? 3.51200 -7.07900 6.79800 1.000 19.64446 297 ARG A C 1
ATOM 2313 O O . ARG A 1 297 ? 3.26800 -7.93400 7.65200 1.000 21.62628 297 ARG A O 1
ATOM 2321 N N . VAL A 1 298 ? 3.08000 -7.18000 5.54300 1.000 19.63393 298 VAL A N 1
ATOM 2322 C CA . VAL A 1 298 ? 2.36200 -8.36400 5.07600 1.000 21.19991 298 VAL A CA 1
ATOM 2323 C C . VAL A 1 298 ? 2.97000 -8.80500 3.75300 1.000 21.15780 298 VAL A C 1
ATOM 2324 O O . VAL A 1 298 ? 3.19100 -7.98100 2.85800 1.000 22.67903 298 VAL A O 1
ATOM 2328 N N . ALA A 1 299 ? 3.25800 -10.09600 3.63200 1.000 22.90275 299 ALA A N 1
ATOM 2329 C CA . ALA A 1 299 ? 3.86700 -10.60900 2.41300 1.000 22.03422 299 ALA A CA 1
ATOM 2330 C C . ALA A 1 299 ? 2.82700 -10.71400 1.30000 1.000 24.29765 299 ALA A C 1
ATOM 2331 O O . ALA A 1 299 ? 1.72600 -11.23500 1.50900 1.000 25.42147 299 ALA A O 1
ATOM 2333 N N . THR A 1 300 ? 3.16900 -10.20200 0.12000 1.000 23.77390 300 THR A N 1
ATOM 2334 C CA . THR A 1 300 ? 2.32500 -10.35900 -1.06000 1.000 24.81350 300 THR A CA 1
ATOM 2335 C C . THR A 1 300 ? 2.80600 -11.47400 -1.98400 1.000 25.20829 300 THR A C 1
ATOM 2336 O O . THR A 1 300 ? 2.14900 -11.76000 -2.99300 1.000 29.15876 300 THR A O 1
ATOM 2340 N N . ALA A 1 301 ? 3.93600 -12.09800 -1.65900 1.000 27.61647 301 ALA A N 1
ATOM 2341 C CA . ALA A 1 301 ? 4.50400 -13.20900 -2.40500 1.000 27.88492 301 ALA A CA 1
ATOM 2342 C C . ALA A 1 301 ? 5.41100 -13.96600 -1.44800 1.000 27.78754 301 ALA A C 1
ATOM 2343 O O . ALA A 1 301 ? 5.83800 -13.42500 -0.42400 1.000 27.64016 301 ALA A O 1
ATOM 2345 N N . ASP A 1 302 ? 5.70100 -15.22300 -1.79200 1.000 28.50868 302 ASP A N 1
ATOM 2346 C CA . ASP A 1 302 ? 6.59900 -16.02400 -0.96900 1.000 28.28234 302 ASP A CA 1
ATOM 2347 C C . ASP A 1 302 ? 7.97700 -15.38000 -0.92300 1.000 28.87715 302 ASP A C 1
ATOM 2348 O O . ASP A 1 302 ? 8.46300 -14.84400 -1.92300 1.000 30.45628 302 ASP A O 1
ATOM 2353 N N . ILE A 1 303 ? 8.61300 -15.44800 0.24500 1.000 26.46896 303 ILE A N 1
ATOM 2354 C CA . ILE A 1 303 ? 9.96100 -14.92400 0.45600 1.000 27.51909 303 ILE A CA 1
ATOM 2355 C C . ILE A 1 303 ? 10.75200 -15.98300 1.21100 1.000 27.87439 303 ILE A C 1
ATOM 2356 O O . ILE A 1 303 ? 10.35600 -16.38200 2.31200 1.000 28.70871 303 ILE A O 1
ATOM 2361 N N . GLU A 1 304 ? 11.86700 -16.43000 0.63700 1.000 30.60104 304 GLU A N 1
ATOM 2362 C CA A GLU A 1 304 ? 12.77000 -17.34900 1.31900 0.480 32.38809 304 GLU A CA 1
ATOM 2363 C CA B GLU A 1 304 ? 12.76100 -17.34700 1.33000 0.520 32.15912 304 GLU A CA 1
ATOM 2364 C C . GLU A 1 304 ? 13.80300 -16.54400 2.09900 1.000 33.90407 304 GLU A C 1
ATOM 2365 O O . GLU A 1 304 ? 14.46500 -15.66500 1.53400 1.000 36.28330 304 GLU A O 1
ATOM 2376 N N . VAL A 1 305 ? 13.93800 -16.84500 3.39000 1.000 32.65392 305 VAL A N 1
ATOM 2377 C CA . VAL A 1 305 ? 14.87000 -16.15800 4.28300 1.000 31.88803 305 VAL A CA 1
ATOM 2378 C C . VAL A 1 305 ? 15.71200 -17.22500 4.97300 1.000 33.52770 305 VAL A C 1
ATOM 2379 O O . VAL A 1 305 ? 15.27900 -17.81400 5.96900 1.000 35.11210 305 VAL A O 1
ATOM 2383 N N . GLU A 1 306 ? 16.91500 -17.46700 4.45900 1.000 36.32014 306 GLU A N 1
ATOM 2384 C CA . GLU A 1 306 ? 17.88800 -18.35900 5.09800 1.000 37.02812 306 GLU A CA 1
ATOM 2385 C C . GLU A 1 306 ? 17.28500 -19.72200 5.44500 1.000 38.42829 306 GLU A C 1
ATOM 2386 O O . GLU A 1 306 ? 17.48400 -20.26000 6.53600 1.000 40.89701 306 GLU A O 1
ATOM 2392 N N . GLY A 1 307 ? 16.54000 -20.28900 4.50000 1.000 39.50474 307 GLY A N 1
ATOM 2393 C CA . GLY A 1 307 ? 15.90700 -21.57200 4.69700 1.000 41.72079 307 GLY A CA 1
ATOM 2394 C C . GLY A 1 307 ? 14.49800 -21.51800 5.25000 1.000 43.74998 307 GLY A C 1
ATOM 2395 O O . GLY A 1 307 ? 13.74900 -22.48600 5.08500 1.000 47.67677 307 GLY A O 1
ATOM 2396 N N . GLN A 1 308 ? 14.11700 -20.42600 5.90500 1.000 41.47339 308 GLN A N 1
ATOM 2397 C CA . GLN A 1 308 ? 12.75800 -20.25800 6.39200 1.000 40.92596 308 GLN A CA 1
ATOM 2398 C C . GLN A 1 308 ? 11.91400 -19.60200 5.30400 1.000 39.36788 308 GLN A C 1
ATOM 2399 O O . GLN A 1 308 ? 12.40100 -18.77400 4.52800 1.000 39.27313 308 GLN A O 1
ATOM 2405 N N . LEU A 1 309 ? 10.64200 -19.98300 5.24200 1.000 36.80968 309 LEU A N 1
ATOM 2406 C CA A LEU A 1 309 ? 9.75600 -19.55600 4.16600 0.660 34.20936 309 LEU A CA 1
ATOM 2407 C CA B LEU A 1 309 ? 9.74500 -19.57300 4.16800 0.340 33.45138 309 LEU A CA 1
ATOM 2408 C C . LEU A 1 309 ? 8.65400 -18.67100 4.72700 1.000 32.34072 309 LEU A C 1
ATOM 2409 O O . LEU A 1 309 ? 7.84200 -19.11500 5.54700 1.000 34.81207 309 LEU A O 1
ATOM 2418 N N . ILE A 1 310 ? 8.62900 -17.42100 4.28000 1.000 26.67162 310 ILE A N 1
ATOM 2419 C CA . ILE A 1 310 ? 7.49100 -16.54200 4.51000 1.000 25.52148 310 ILE A CA 1
ATOM 2420 C C . ILE A 1 310 ? 6.53900 -16.74100 3.34400 1.000 25.90574 310 ILE A C 1
ATOM 2421 O O . ILE A 1 310 ? 6.91800 -16.54700 2.18200 1.000 27.14273 310 ILE A O 1
ATOM 2426 N N . ARG A 1 311 ? 5.30800 -17.12500 3.64200 1.000 27.69543 311 ARG A N 1
ATOM 2427 C CA . ARG A 1 311 ? 4.34100 -17.39700 2.59300 1.000 30.25100 311 ARG A CA 1
ATOM 2428 C C . ARG A 1 311 ? 3.57800 -16.12400 2.25700 1.000 28.49289 311 ARG A C 1
ATOM 2429 O O . ARG A 1 311 ? 3.39000 -15.25300 3.10600 1.000 27.81912 311 ARG A O 1
ATOM 2437 N N . ALA A 1 312 ? 3.15000 -16.01900 1.00100 1.000 27.41908 312 ALA A N 1
ATOM 2438 C CA . ALA A 1 312 ? 2.28000 -14.92400 0.60300 1.000 28.73766 312 ALA A CA 1
ATOM 2439 C C . ALA A 1 312 ? 1.05700 -14.89100 1.50700 1.000 28.08495 312 ALA A C 1
ATOM 2440 O O . ALA A 1 312 ? 0.40900 -15.91400 1.73500 1.000 30.77737 312 ALA A O 1
ATOM 2442 N N . GLY A 1 313 ? 0.76500 -13.71500 2.04500 1.000 27.89019 313 GLY A N 1
ATOM 2443 C CA . GLY A 1 313 ? -0.35700 -13.56100 2.94000 1.000 26.42159 313 GLY A CA 1
ATOM 2444 C C . GLY A 1 313 ? -0.03100 -13.68300 4.41000 1.000 28.21917 313 GLY A C 1
ATOM 2445 O O . GLY A 1 313 ? -0.93300 -13.52100 5.24000 1.000 32.05911 313 GLY A O 1
ATOM 2446 N N . GLU A 1 314 ? 1.22000 -13.95500 4.76600 1.000 26.95850 314 GLU A N 1
ATOM 2447 C CA . GLU A 1 314 ? 1.60800 -14.02300 6.16500 1.000 27.04798 314 GLU A CA 1
ATOM 2448 C C . GLU A 1 314 ? 2.04900 -12.66000 6.67200 1.000 26.99534 314 GLU A C 1
ATOM 2449 O O . GLU A 1 314 ? 2.66800 -11.87300 5.95000 1.000 25.91363 314 GLU A O 1
ATOM 2455 N N . GLY A 1 315 ? 1.74200 -12.40200 7.94100 1.000 25.21355 315 GLY A N 1
ATOM 2456 C CA . GLY A 1 315 ? 2.19700 -11.18000 8.58500 1.000 22.53165 315 GLY A CA 1
ATOM 2457 C C . GLY A 1 315 ? 3.62200 -11.32100 9.10400 1.000 23.84496 315 GLY A C 1
ATOM 2458 O O . GLY A 1 315 ? 4.04100 -12.38200 9.56600 1.000 23.53703 315 GLY A O 1
ATOM 2459 N N . VAL A 1 316 ? 4.37300 -10.22500 9.01400 1.000 20.56036 316 VAL A N 1
ATOM 2460 C CA . VAL A 1 316 ? 5.76700 -10.17700 9.44400 1.000 20.34981 316 VAL A CA 1
ATOM 2461 C C . VAL A 1 316 ? 5.97700 -8.87400 10.19800 1.000 20.28664 316 VAL A C 1
ATOM 2462 O O . VAL A 1 316 ? 5.63700 -7.80300 9.68500 1.000 22.23951 316 VAL A O 1
ATOM 2466 N N . ILE A 1 317 ? 6.53600 -8.94800 11.40600 1.000 18.12059 317 ILE A N 1
ATOM 2467 C CA . ILE A 1 317 ? 6.86900 -7.74900 12.17300 1.000 18.17850 317 ILE A CA 1
ATOM 2468 C C . ILE A 1 317 ? 8.38200 -7.66500 12.31700 1.000 18.26272 317 ILE A C 1
ATOM 2469 O O . ILE A 1 317 ? 9.01400 -8.56300 12.88900 1.000 18.84963 317 ILE A O 1
ATOM 2474 N N . VAL A 1 318 ? 8.96000 -6.58500 11.80400 1.000 17.55474 318 VAL A N 1
ATOM 2475 C CA . VAL A 1 318 ? 10.38900 -6.33900 11.93500 1.000 16.43618 318 VAL A CA 1
ATOM 2476 C C . VAL A 1 318 ? 10.60000 -5.64400 13.27500 1.000 17.25996 318 VAL A C 1
ATOM 2477 O O . VAL A 1 318 ? 10.25600 -4.46700 13.44500 1.000 18.46274 318 VAL A O 1
ATOM 2481 N N . VAL A 1 319 ? 11.15600 -6.37700 14.23500 1.000 17.94689 319 VAL A N 1
ATOM 2482 C CA . VAL A 1 319 ? 11.26500 -5.88700 15.61300 1.000 18.40221 319 VAL A CA 1
ATOM 2483 C C . VAL A 1 319 ? 12.62700 -5.21100 15.72800 1.000 18.17850 319 VAL A C 1
ATOM 2484 O O . VAL A 1 319 ? 13.63200 -5.83000 16.09700 1.000 18.43905 319 VAL A O 1
ATOM 2488 N N . ASN A 1 320 ? 12.65900 -3.90900 15.42700 1.000 15.91243 320 ASN A N 1
ATOM 2489 C CA . ASN A 1 320 ? 13.93000 -3.19900 15.38200 1.000 16.50198 320 ASN A CA 1
ATOM 2490 C C . ASN A 1 320 ? 14.61900 -3.11900 16.74600 1.000 16.96519 320 ASN A C 1
ATOM 2491 O O . ASN A 1 320 ? 15.84500 -2.98900 16.79400 1.000 17.74686 320 ASN A O 1
ATOM 2496 N N . SER A 1 321 ? 13.87400 -3.21200 17.85400 1.000 17.49947 321 SER A N 1
ATOM 2497 C CA . SER A 1 321 ? 14.53500 -3.19100 19.15300 1.000 18.58381 321 SER A CA 1
ATOM 2498 C C . SER A 1 321 ? 15.40200 -4.42400 19.35300 1.000 16.46776 321 SER A C 1
ATOM 2499 O O . SER A 1 321 ? 16.51900 -4.31800 19.87500 1.000 17.89688 321 SER A O 1
ATOM 2502 N N . ILE A 1 322 ? 14.90400 -5.59700 18.93600 1.000 18.30219 322 ILE A N 1
ATOM 2503 C CA . ILE A 1 322 ? 15.67700 -6.83300 19.03300 1.000 18.21008 322 ILE A CA 1
ATOM 2504 C C . ILE A 1 322 ? 16.82200 -6.82500 18.03200 1.000 17.27839 322 ILE A C 1
ATOM 2505 O O . ILE A 1 322 ? 17.95300 -7.21000 18.35500 1.000 19.20493 322 ILE A O 1
ATOM 2510 N N . ALA A 1 323 ? 16.54800 -6.38400 16.79800 1.000 17.55737 323 ALA A N 1
ATOM 2511 C CA . ALA A 1 323 ? 17.60500 -6.28700 15.79500 1.000 18.10480 323 ALA A CA 1
ATOM 2512 C C . ALA A 1 323 ? 18.72200 -5.34900 16.24700 1.000 17.75476 323 ALA A C 1
ATOM 2513 O O . ALA A 1 323 ? 19.89200 -5.56100 15.90500 1.000 17.33892 323 ALA A O 1
ATOM 2515 N N . ASN A 1 324 ? 18.38400 -4.30700 17.01100 1.000 16.65200 324 ASN A N 1
ATOM 2516 C CA . ASN A 1 324 ? 19.37600 -3.36600 17.51300 1.000 16.06245 324 ASN A CA 1
ATOM 2517 C C . ASN A 1 324 ? 20.21600 -3.93000 18.65000 1.000 16.73622 324 ASN A C 1
ATOM 2518 O O . ASN A 1 324 ? 21.16800 -3.27400 19.08100 1.000 18.01005 324 ASN A O 1
ATOM 2523 N N . ARG A 1 325 ? 19.88800 -5.13200 19.13600 1.000 17.56790 325 ARG A N 1
ATOM 2524 C CA . ARG A 1 325 ? 20.68100 -5.82800 20.13900 1.000 18.21534 325 ARG A CA 1
ATOM 2525 C C . ARG A 1 325 ? 21.39800 -7.03600 19.53200 1.000 19.36811 325 ARG A C 1
ATOM 2526 O O . ARG A 1 325 ? 21.70800 -8.00500 20.23200 1.000 20.71301 325 ARG A O 1
ATOM 2534 N N . ASP A 1 326 ? 21.65200 -6.99400 18.22400 1.000 18.61276 326 ASP A N 1
ATOM 2535 C CA . ASP A 1 326 ? 22.34100 -8.07000 17.52000 1.000 20.01556 326 ASP A CA 1
ATOM 2536 C C . ASP A 1 326 ? 23.83800 -7.92600 17.77200 1.000 19.97871 326 ASP A C 1
ATOM 2537 O O . ASP A 1 326 ? 24.46000 -6.95400 17.32500 1.000 21.28939 326 ASP A O 1
ATOM 2542 N N . GLY A 1 327 ? 24.41800 -8.88900 18.48600 1.000 21.38151 327 GLY A N 1
ATOM 2543 C CA . GLY A 1 327 ? 25.82400 -8.81800 18.85400 1.000 23.17909 327 GLY A CA 1
ATOM 2544 C C . GLY A 1 327 ? 26.79800 -8.98500 17.70400 1.000 24.44504 327 GLY A C 1
ATOM 2545 O O . GLY A 1 327 ? 27.99200 -8.71000 17.88500 1.000 25.42673 327 GLY A O 1
ATOM 2546 N N . THR A 1 328 ? 26.33200 -9.44800 16.54000 1.000 23.08961 328 THR A N 1
ATOM 2547 C CA . THR A 1 328 ? 27.20600 -9.48300 15.37200 1.000 23.52650 328 THR A CA 1
ATOM 2548 C C . THR A 1 328 ? 27.38700 -8.11200 14.74800 1.000 24.12395 328 THR A C 1
ATOM 2549 O O . THR A 1 328 ? 28.20800 -7.97000 13.83000 1.000 26.29263 328 THR A O 1
ATOM 2553 N N . VAL A 1 329 ? 26.63500 -7.11900 15.22100 1.000 21.22886 329 VAL A N 1
ATOM 2554 C CA . VAL A 1 329 ? 26.74600 -5.74700 14.75900 1.000 19.85501 329 VAL A CA 1
ATOM 2555 C C . VAL A 1 329 ? 27.22600 -4.82000 15.87000 1.000 19.51813 329 VAL A C 1
ATOM 2556 O O . VAL A 1 329 ? 28.09100 -3.97300 15.64000 1.000 22.63429 329 VAL A O 1
ATOM 2560 N N . TYR A 1 330 ? 26.69700 -4.98400 17.08600 1.000 19.97608 330 TYR A N 1
ATOM 2561 C CA . TYR A 1 330 ? 27.03100 -4.14200 18.24000 1.000 19.95502 330 TYR A CA 1
ATOM 2562 C C . TYR A 1 330 ? 27.63200 -5.04900 19.30200 1.000 22.12107 330 TYR A C 1
ATOM 2563 O O . TYR A 1 330 ? 26.90400 -5.79100 19.96600 1.000 23.79233 330 TYR A O 1
ATOM 2572 N N . GLU A 1 331 ? 28.95600 -4.99900 19.45200 1.000 24.50294 331 GLU A N 1
ATOM 2573 C CA . GLU A 1 331 ? 29.61600 -5.84200 20.44000 1.000 26.46370 331 GLU A CA 1
ATOM 2574 C C . GLU A 1 331 ? 29.11700 -5.47500 21.83200 1.000 25.71887 331 GLU A C 1
ATOM 2575 O O . GLU A 1 331 ? 28.98100 -4.29300 22.16300 1.000 25.36094 331 GLU A O 1
ATOM 2581 N N . ASP A 1 332 ? 28.82500 -6.49900 22.63700 1.000 26.90059 332 ASP A N 1
ATOM 2582 C CA A ASP A 1 332 ? 28.19500 -6.32300 23.94000 0.590 27.76386 332 ASP A CA 1
ATOM 2583 C CA B ASP A 1 332 ? 28.21200 -6.29200 23.94400 0.410 26.30315 332 ASP A CA 1
ATOM 2584 C C . ASP A 1 332 ? 26.92400 -5.49100 23.75700 1.000 26.00312 332 ASP A C 1
ATOM 2585 O O . ASP A 1 332 ? 26.81900 -4.37100 24.26800 1.000 25.65834 332 ASP A O 1
ATOM 2594 N N . PRO A 1 333 ? 25.94000 -6.02400 23.02500 1.000 24.32660 333 PRO A N 1
ATOM 2595 C CA . PRO A 1 333 ? 24.81000 -5.19600 22.56700 1.000 22.47112 333 PRO A CA 1
ATOM 2596 C C . PRO A 1 333 ? 23.90600 -4.67300 23.66600 1.000 23.87392 333 PRO A C 1
ATOM 2597 O O . PRO A 1 333 ? 23.21800 -3.66800 23.44100 1.000 24.08183 333 PRO A O 1
ATOM 2601 N N . ASP A 1 334 ? 23.85600 -5.32100 24.82600 1.000 24.70296 334 ASP A N 1
ATOM 2602 C CA . ASP A 1 334 ? 22.98500 -4.86300 25.90000 1.000 26.25578 334 ASP A CA 1
ATOM 2603 C C . ASP A 1 334 ? 23.64700 -3.84000 26.80700 1.000 25.75835 334 ASP A C 1
ATOM 2604 O O . ASP A 1 334 ? 23.04400 -3.43600 27.80600 1.000 29.34826 334 ASP A O 1
ATOM 2609 N N . ALA A 1 335 ? 24.85800 -3.40200 26.48500 1.000 26.34263 335 ALA A N 1
ATOM 2610 C CA . ALA A 1 335 ? 25.53600 -2.36500 27.24900 1.000 26.66636 335 ALA A CA 1
ATOM 2611 C C . ALA A 1 335 ? 25.30500 -1.01500 26.58600 1.000 25.80573 335 ALA A C 1
ATOM 2612 O O . ALA A 1 335 ? 25.49500 -0.87000 25.37000 1.000 25.57675 335 ALA A O 1
ATOM 2614 N N . LEU A 1 336 ? 24.89800 -0.03100 27.38400 1.000 25.24250 336 LEU A N 1
ATOM 2615 C CA . LEU A 1 336 ? 24.89600 1.34400 26.91200 1.000 23.32911 336 LEU A CA 1
ATOM 2616 C C . LEU A 1 336 ? 26.33500 1.83200 26.84900 1.000 24.24764 336 LEU A C 1
ATOM 2617 O O . LEU A 1 336 ? 27.08600 1.69900 27.82000 1.000 24.85298 336 LEU A O 1
ATOM 2622 N N . ASP A 1 337 ? 26.73600 2.35600 25.68900 1.000 20.53930 337 ASP A N 1
ATOM 2623 C CA . ASP A 1 337 ? 28.08900 2.88500 25.51000 1.000 21.15254 337 ASP A CA 1
ATOM 2624 C C . ASP A 1 337 ? 27.97200 4.08400 24.57900 1.000 21.87894 337 ASP A C 1
ATOM 2625 O O . ASP A 1 337 ? 27.93600 3.92100 23.35600 1.000 23.92655 337 ASP A O 1
ATOM 2630 N N . ILE A 1 338 ? 27.91800 5.28800 25.15300 1.000 23.18699 338 ILE A N 1
ATOM 2631 C CA . ILE A 1 338 ? 27.78700 6.47900 24.32300 1.000 23.77917 338 ILE A CA 1
ATOM 2632 C C . ILE A 1 338 ? 29.00000 6.71000 23.43800 1.000 24.96615 338 ILE A C 1
ATOM 2633 O O . ILE A 1 338 ? 28.94300 7.55100 22.53200 1.000 27.10325 338 ILE A O 1
ATOM 2638 N N . HIS A 1 339 ? 30.10200 5.99600 23.67900 1.000 24.38977 339 HIS A N 1
ATOM 2639 C CA . HIS A 1 339 ? 31.29200 6.10800 22.84800 1.000 26.85322 339 HIS A CA 1
ATOM 2640 C C . HIS A 1 339 ? 31.31900 5.11500 21.69700 1.000 26.75847 339 HIS A C 1
ATOM 2641 O O . HIS A 1 339 ? 32.18600 5.23900 20.82600 1.000 29.96938 339 HIS A O 1
ATOM 2648 N N . ARG A 1 340 ? 30.41100 4.13700 21.67100 1.000 24.26344 340 ARG A N 1
ATOM 2649 C CA . ARG A 1 340 ? 30.43600 3.14300 20.60600 1.000 24.17395 340 ARG A CA 1
ATOM 2650 C C . ARG A 1 340 ? 29.95900 3.75500 19.29000 1.000 25.92942 340 ARG A C 1
ATOM 2651 O O . ARG A 1 340 ? 29.35700 4.83100 19.24600 1.000 26.61635 340 ARG A O 1
ATOM 2659 N N . SER A 1 341 ? 30.23500 3.04800 18.19800 1.000 28.05863 341 SER A N 1
ATOM 2660 C CA . SER A 1 341 ? 29.59000 3.35100 16.92800 1.000 30.55366 341 SER A CA 1
ATOM 2661 C C . SER A 1 341 ? 28.22300 2.68800 16.93400 1.000 26.80058 341 SER A C 1
ATOM 2662 O O . SER A 1 341 ? 28.12400 1.45800 16.92300 1.000 28.24812 341 SER A O 1
ATOM 2665 N N . ALA A 1 342 ? 27.16800 3.49700 16.99600 1.000 23.35280 342 ALA A N 1
ATOM 2666 C CA . ALA A 1 342 ? 25.80600 3.00800 16.87200 1.000 20.33928 342 ALA A CA 1
ATOM 2667 C C . ALA A 1 342 ? 25.28500 3.16500 15.45100 1.000 18.37589 342 ALA A C 1
ATOM 2668 O O . ALA A 1 342 ? 24.07100 3.07200 15.21800 1.000 19.49707 342 ALA A O 1
ATOM 2670 N N . ARG A 1 343 ? 26.18700 3.40000 14.49900 1.000 20.51825 343 ARG A N 1
ATOM 2671 C CA A ARG A 1 343 ? 25.84100 3.48700 13.08400 0.400 20.18926 343 ARG A CA 1
ATOM 2672 C CA B ARG A 1 343 ? 25.72500 3.54000 13.13600 0.600 22.31847 343 ARG A CA 1
ATOM 2673 C C . ARG A 1 343 ? 25.08600 2.24100 12.64500 1.000 17.43367 343 ARG A C 1
ATOM 2674 O O . ARG A 1 343 ? 25.28100 1.15000 13.19300 1.000 19.07334 343 ARG A O 1
ATOM 2689 N N . HIS A 1 344 ? 24.24100 2.39700 11.63200 1.000 16.21773 344 HIS A N 1
ATOM 2690 C CA . HIS A 1 344 ? 23.48200 1.31700 11.01200 1.000 15.74399 344 HIS A CA 1
ATOM 2691 C C . HIS A 1 344 ? 22.32900 0.82400 11.87800 1.000 15.75715 344 HIS A C 1
ATOM 2692 O O . HIS A 1 344 ? 21.70000 -0.17900 11.54100 1.000 15.88875 344 HIS A O 1
ATOM 2699 N N . HIS A 1 345 ? 22.01500 1.49900 12.97900 1.000 14.19907 345 HIS A N 1
ATOM 2700 C CA . HIS A 1 345 ? 20.90900 1.02000 13.79200 1.000 13.55426 345 HIS A CA 1
ATOM 2701 C C . HIS A 1 345 ? 19.58300 1.16800 13.04500 1.000 13.32791 345 HIS A C 1
ATOM 2702 O O . HIS A 1 345 ? 19.46700 1.90900 12.05100 1.000 14.49384 345 HIS A O 1
ATOM 2709 N N . LEU A 1 346 ? 18.58400 0.42300 13.53000 1.000 13.36476 346 LEU A N 1
ATOM 2710 C CA . LEU A 1 346 ? 17.27300 0.30700 12.90100 1.000 13.03577 346 LEU A CA 1
ATOM 2711 C C . LEU A 1 346 ? 16.17200 1.04000 13.65400 1.000 13.07262 346 LEU A C 1
ATOM 2712 O O . LEU A 1 346 ? 14.99000 0.81900 13.36200 1.000 14.67018 346 LEU A O 1
ATOM 2717 N N . ALA A 1 347 ? 16.51800 1.93500 14.59200 1.000 13.50688 347 ALA A N 1
ATOM 2718 C CA . ALA A 1 347 ? 15.47300 2.60600 15.36700 1.000 13.97010 347 ALA A CA 1
ATOM 2719 C C . ALA A 1 347 ? 14.54900 3.44500 14.49300 1.000 14.55964 347 ALA A C 1
ATOM 2720 O O . ALA A 1 347 ? 13.39100 3.68100 14.87300 1.000 14.74650 347 ALA A O 1
ATOM 2722 N N . PHE A 1 348 ? 15.04300 3.91900 13.34000 1.000 14.37014 348 PHE A N 1
ATOM 2723 C CA . PHE A 1 348 ? 14.26300 4.69100 12.37800 1.000 13.12526 348 PHE A CA 1
ATOM 2724 C C . PHE A 1 348 ? 13.78200 3.85200 11.19900 1.000 13.79639 348 PHE A C 1
ATOM 2725 O O . PHE A 1 348 ? 13.26400 4.41200 10.21800 1.000 15.05444 348 PHE A O 1
ATOM 2733 N N . GLY A 1 349 ? 13.94400 2.53100 11.25300 1.000 14.30435 349 GLY A N 1
ATOM 2734 C CA . GLY A 1 349 ? 13.65300 1.71200 10.08300 1.000 16.15457 349 GLY A CA 1
ATOM 2735 C C . GLY A 1 349 ? 14.77500 1.73700 9.05100 1.000 14.24644 349 GLY A C 1
ATOM 2736 O O . GLY A 1 349 ? 15.92000 2.09700 9.34300 1.000 15.98350 349 GLY A O 1
ATOM 2737 N N . PHE A 1 350 ? 14.42800 1.33800 7.82200 1.000 15.08339 350 PHE A N 1
ATOM 2738 C CA . PHE A 1 350 ? 15.39200 1.20600 6.73600 1.000 17.30207 350 PHE A CA 1
ATOM 2739 C C . PHE A 1 350 ? 14.60900 1.14300 5.43500 1.000 17.45472 350 PHE A C 1
ATOM 2740 O O . PHE A 1 350 ? 13.53500 0.54900 5.39500 1.000 19.19967 350 PHE A O 1
ATOM 2748 N N . GLY A 1 351 ? 15.15100 1.74200 4.37500 1.000 18.59170 351 GLY A N 1
ATOM 2749 C CA . GLY A 1 351 ? 14.50700 1.61600 3.07900 1.000 19.27336 351 GLY A CA 1
ATOM 2750 C C . GLY A 1 351 ? 13.55200 2.74500 2.75400 1.000 19.30495 351 GLY A C 1
ATOM 2751 O O . GLY A 1 351 ? 13.72600 3.86700 3.24100 1.000 19.96818 351 GLY A O 1
ATOM 2752 N N . VAL A 1 352 ? 12.52000 2.46600 1.95400 1.000 20.48667 352 VAL A N 1
ATOM 2753 C CA . VAL A 1 352 ? 11.71000 3.56100 1.42300 1.000 20.74459 352 VAL A CA 1
ATOM 2754 C C . VAL A 1 352 ? 10.87700 4.23700 2.50700 1.000 19.71552 352 VAL A C 1
ATOM 2755 O O . VAL A 1 352 ? 10.52600 5.42000 2.37300 1.000 19.36811 352 VAL A O 1
ATOM 2759 N N . HIS A 1 353 ? 10.55000 3.52500 3.58800 1.000 16.85728 353 HIS A N 1
ATOM 2760 C CA . HIS A 1 353 ? 9.76500 4.09900 4.67500 1.000 17.29155 353 HIS A CA 1
ATOM 2761 C C . HIS A 1 353 ? 10.62000 4.60700 5.82100 1.000 16.69937 353 HIS A C 1
ATOM 2762 O O . HIS A 1 353 ? 10.06200 4.97200 6.86600 1.000 17.88636 353 HIS A O 1
ATOM 2769 N N . GLN A 1 354 ? 11.94400 4.64500 5.66600 1.000 16.46513 354 GLN A N 1
ATOM 2770 C CA A GLN A 1 354 ? 12.79700 5.11200 6.75400 0.560 14.75177 354 GLN A CA 1
ATOM 2771 C CA B GLN A 1 354 ? 12.78400 5.10500 6.76800 0.440 15.55713 354 GLN A CA 1
ATOM 2772 C C . GLN A 1 354 ? 12.33100 6.48000 7.24300 1.000 14.43857 354 GLN A C 1
ATOM 2773 O O . GLN A 1 354 ? 12.00000 7.36200 6.44300 1.000 16.83360 354 GLN A O 1
ATOM 2784 N N . CYS A 1 355 ? 12.31200 6.64700 8.56600 1.000 14.09643 355 CYS A N 1
ATOM 2785 C CA . CYS A 1 355 ? 11.72800 7.80500 9.23700 1.000 15.10444 355 CYS A CA 1
ATOM 2786 C C . CYS A 1 355 ? 11.95200 9.11900 8.49600 1.000 15.52028 355 CYS A C 1
ATOM 2787 O O . CYS A 1 355 ? 13.08600 9.57700 8.33400 1.000 15.19656 355 CYS A O 1
ATOM 2790 N N . LEU A 1 356 ? 10.84500 9.74800 8.10400 1.000 16.51514 356 LEU A N 1
ATOM 2791 C CA . LEU A 1 356 ? 10.89500 11.05100 7.45500 1.000 17.38893 356 LEU A CA 1
ATOM 2792 C C . LEU A 1 356 ? 11.50200 12.10700 8.36800 1.000 16.10193 356 LEU A C 1
ATOM 2793 O O . LEU A 1 356 ? 12.19000 13.02800 7.90300 1.000 16.62831 356 LEU A O 1
ATOM 2798 N N . GLY A 1 357 ? 11.21800 12.02600 9.66200 1.000 14.47279 357 GLY A N 1
ATOM 2799 C CA . GLY A 1 357 ? 11.60900 13.06800 10.58400 1.000 15.35447 357 GLY A CA 1
ATOM 2800 C C . GLY A 1 357 ? 12.91600 12.83900 11.30000 1.000 14.42015 357 GLY A C 1
ATOM 2801 O O . GLY A 1 357 ? 13.21000 13.57800 12.24500 1.000 16.08614 357 GLY A O 1
ATOM 2802 N N . GLN A 1 358 ? 13.72300 11.86000 10.87200 1.000 14.38594 358 GLN A N 1
ATOM 2803 C CA . GLN A 1 358 ? 14.84700 11.40900 11.69100 1.000 13.19369 358 GLN A CA 1
ATOM 2804 C C . GLN A 1 358 ? 15.82700 12.53600 11.98200 1.000 15.46238 358 GLN A C 1
ATOM 2805 O O . GLN A 1 358 ? 16.35700 12.62600 13.09800 1.000 18.04427 358 GLN A O 1
ATOM 2811 N N . ASN A 1 359 ? 16.07800 13.41700 11.00700 1.000 15.63082 359 ASN A N 1
ATOM 2812 C CA . ASN A 1 359 ? 17.04300 14.47600 11.28700 1.000 17.48631 359 ASN A CA 1
ATOM 2813 C C . ASN A 1 359 ? 16.46300 15.61100 12.11800 1.000 16.00718 359 ASN A C 1
ATOM 2814 O O . ASN A 1 359 ? 17.20900 16.26400 12.85200 1.000 16.53356 359 ASN A O 1
ATOM 2819 N N . LEU A 1 360 ? 15.15200 15.84700 12.03700 1.000 15.36500 360 LEU A N 1
ATOM 2820 C CA . LEU A 1 360 ? 14.51200 16.73800 13.00000 1.000 14.72545 360 LEU A CA 1
ATOM 2821 C C . LEU A 1 360 ? 14.61400 16.16000 14.40600 1.000 14.93074 360 LEU A C 1
ATOM 2822 O O . LEU A 1 360 ? 14.94300 16.88000 15.35300 1.000 16.74674 360 LEU A O 1
ATOM 2827 N N . ALA A 1 361 ? 14.34100 14.85400 14.55800 1.000 15.34394 361 ALA A N 1
ATOM 2828 C CA . ALA A 1 361 ? 14.47400 14.19800 15.86500 1.000 14.70966 361 ALA A CA 1
ATOM 2829 C C . ALA A 1 361 ? 15.89100 14.31200 16.40600 1.000 14.61228 361 ALA A C 1
ATOM 2830 O O . ALA A 1 361 ? 16.09400 14.56400 17.60500 1.000 15.69136 361 ALA A O 1
ATOM 2832 N N . ARG A 1 362 ? 16.88900 14.11500 15.54200 1.000 16.25721 362 ARG A N 1
ATOM 2833 C CA . ARG A 1 362 ? 18.27900 14.22000 15.97900 1.000 15.64924 362 ARG A CA 1
ATOM 2834 C C . ARG A 1 362 ? 18.61600 15.63100 16.43500 1.000 16.00192 362 ARG A C 1
ATOM 2835 O O . ARG A 1 362 ? 19.30800 15.81000 17.44600 1.000 18.35483 362 ARG A O 1
ATOM 2843 N N . LEU A 1 363 ? 18.15000 16.64700 15.70400 1.000 16.54935 363 LEU A N 1
ATOM 2844 C CA . LEU A 1 363 ? 18.37100 18.02600 16.13200 1.000 18.17586 363 LEU A CA 1
ATOM 2845 C C . LEU A 1 363 ? 17.70000 18.28200 17.47400 1.000 17.47578 363 LEU A C 1
ATOM 2846 O O . LEU A 1 363 ? 18.31700 18.82800 18.40000 1.000 18.87332 363 LEU A O 1
ATOM 2851 N N . GLU A 1 364 ? 16.42800 17.88800 17.59700 1.000 16.79149 364 GLU A N 1
ATOM 2852 C CA . GLU A 1 364 ? 15.69400 18.11200 18.83900 1.000 15.47817 364 GLU A CA 1
ATOM 2853 C C . GLU A 1 364 ? 16.39900 17.46300 20.02000 1.000 16.61778 364 GLU A C 1
ATOM 2854 O O . GLU A 1 364 ? 16.59400 18.09300 21.06500 1.000 18.02848 364 GLU A O 1
ATOM 2860 N N . LEU A 1 365 ? 16.80800 16.20300 19.87300 1.000 16.57830 365 LEU A N 1
ATOM 2861 C CA . LEU A 1 365 ? 17.39800 15.51200 21.01400 1.000 16.25458 365 LEU A C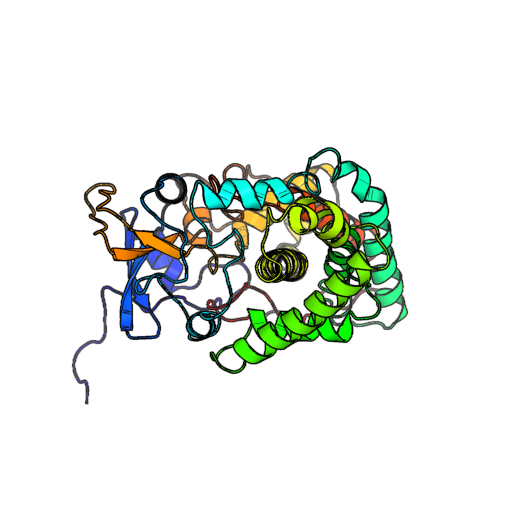A 1
ATOM 2862 C C . LEU A 1 365 ? 18.76400 16.07400 21.38100 1.000 18.48643 365 LEU A C 1
ATOM 2863 O O . LEU A 1 365 ? 19.10800 16.10600 22.56600 1.000 18.89437 365 LEU A O 1
ATOM 2868 N N . GLU A 1 366 ? 19.54900 16.52400 20.39500 1.000 18.40747 366 GLU A N 1
ATOM 2869 C CA . GLU A 1 366 ? 20.81600 17.18400 20.69400 1.000 19.86817 366 GLU A CA 1
ATOM 2870 C C . GLU A 1 366 ? 20.58900 18.46600 21.48900 1.000 19.01544 366 GLU A C 1
ATOM 2871 O O . GLU A 1 366 ? 21.23400 18.69400 22.52100 1.000 20.85513 366 GLU A O 1
ATOM 2877 N N . VAL A 1 367 ? 19.68800 19.32500 21.00700 1.000 19.49971 367 VAL A N 1
ATOM 2878 C CA . VAL A 1 367 ? 19.39900 20.57900 21.69900 1.000 20.39981 367 VAL A CA 1
ATOM 2879 C C . VAL A 1 367 ? 18.87300 20.29800 23.09800 1.000 20.60247 367 VAL A C 1
ATOM 2880 O O . VAL A 1 367 ? 19.24600 20.97100 24.07000 1.000 22.98433 367 VAL A O 1
ATOM 2884 N N . ILE A 1 368 ? 18.01100 19.28600 23.22200 1.000 20.86566 368 ILE A N 1
ATOM 2885 C CA . ILE A 1 368 ? 17.40100 18.95300 24.50800 1.000 18.32062 368 ILE A CA 1
ATOM 2886 C C . ILE A 1 368 ? 18.45400 18.50500 25.51400 1.000 19.82606 368 ILE A C 1
ATOM 2887 O O . ILE A 1 368 ? 18.50100 19.00000 26.64500 1.000 21.75524 368 ILE A O 1
ATOM 2892 N N . LEU A 1 369 ? 19.31900 17.56600 25.12300 1.000 19.87870 369 LEU A N 1
ATOM 2893 C CA . LEU A 1 369 ? 20.31400 17.06100 26.06600 1.000 20.02082 369 LEU A CA 1
ATOM 2894 C C . LEU A 1 369 ? 21.29500 18.15200 26.46900 1.000 20.93672 369 LEU A C 1
ATOM 2895 O O . LEU A 1 369 ? 21.63600 18.28400 27.65400 1.000 24.07920 369 LEU A O 1
ATOM 2900 N N . ASN A 1 370 ? 21.74500 18.95600 25.50300 1.000 22.44216 370 ASN A N 1
ATOM 2901 C CA . ASN A 1 370 ? 22.63300 20.06000 25.83600 1.000 21.68681 370 ASN A CA 1
ATOM 2902 C C . ASN A 1 370 ? 21.94800 21.05000 26.76800 1.000 24.06341 370 ASN A C 1
ATOM 2903 O O . ASN A 1 370 ? 22.57500 21.56600 27.69900 1.000 27.30064 370 ASN A O 1
ATOM 2908 N N . ALA A 1 371 ? 20.65000 21.30100 26.56100 1.000 23.76864 371 ALA A N 1
ATOM 2909 C CA . ALA A 1 371 ? 19.95800 22.27500 27.40500 1.000 25.31619 371 ALA A CA 1
ATOM 2910 C C . ALA A 1 371 ? 19.78800 21.76200 28.83100 1.000 24.67138 371 ALA A C 1
ATOM 2911 O O . ALA A 1 371 ? 19.98500 22.51500 29.79800 1.000 27.68753 371 ALA A O 1
ATOM 2913 N N . LEU A 1 372 ? 19.41900 20.48900 28.98600 1.000 24.08183 372 LEU A N 1
ATOM 2914 C CA . LEU A 1 372 ? 19.31600 19.90900 30.32100 1.000 25.58465 372 LEU A CA 1
ATOM 2915 C C . LEU A 1 372 ? 20.66200 19.93800 31.03700 1.000 26.73742 372 LEU A C 1
ATOM 2916 O O . LEU A 1 372 ? 20.73600 20.29400 32.22300 1.000 28.83767 372 LEU A O 1
ATOM 2921 N N . MET A 1 373 ? 21.74500 19.59500 30.33700 1.000 27.02692 373 MET A N 1
ATOM 2922 C CA . MET A 1 373 ? 23.05200 19.61600 30.99100 1.000 26.63214 373 MET A CA 1
ATOM 2923 C C . MET A 1 373 ? 23.48600 21.03800 31.33800 1.000 29.14560 373 MET A C 1
ATOM 2924 O O . MET A 1 373 ? 24.10600 21.25700 32.38300 1.000 31.48535 373 MET A O 1
ATOM 2929 N N . ASP A 1 374 ? 23.16000 22.01700 30.48700 1.000 29.26667 374 ASP A N 1
ATOM 2930 C CA . ASP A 1 374 ? 23.54900 23.40000 30.75500 1.000 31.23532 374 ASP A CA 1
ATOM 2931 C C . ASP A 1 374 ? 22.71100 23.99700 31.87600 1.000 32.40915 374 ASP A C 1
ATOM 2932 O O . ASP A 1 374 ? 23.24500 24.62300 32.80300 1.000 34.96472 374 ASP A O 1
ATOM 2937 N N . ARG A 1 375 ? 21.39200 23.84500 31.79300 1.000 32.79077 375 ARG A N 1
ATOM 2938 C CA . ARG A 1 375 ? 20.48200 24.62000 32.62600 1.000 32.86710 375 ARG A CA 1
ATOM 2939 C C . ARG A 1 375 ? 20.04400 23.89600 33.88800 1.000 33.53297 375 ARG A C 1
ATOM 2940 O O . ARG A 1 375 ? 19.73800 24.55900 34.88500 1.000 35.88851 375 ARG A O 1
ATOM 2948 N N . VAL A 1 376 ? 20.00500 22.56600 33.88400 1.000 33.29610 376 VAL A N 1
ATOM 2949 C CA . VAL A 1 376 ? 19.61900 21.82700 35.08500 1.000 32.92763 376 VAL A CA 1
ATOM 2950 C C . VAL A 1 376 ? 20.55300 20.63900 35.31800 1.000 34.60152 376 VAL A C 1
ATOM 2951 O O . VAL A 1 376 ? 20.11200 19.47900 35.32500 1.000 36.20434 376 VAL A O 1
ATOM 2955 N N . PRO A 1 377 ? 21.85100 20.88100 35.53000 1.000 35.66480 377 PRO A N 1
ATOM 2956 C CA . PRO A 1 377 ? 22.78000 19.76000 35.74900 1.000 38.41513 377 PRO A CA 1
ATOM 2957 C C . PRO A 1 377 ? 22.44600 18.91100 36.96400 1.000 41.58920 377 PRO A C 1
ATOM 2958 O O . PRO A 1 377 ? 22.86600 17.74800 37.01900 1.000 45.18436 377 PRO A O 1
ATOM 2962 N N . THR A 1 378 ? 21.71600 19.44300 37.94100 1.000 40.97333 378 THR A N 1
ATOM 2963 C CA . THR A 1 378 ? 21.33800 18.67100 39.11600 1.000 38.20458 378 THR A CA 1
ATOM 2964 C C . THR A 1 378 ? 20.02000 17.93100 38.95000 1.000 35.72797 378 THR A C 1
ATOM 2965 O O . THR A 1 378 ? 19.51000 17.38300 39.92900 1.000 37.33606 378 THR A O 1
ATOM 2969 N N . LEU A 1 379 ? 19.46400 17.88900 37.73400 1.000 33.42243 379 LEU A N 1
ATOM 2970 C CA . LEU A 1 379 ? 18.23600 17.14300 37.50100 1.000 31.77223 379 LEU A CA 1
ATOM 2971 C C . LEU A 1 379 ? 18.37700 15.71300 38.01000 1.000 34.75417 379 LEU A C 1
ATOM 2972 O O . LEU A 1 379 ? 19.40100 15.05700 37.79600 1.000 36.82810 379 LEU A O 1
ATOM 2977 N N . ARG A 1 380 ? 17.34400 15.23900 38.70300 1.000 37.58345 380 ARG A N 1
ATOM 2978 C CA . ARG A 1 380 ? 17.28400 13.85900 39.16000 1.000 36.73862 380 ARG A CA 1
ATOM 2979 C C . ARG A 1 380 ? 15.82100 13.45700 39.25900 1.000 36.14907 380 ARG A C 1
ATOM 2980 O O . ARG A 1 380 ? 14.92700 14.30600 39.28700 1.000 35.34371 380 ARG A O 1
ATOM 2988 N N . LEU A 1 381 ? 15.58200 12.14800 39.30800 1.000 35.62006 381 LEU A N 1
ATOM 2989 C CA . LEU A 1 381 ? 14.22200 11.65100 39.44900 1.000 35.99642 381 LEU A CA 1
ATOM 2990 C C . LEU A 1 381 ? 13.71000 11.89100 40.86300 1.000 37.85980 381 LEU A C 1
ATOM 2991 O O . LEU A 1 381 ? 14.43000 11.69200 41.84900 1.000 40.53118 381 LEU A O 1
ATOM 2996 N N . ALA A 1 382 ? 12.45300 12.32000 40.96000 1.000 38.82571 382 ALA A N 1
ATOM 2997 C CA . ALA A 1 382 ? 11.82900 12.55600 42.26000 1.000 38.90993 382 ALA A CA 1
ATOM 2998 C C . ALA A 1 382 ? 11.26900 11.28400 42.88200 1.000 40.97860 382 ALA A C 1
ATOM 2999 O O . ALA A 1 382 ? 10.85200 11.30900 44.04700 1.000 42.64985 382 ALA A O 1
ATOM 3001 N N . VAL A 1 383 ? 11.25200 10.18400 42.13600 1.000 42.92094 383 VAL A N 1
ATOM 3002 C CA . VAL A 1 383 ? 10.82000 8.87800 42.63000 1.000 43.04727 383 VAL A CA 1
ATOM 3003 C C . VAL A 1 383 ? 11.80800 7.83300 42.13700 1.000 44.09476 383 VAL A C 1
ATOM 3004 O O . VAL A 1 383 ? 12.54600 8.06300 41.16900 1.000 43.25519 383 VAL A O 1
ATOM 3008 N N . PRO A 1 384 ? 11.86400 6.68000 42.80000 1.000 43.92895 384 PRO A N 1
ATOM 3009 C CA . PRO A 1 384 ? 12.71900 5.59900 42.30300 1.000 42.94199 384 PRO A CA 1
ATOM 3010 C C . PRO A 1 384 ? 12.21700 5.09100 40.96300 1.000 40.99702 384 PRO A C 1
ATOM 3011 O O . PRO A 1 384 ? 11.02700 5.17600 40.65000 1.000 41.19441 384 PRO A O 1
ATOM 3015 N N . VAL A 1 385 ? 13.14600 4.54300 40.17100 1.000 39.46263 385 VAL A N 1
ATOM 3016 C CA . VAL A 1 385 ? 12.77700 3.96100 38.88100 1.000 39.03626 385 VAL A CA 1
ATOM 3017 C C . VAL A 1 385 ? 11.72700 2.86800 39.05100 1.000 42.02609 385 VAL A C 1
ATOM 3018 O O . VAL A 1 385 ? 10.88500 2.66500 38.16600 1.000 39.12838 385 VAL A O 1
ATOM 3022 N N . GLU A 1 386 ? 11.73200 2.17900 40.20200 1.000 44.05265 386 GLU A N 1
ATOM 3023 C CA A GLU A 1 386 ? 10.78000 1.09700 40.43500 0.500 45.13962 386 GLU A CA 1
ATOM 3024 C CA B GLU A 1 386 ? 10.77700 1.09500 40.42300 0.500 46.05289 386 GLU A CA 1
ATOM 3025 C C . GLU A 1 386 ? 9.34000 1.59800 40.44800 1.000 46.08710 386 GLU A C 1
ATOM 3026 O O . GLU A 1 386 ? 8.41700 0.84200 40.12800 1.000 49.17695 386 GLU A O 1
ATOM 3037 N N . GLN A 1 387 ? 9.12400 2.86100 40.80900 1.000 44.30268 387 GLN A N 1
ATOM 3038 C CA . GLN A 1 387 ? 7.76800 3.38600 40.90900 1.000 41.15757 387 GLN A CA 1
ATOM 3039 C C . GLN A 1 387 ? 7.20900 3.92400 39.59500 1.000 36.91495 387 GLN A C 1
ATOM 3040 O O . GLN A 1 387 ? 6.02000 4.25600 39.54100 1.000 37.32026 387 GLN A O 1
ATOM 3046 N N . LEU A 1 388 ? 8.01500 4.00300 38.54000 1.000 33.70930 388 LEU A N 1
ATOM 3047 C CA . LEU A 1 388 ? 7.51200 4.49600 37.26500 1.000 32.01700 388 LEU A CA 1
ATOM 3048 C C . LEU A 1 388 ? 6.61700 3.44600 36.60900 1.000 33.18556 388 LEU A C 1
ATOM 3049 O O . LEU A 1 388 ? 6.66400 2.25900 36.93600 1.000 34.83576 388 LEU A O 1
ATOM 3054 N N . VAL A 1 389 ? 5.79300 3.90000 35.66900 1.000 31.78276 389 VAL A N 1
ATOM 3055 C CA . VAL A 1 389 ? 4.86100 3.04500 34.93900 1.000 30.57472 389 VAL A CA 1
ATOM 3056 C C . VAL A 1 389 ? 5.21200 3.13800 33.46100 1.000 28.64554 389 VAL A C 1
ATOM 3057 O O . VAL A 1 389 ? 5.06300 4.20400 32.85400 1.000 29.29035 389 VAL A O 1
ATOM 3061 N N . LEU A 1 390 ? 5.66000 2.02900 32.87500 1.000 28.17180 390 LEU A N 1
ATOM 3062 C CA . LEU A 1 390 ? 5.99700 1.99100 31.45600 1.000 27.64016 390 LEU A CA 1
ATOM 3063 C C . LEU A 1 390 ? 4.76900 1.62800 30.63200 1.000 27.31117 390 LEU A C 1
ATOM 3064 O O . LEU A 1 390 ? 3.94100 0.81700 31.05300 1.000 29.53512 390 LEU A O 1
ATOM 3069 N N . ARG A 1 391 ? 4.66900 2.21700 29.44100 1.000 25.85573 391 ARG A N 1
ATOM 3070 C CA . ARG A 1 391 ? 3.60100 1.85500 28.52700 1.000 25.37673 391 ARG A CA 1
ATOM 3071 C C . ARG A 1 391 ? 3.83000 0.43800 28.00400 1.000 24.85035 391 ARG A C 1
ATOM 3072 O O . ARG A 1 391 ? 4.96700 -0.03200 27.95200 1.000 25.31619 391 ARG A O 1
ATOM 3080 N N . PRO A 1 392 ? 2.77000 -0.25400 27.59400 1.000 26.33474 392 PRO A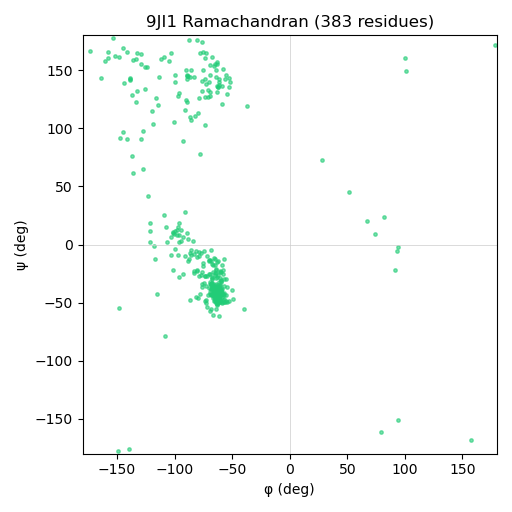 N 1
ATOM 3081 C CA . PRO A 1 392 ? 2.92000 -1.62200 27.09000 1.000 25.29251 392 PRO A CA 1
ATOM 3082 C C . PRO A 1 392 ? 3.50600 -1.63300 25.68100 1.000 24.47925 392 PRO A C 1
ATOM 3083 O O . PRO A 1 392 ? 3.56000 -0.61900 24.98100 1.000 23.09224 392 PRO A O 1
ATOM 3087 N N . GLY A 1 393 ? 3.94400 -2.82500 25.26700 1.000 24.34502 393 GLY A N 1
ATOM 3088 C CA . GLY A 1 393 ? 4.56900 -3.00300 23.96900 1.000 25.22671 393 GLY A CA 1
ATOM 3089 C C . GLY A 1 393 ? 3.64700 -2.82200 22.78700 1.000 24.58453 393 GLY A C 1
ATOM 3090 O O . GLY A 1 393 ? 4.10300 -2.87400 21.64000 1.000 25.20039 393 GLY A O 1
ATOM 3091 N N . THR A 1 394 ? 2.36200 -2.61600 23.03900 1.000 24.14763 394 THR A N 1
ATOM 3092 C CA . THR A 1 394 ? 1.38600 -2.37500 21.99100 1.000 22.99749 394 THR A CA 1
ATOM 3093 C C . THR A 1 394 ? 1.32700 -0.91500 21.55100 1.000 21.66049 394 THR A C 1
ATOM 3094 O O . THR A 1 394 ? 0.49400 -0.57900 20.70200 1.000 23.28174 394 THR A O 1
ATOM 3098 N N . THR A 1 395 ? 2.18000 -0.04400 22.09100 1.000 19.83922 395 THR A N 1
ATOM 3099 C CA . THR A 1 395 ? 2.21500 1.36100 21.69500 1.000 20.22085 395 THR A CA 1
ATOM 3100 C C . THR A 1 395 ? 3.67200 1.81500 21.61700 1.000 20.83408 395 THR A C 1
ATOM 3101 O O . THR A 1 395 ? 4.59800 1.01200 21.75900 1.000 20.84460 395 THR A O 1
ATOM 3105 N N . ILE A 1 396 ? 3.87200 3.11000 21.35200 1.000 18.64171 396 ILE A N 1
ATOM 3106 C CA . ILE A 1 396 ? 5.20500 3.70000 21.41800 1.000 17.89162 396 ILE A CA 1
ATOM 3107 C C . ILE A 1 396 ? 5.70900 3.60800 22.84900 1.000 19.14177 396 ILE A C 1
ATOM 3108 O O . ILE A 1 396 ? 4.99400 3.96700 23.79500 1.000 21.20781 396 ILE A O 1
ATOM 3113 N N . GLN A 1 397 ? 6.94400 3.12600 23.02000 1.000 18.14954 397 GLN A N 1
ATOM 3114 C CA . GLN A 1 397 ? 7.49400 2.95300 24.36300 1.000 18.25219 397 GLN A CA 1
ATOM 3115 C C . GLN A 1 397 ? 7.62500 4.30500 25.05300 1.000 18.75488 397 GLN A C 1
ATOM 3116 O O . GLN A 1 397 ? 7.83100 5.34000 24.41100 1.000 21.03673 397 GLN A O 1
ATOM 3122 N N . GLY A 1 398 ? 7.51300 4.29800 26.37400 1.000 20.01819 398 GLY A N 1
ATOM 3123 C CA . GLY A 1 398 ? 7.72500 5.51300 27.13500 1.000 22.36847 398 GLY A CA 1
ATOM 3124 C C . GLY A 1 398 ? 7.04800 5.46200 28.49300 1.000 22.41321 398 GLY A C 1
ATOM 3125 O O . GLY A 1 398 ? 6.58600 4.41700 28.94600 1.000 23.61862 398 GLY A O 1
ATOM 3126 N N . VAL A 1 399 ? 7.00200 6.62800 29.12900 1.000 23.04487 399 VAL A N 1
ATOM 3127 C CA A VAL A 1 399 ? 6.34600 6.80500 30.42100 0.750 23.42386 399 VAL A CA 1
ATOM 3128 C CA B VAL A 1 399 ? 6.34500 6.79800 30.41500 0.250 23.50808 399 VAL A CA 1
ATOM 3129 C C . VAL A 1 399 ? 5.37800 7.97100 30.30100 1.000 24.56874 399 VAL A C 1
ATOM 3130 O O . VAL A 1 399 ? 5.68700 8.98100 29.66400 1.000 28.10337 399 VAL A O 1
ATOM 3137 N N . ASN A 1 400 ? 4.19200 7.82700 30.89400 1.000 28.58501 400 ASN A N 1
ATOM 3138 C CA . ASN A 1 400 ? 3.21800 8.91400 30.82300 1.000 31.42745 400 ASN A CA 1
ATOM 3139 C C . ASN A 1 400 ? 3.47800 10.02100 31.83900 1.000 30.94318 400 ASN A C 1
ATOM 3140 O O . ASN A 1 400 ? 3.02200 11.15200 31.62800 1.000 30.82738 400 ASN A O 1
ATOM 3145 N N . GLU A 1 401 ? 4.20100 9.72800 32.92400 1.000 31.31165 401 GLU A N 1
ATOM 3146 C CA . GLU A 1 401 ? 4.57900 10.72200 33.92100 1.000 33.44085 401 GLU A CA 1
ATOM 3147 C C . GLU A 1 401 ? 6.01500 10.46100 34.34300 1.000 30.77211 401 GLU A C 1
ATOM 3148 O O . GLU A 1 401 ? 6.43100 9.30500 34.44900 1.000 31.88277 401 GLU A O 1
ATOM 3154 N N . LEU A 1 402 ? 6.77100 11.53000 34.59200 1.000 30.94318 402 LEU A N 1
ATOM 3155 C CA . LEU A 1 402 ? 8.16000 11.40300 35.03700 1.000 28.91136 402 LEU A CA 1
ATOM 3156 C C . LEU A 1 402 ? 8.47900 12.47000 36.07700 1.000 29.76936 402 LEU A C 1
ATOM 3157 O O . LEU A 1 402 ? 8.90800 13.58100 35.73900 1.000 29.34562 402 LEU A O 1
ATOM 3162 N N . PRO A 1 403 ? 8.28600 12.16300 37.36400 1.000 32.73550 403 PRO A N 1
ATOM 3163 C CA . PRO A 1 403 ? 8.57600 13.15400 38.41500 1.000 33.39348 403 PRO A CA 1
ATOM 3164 C C . PRO A 1 403 ? 10.07300 13.40500 38.54800 1.000 34.53835 403 PRO A C 1
ATOM 3165 O O . PRO A 1 403 ? 10.85900 12.47000 38.72200 1.000 35.71744 403 PRO A O 1
ATOM 3169 N N . VAL A 1 404 ? 10.45800 14.68300 38.48900 1.000 34.23832 404 VAL A N 1
ATOM 3170 C CA . VAL A 1 404 ? 11.85200 15.10600 38.54300 1.000 31.96173 404 VAL A CA 1
ATOM 3171 C C . VAL A 1 404 ? 11.99700 16.26800 39.52200 1.000 33.46191 404 VAL A C 1
ATOM 3172 O O . VAL A 1 404 ? 11.03000 16.96000 39.84900 1.000 36.50174 404 VAL A O 1
ATOM 3176 N N . THR A 1 405 ? 13.23200 16.48300 39.98400 1.000 34.81996 405 THR A N 1
ATOM 3177 C CA . THR A 1 405 ? 13.56500 17.61100 40.85500 1.000 35.91746 405 THR A CA 1
ATOM 3178 C C . THR A 1 405 ? 15.00700 18.02400 40.57700 1.000 34.30674 405 THR A C 1
ATOM 3179 O O . THR A 1 405 ? 15.67000 17.46400 39.70000 1.000 36.67282 405 THR A O 1
ATOM 3183 N N . TRP A 1 406 ? 15.49200 19.01500 41.32300 1.000 35.05157 406 TRP A N 1
ATOM 3184 C CA . TRP A 1 406 ? 16.78500 19.62700 41.03500 1.000 37.05707 406 TRP A CA 1
ATOM 3185 C C . TRP A 1 406 ? 17.12900 20.60100 42.15700 1.000 41.89976 406 TRP A C 1
ATOM 3186 O O . TRP A 1 406 ? 16.27200 20.97400 42.96000 1.000 43.29466 406 TRP A O 1
ATOM 3197 N N . HIS A 1 407 ? 18.39800 21.01900 42.18300 1.000 49.60858 407 HIS A N 1
ATOM 3198 C CA . HIS A 1 407 ? 18.85000 22.08400 43.07500 1.000 56.59363 407 HIS A CA 1
ATOM 3199 C C . HIS A 1 407 ? 18.06800 23.35500 42.79500 1.000 65.34994 407 HIS A C 1
ATOM 3200 O O . HIS A 1 407 ? 18.09500 23.87400 41.67600 1.000 64.36298 407 HIS A O 1
ATOM 3207 N N . HIS A 1 408 ? 17.37700 23.85800 43.81000 1.000 74.18521 408 HIS A N 1
ATOM 3208 C CA . HIS A 1 408 ? 16.68000 25.12700 43.68200 1.000 81.42292 408 HIS A CA 1
ATOM 3209 C C . HIS A 1 408 ? 17.66900 26.25300 43.40200 1.000 71.72702 408 HIS A C 1
ATOM 3210 O O . HIS A 1 408 ? 17.55800 26.95200 42.39600 1.000 66.14477 408 HIS A O 1
#